Protein 4XJY (pdb70)

Sequence (587 aa):
SIEQRSNAVSQVLLGIFSYVRWPKEPAVLQLCCVVGPTEYADGLLRGVQANGRRVHAERRAVDNPDLGTLCCNVIIYLGVVDERERQQVFRSLAGHPVLSISSERGTECCSVGSSFCLNVGGPRITFEANLDSSIARSGVRVHPSVLLEHHRTSIEQRSNAVSQVLLGIFSYVRWPKEPAVLQLCCVVGPTEYADGLLRGVQANGRRVHAERRAVDNPDLGTLCCNVIYLGVVDERERQQVFRSLAGHPVLSISERGTECSVGSFCLNVGGPRITFEANLDSIARSGVRVHPSVLKLARTSIEQRSNAVSQVLLGIFSYVRWPKEPAVLQLCCVVGPTEYADGLLRGVQANGRRVHAERRAVDNPDLGTLCCNVIIYLGVVDERERQQVFRSLAGHPVLSISSERGTECSVGSFCLNVGGPRITFEANLDSSIARSGVRVHPSVLKLALEHHHHHHRTSIEQRSNAVSQVLLGIFSYVRWPKEPAVLQLLCCVVGPTEYADGLLRGVQANGRRVHAERRAVDNPDLGTLCCNVIYLGVVDERERQQVFRSLAGHPVLSISSERGTECCSVGSFCCLNVGGPRITFEANLDSSIARSGVRVHPSVLKLA

GO terms:
  GO:0042597 periplasmic space (C, EXP)

Solvent-accessible surface area: 28814 Å² total

B-factor: mean 27.75, std 14.38, range [8.55, 126.8]

InterPro domains:
  IPR025293 YfiR/HmsC-like [PF13689] (48-185)

Radius of gyration: 36.87 Å; Cα contacts (8 Å, |Δi|>4): 1202; chains: 4; bounding box: 112×55×75 Å

Nearest PDB structures (foldseek):
  4yn9-assembly1_B  TM=9.842E-01  e=1.045E-26  Pseudomonas aeruginosa PAO1
  4xjy-assembly2_C  TM=9.949E-01  e=2.229E-26  Pseudomonas aeruginosa PAO1
  5eb2-assembly1_A  TM=9.748E-01  e=2.815E-26  Pseudomonas aeruginosa PAO1
  4zhy-assembly1_A  TM=9.841E-01  e=2.044E-25  Pseudomonas aeruginosa PAO1
  4yna-assembly2_D  TM=9.826E-01  e=2.106E-24  Pseudomonas aeruginosa PAO1

Organism: Pseudomonas aeruginosa (strain ATCC 15692 / DSM 22644 / CIP 104116 / JCM 14847 / LMG 12228 / 1C / PRS 101 / PAO1) (NCBI:txid208964)

Foldseek 3Di:
DLQVLLVQVVVVVLQQVLQKAAPDDDQAAEEEEEDDDRRCPVVQVWAHPVGHTYHYDYDYLQPLQCLPRHQEYEYEDDDPVSQVNNVVSNQPHQYAYEYDAPPDAQDHHQYWDSPDDHIDTQDHVVCQVRRNMDGHVVVCNPHD/DDDLVVLLVQVVVVVLVQVVQKAAPDHDQAAEEEEEDDDSRPPVCCVWAHPVGHIHHYDYDYLQDLQCQVRHQEYEYEDDDPVSLVNNVVSNPPHQYAYEYADDDDQAPHHQYWDSDDDHIATADHVVCQVRHNMHGHCVVRVSHD/DDLQVLLVLVVVLVLQQVLQKAAPDDDQAAEEEEEDDDRNCPVVQVWAHLVGHTYHYYYDYLQPLQCLPRHQEYEYEDDDDVSQVSNVVSNQPHQHAYEYAADPDDADHHQYWDSDDDHIATDDHVVRQVRHNMDGHPVSVVRVHDHDPVSD/DDDLVVLLVLVVVVVLVQVVQKAAPDDDQAAEEEEEDDDSRCPVCQVWAHPVGHTYHYDYDYLQPLQCLPRHQEYEYEDDDPVSLVNNVVSNPPHQYAYEYADDDDQAPHHQYWDSDDDHIATAHHVVVQVRHNMDGHCVVNVRD

Secondary structure (DSSP, 8-state):
-HHHHHHHHHHHHHHHHTTEE-SS--SSEEEEEES-BSS-HHHHT---TTS--EEEEEE-TT-TTHHHH-SEEEE-S--HHHHHHHHHHHTTS--EEEES--S--SS---EEE-SSSS-EEE--HHHHHHSSSEE-TTT-----/---HHHHHHHHHHHHHHHHTTEE-SS--SSEEEEEES-BSS-TTGGG---TTS--EEEEEE-TT-TTHHHH-SEEEE-S--HHHHHHHHHHHTTS--EEEESS-S--SS---EEE-SSSS-EEE--HHHHHH-SSEE-GGGGGG--/--HHHHHHHHHHHHHHHHTTEE-SS--SSEEEEEES-BSS-HHHHT---TTS--EEEEEE-TT-TTHHHH-SEEEE-S--HHHHHHHHHHHTTS--EEEES--S--SS---EEE-SSSS-EEE--HHHHHHSSSEE-GGGGGG--PPPGGG-/---HHHHHHHHHHHHHHHHTTEE-SS--SSEEEEEES-BSS-TTGGG---TTS--EEEEEE-TT-TTHHHH-SEEEE-S--HHHHHHHHHHHTTS--EEEESS-S--SS---EEE-SSSS-EEE--HHHHHH-SSEE-THHHHH-

Structure (mmCIF, N/CA/C/O backbone):
data_4XJY
#
_entry.id   4XJY
#
_cell.length_a   69.691
_cell.length_b   68.073
_cell.length_c   71.989
_cell.angle_alpha   90.000
_cell.angle_beta   111.420
_cell.angle_gamma   90.000
#
_symmetry.space_group_name_H-M   'P 1 21 1'
#
loop_
_entity.id
_entity.type
_entity.pdbx_description
1 polymer YfiR
2 non-polymer 3,6,9,12,15,18-HEXAOXAICOSANE-1,20-DIOL
3 non-polymer 'L(+)-TARTARIC ACID'
4 water water
#
loop_
_atom_site.group_PDB
_atom_site.id
_atom_site.type_symbol
_atom_site.label_atom_id
_atom_site.label_alt_id
_atom_site.label_comp_id
_atom_site.label_asym_id
_atom_site.label_entity_id
_atom_site.label_seq_id
_atom_site.pdbx_PDB_ins_code
_atom_site.Cartn_x
_atom_site.Cartn_y
_atom_site.Cartn_z
_atom_site.occupancy
_atom_site.B_iso_or_equiv
_atom_site.auth_seq_id
_atom_site.auth_comp_id
_atom_site.auth_asym_id
_atom_site.auth_atom_id
_atom_site.pdbx_PDB_model_num
ATOM 1 N N . SER A 1 6 ? 69.250 29.858 49.644 1.00 41.67 40 SER A N 1
ATOM 2 C CA . SER A 1 6 ? 68.961 31.288 49.729 1.00 44.11 40 SER A CA 1
ATOM 3 C C . SER A 1 6 ? 68.864 31.922 48.343 1.00 39.07 40 SER A C 1
ATOM 4 O O . SER A 1 6 ? 69.867 32.021 47.622 1.00 35.71 40 SER A O 1
ATOM 7 N N . ILE A 1 7 ? 67.664 32.375 47.984 1.00 30.86 41 ILE A N 1
ATOM 8 C CA . ILE A 1 7 ? 67.416 32.970 46.666 1.00 27.24 41 ILE A CA 1
ATOM 9 C C . ILE A 1 7 ? 68.129 34.309 46.460 1.00 29.00 41 ILE A C 1
ATOM 10 O O . ILE A 1 7 ? 68.701 34.570 45.378 1.00 25.25 41 ILE A O 1
ATOM 15 N N . GLU A 1 8 ? 68.128 35.157 47.483 1.00 31.10 42 GLU A N 1
ATOM 16 C CA . GLU A 1 8 ? 68.791 36.454 47.344 1.00 38.26 42 GLU A CA 1
ATOM 17 C C . GLU A 1 8 ? 70.296 36.237 47.187 1.00 36.15 42 GLU A C 1
ATOM 18 O O . GLU A 1 8 ? 70.941 36.923 46.402 1.00 34.33 42 GLU A O 1
ATOM 24 N N . GLN A 1 9 ? 70.857 35.289 47.932 1.00 33.88 43 GLN A N 1
ATOM 25 C CA . GLN A 1 9 ? 72.277 34.992 47.819 1.00 41.72 43 GLN A CA 1
ATOM 26 C C . GLN A 1 9 ? 72.646 34.449 46.430 1.00 36.32 43 GLN A C 1
ATOM 27 O O . GLN A 1 9 ? 73.677 34.818 45.859 1.00 31.66 43 GLN A O 1
ATOM 33 N N . ARG A 1 10 ? 71.803 33.579 45.893 1.00 30.45 44 ARG A N 1
ATOM 34 C CA . ARG A 1 10 ? 72.013 33.025 44.559 1.00 29.29 44 ARG A CA 1
ATOM 35 C C . ARG A 1 10 ? 71.874 34.106 43.503 1.00 24.72 44 ARG A C 1
ATOM 36 O O . ARG A 1 10 ? 72.588 34.106 42.500 1.00 20.24 44 ARG A O 1
ATOM 44 N N . SER A 1 11 ? 70.927 35.013 43.723 1.00 20.44 45 SER A N 1
ATOM 45 C CA . SER A 1 11 ? 70.707 36.123 42.800 1.00 22.72 45 SER A CA 1
ATOM 46 C C . SER A 1 11 ? 71.956 36.991 42.770 1.00 24.45 45 SER A C 1
ATOM 47 O O . SER A 1 11 ? 72.381 37.441 41.711 1.00 23.01 45 SER A O 1
ATOM 50 N N . ASN A 1 12 ? 72.564 37.214 43.929 1.00 23.37 46 ASN A N 1
ATOM 51 C CA . ASN A 1 12 ? 73.789 38.016 43.946 1.00 23.71 46 ASN A CA 1
ATOM 52 C C . ASN A 1 12 ? 74.931 37.297 43.225 1.00 25.42 46 ASN A C 1
ATOM 53 O O . ASN A 1 12 ? 75.726 37.931 42.518 1.00 24.19 46 ASN A O 1
ATOM 58 N N . ALA A 1 13 ? 75.009 35.979 43.389 1.00 22.06 47 ALA A N 1
ATOM 59 C CA . ALA A 1 13 ? 76.030 35.208 42.690 1.00 26.96 47 ALA A CA 1
ATOM 60 C C . ALA A 1 13 ? 75.826 35.239 41.172 1.00 23.24 47 ALA A C 1
ATOM 61 O O . ALA A 1 13 ? 76.800 35.252 40.403 1.00 24.03 47 ALA A O 1
ATOM 63 N N . VAL A 1 14 ? 74.564 35.217 40.749 1.00 17.23 48 VAL A N 1
ATOM 64 C CA . VAL A 1 14 ? 74.216 35.273 39.333 1.00 16.33 48 VAL A CA 1
ATOM 65 C C . VAL A 1 14 ? 74.667 36.626 38.766 1.00 19.75 48 VAL A C 1
ATOM 66 O O . VAL A 1 14 ? 75.297 36.666 37.695 1.00 17.60 48 VAL A O 1
ATOM 70 N N . SER A 1 15 ? 74.397 37.719 39.485 1.00 16.43 49 SER A N 1
ATOM 71 C CA . SER A 1 15 ? 74.914 39.033 39.070 1.00 14.83 49 SER A CA 1
ATOM 72 C C . SER A 1 15 ? 76.447 39.001 38.901 1.00 19.00 49 SER A C 1
ATOM 73 O O . SER A 1 15 ? 76.995 39.461 37.899 1.00 18.92 49 SER A O 1
ATOM 76 N N . GLN A 1 16 ? 77.139 38.408 39.859 1.00 19.58 50 GLN A N 1
ATOM 77 C CA . GLN A 1 16 ? 78.588 38.390 39.796 1.00 23.52 50 GLN A CA 1
ATOM 78 C C . GLN A 1 16 ? 79.092 37.544 38.630 1.00 24.38 50 GLN A C 1
ATOM 79 O O . GLN A 1 16 ? 80.041 37.943 37.951 1.00 19.46 50 GLN A O 1
ATOM 85 N N . VAL A 1 17 ? 78.446 36.407 38.372 1.00 22.24 51 VAL A N 1
ATOM 86 C CA . VAL A 1 17 ? 78.838 35.545 37.254 1.00 18.87 51 VAL A CA 1
ATOM 87 C C . VAL A 1 17 ? 78.608 36.216 35.905 1.00 19.40 51 VAL A C 1
ATOM 88 O O . VAL A 1 17 ? 79.436 36.116 35.009 1.00 18.24 51 VAL A O 1
ATOM 92 N N . LEU A 1 18 ? 77.479 36.920 35.763 1.00 17.17 52 LEU A N 1
ATOM 93 C CA . LEU A 1 18 ? 77.217 37.613 34.522 1.00 10.73 52 LEU A CA 1
ATOM 94 C C . LEU A 1 18 ? 78.244 38.726 34.307 1.00 14.45 52 LEU A C 1
ATOM 95 O O . LEU A 1 18 ? 78.768 38.879 33.210 1.00 17.06 52 LEU A O 1
ATOM 100 N N . LEU A 1 19 ? 78.526 39.523 35.343 1.00 15.76 53 LEU A N 1
ATOM 101 C CA . LEU A 1 19 ? 79.578 40.539 35.171 1.00 18.72 53 LEU A CA 1
ATOM 102 C C . LEU A 1 19 ? 80.905 39.900 34.781 1.00 18.73 53 LEU A C 1
ATOM 103 O O . LEU A 1 19 ? 81.639 40.435 33.940 1.00 15.37 53 LEU A O 1
ATOM 108 N N . GLY A 1 20 ? 81.232 38.765 35.397 1.00 17.92 54 GLY A N 1
ATOM 109 C CA . GLY A 1 20 ? 82.456 38.058 35.034 1.00 17.17 54 GLY A CA 1
ATOM 110 C C . GLY A 1 20 ? 82.448 37.686 33.560 1.00 19.61 54 GLY A C 1
ATOM 111 O O . GLY A 1 20 ? 83.428 37.907 32.821 1.00 19.26 54 GLY A O 1
ATOM 112 N N . ILE A 1 21 ? 81.342 37.113 33.116 1.00 17.78 55 ILE A N 1
ATOM 113 C CA . ILE A 1 21 ? 81.215 36.724 31.709 1.00 19.03 55 ILE A CA 1
ATOM 114 C C . ILE A 1 21 ? 81.275 37.941 30.757 1.00 18.85 55 ILE A C 1
ATOM 115 O O . ILE A 1 21 ? 81.954 37.880 29.737 1.00 17.47 55 ILE A O 1
ATOM 120 N N . PHE A 1 22 ? 80.571 39.035 31.073 1.00 14.64 56 PHE A N 1
ATOM 121 C CA . PHE A 1 22 ? 80.573 40.196 30.174 1.00 16.44 56 PHE A CA 1
ATOM 122 C C . PHE A 1 22 ? 81.979 40.642 29.874 1.00 19.39 56 PHE A C 1
ATOM 123 O O . PHE A 1 22 ? 82.269 41.145 28.774 1.00 16.75 56 PHE A O 1
ATOM 131 N N . SER A 1 23 ? 82.840 40.500 30.881 1.00 19.45 57 SER A N 1
ATOM 132 C CA . SER A 1 23 ? 84.191 41.046 30.806 1.00 23.98 57 SER A CA 1
ATOM 133 C C . SER A 1 23 ? 85.017 40.343 29.735 1.00 21.93 57 SER A C 1
ATOM 134 O O . SER A 1 23 ? 86.017 40.887 29.290 1.00 23.00 57 SER A O 1
ATOM 137 N N . TYR A 1 24 ? 84.586 39.138 29.334 1.00 16.47 58 TYR A N 1
ATOM 138 C CA . TYR A 1 24 ? 85.245 38.356 28.281 1.00 16.54 58 TYR A CA 1
ATOM 139 C C . TYR A 1 24 ? 84.583 38.471 26.917 1.00 19.93 58 TYR A C 1
ATOM 140 O O . TYR A 1 24 ? 84.991 37.787 25.985 1.00 24.43 58 TYR A O 1
ATOM 149 N N . VAL A 1 25 ? 83.541 39.288 26.809 1.00 15.84 59 VAL A N 1
ATOM 150 C CA . VAL A 1 25 ? 82.763 39.380 25.573 1.00 14.88 59 VAL A CA 1
ATOM 151 C C . VAL A 1 25 ? 83.000 40.735 24.892 1.00 17.35 59 VAL A C 1
ATOM 152 O O . VAL A 1 25 ? 83.058 41.756 25.568 1.00 19.11 59 VAL A O 1
ATOM 156 N N . ARG A 1 26 ? 83.091 40.745 23.561 1.00 16.10 60 ARG A N 1
ATOM 157 C CA . ARG A 1 26 ? 83.268 41.989 22.815 1.00 17.86 60 ARG A CA 1
ATOM 158 C C . ARG A 1 26 ? 82.186 42.163 21.767 1.00 18.79 60 ARG A C 1
ATOM 159 O O . ARG A 1 26 ? 81.865 41.227 21.047 1.00 18.67 60 ARG A O 1
ATOM 167 N N . TRP A 1 27 ? 81.645 43.377 21.671 1.00 17.66 61 TRP A N 1
ATOM 168 C CA . TRP A 1 27 ? 80.639 43.699 20.663 1.00 15.35 61 TRP A CA 1
ATOM 169 C C . TRP A 1 27 ? 81.352 44.369 19.507 1.00 17.76 61 TRP A C 1
ATOM 170 O O . TRP A 1 27 ? 82.365 45.014 19.727 1.00 21.93 61 TRP A O 1
ATOM 181 N N . PRO A 1 28 ? 80.851 44.207 18.272 1.00 19.92 62 PRO A N 1
ATOM 182 C CA . PRO A 1 28 ? 81.531 44.818 17.104 1.00 22.22 62 PRO A CA 1
ATOM 183 C C . PRO A 1 28 ? 81.597 46.348 17.209 1.00 25.19 62 PRO A C 1
ATOM 184 O O . PRO A 1 28 ? 82.614 46.967 16.857 1.00 22.57 62 PRO A O 1
ATOM 188 N N . LYS A 1 29 ? 80.508 46.955 17.680 1.00 19.60 63 LYS A N 1
ATOM 189 C CA . LYS A 1 29 ? 80.502 48.378 18.003 1.00 20.57 63 LYS A CA 1
ATOM 190 C C . LYS A 1 29 ? 80.093 48.504 19.463 1.00 22.98 63 LYS A C 1
ATOM 191 O O . LYS A 1 29 ? 78.922 48.364 19.793 1.00 22.24 63 LYS A O 1
ATOM 197 N N . GLU A 1 30 ? 81.067 48.744 20.329 1.00 21.69 64 GLU A N 1
ATOM 198 C CA . GLU A 1 30 ? 80.822 48.708 21.770 1.00 18.71 64 GLU A CA 1
ATOM 199 C C . GLU A 1 30 ? 79.896 49.838 22.203 1.00 19.64 64 GLU A C 1
ATOM 200 O O . GLU A 1 30 ? 80.191 50.991 21.978 1.00 17.27 64 GLU A O 1
ATOM 206 N N . PRO A 1 31 ? 78.799 49.494 22.870 1.00 17.13 65 PRO A N 1
ATOM 207 C CA . PRO A 1 31 ? 77.883 50.535 23.370 1.00 13.84 65 PRO A CA 1
ATOM 208 C C . PRO A 1 31 ? 78.445 51.346 24.521 1.00 17.75 65 PRO A C 1
ATOM 209 O O . PRO A 1 31 ? 79.294 50.821 25.277 1.00 16.60 65 PRO A O 1
ATOM 213 N N . ALA A 1 32 ? 77.948 52.588 24.667 1.00 12.49 66 ALA A N 1
ATOM 214 C CA . ALA A 1 32 ? 78.296 53.459 25.787 1.00 16.13 66 ALA A CA 1
ATOM 215 C C . ALA A 1 32 ? 77.694 52.918 27.053 1.00 13.64 66 ALA A C 1
ATOM 216 O O . ALA A 1 32 ? 78.271 53.024 28.128 1.00 15.34 66 ALA A O 1
ATOM 218 N N . VAL A 1 33 ? 76.495 52.361 26.903 1.00 15.58 67 VAL A N 1
ATOM 219 C CA . VAL A 1 33 ? 75.767 51.722 27.984 1.00 13.25 67 VAL A CA 1
ATOM 220 C C . VAL A 1 33 ? 75.340 50.344 27.527 1.00 15.64 67 VAL A C 1
ATOM 221 O O . VAL A 1 33 ? 74.652 50.200 26.505 1.00 17.20 67 VAL A O 1
ATOM 225 N N . LEU A 1 34 ? 75.692 49.332 28.313 1.00 13.51 68 LEU A N 1
ATOM 226 C CA . LEU A 1 34 ? 75.332 47.966 27.978 1.00 15.16 68 LEU A CA 1
ATOM 227 C C . LEU A 1 34 ? 73.885 47.687 28.352 1.00 16.88 68 LEU A C 1
ATOM 228 O O . LEU A 1 34 ? 73.493 47.881 29.498 1.00 19.22 68 LEU A O 1
ATOM 233 N N . GLN A 1 35 ? 73.097 47.225 27.389 1.00 12.99 69 GLN A N 1
ATOM 234 C CA . GLN A 1 35 ? 71.670 47.015 27.624 1.00 13.71 69 GLN A CA 1
ATOM 235 C C . GLN A 1 35 ? 71.396 45.543 27.906 1.00 15.38 69 GLN A C 1
ATOM 236 O O . GLN A 1 35 ? 71.602 44.695 27.049 1.00 15.20 69 GLN A O 1
ATOM 242 N N . LEU A 1 36 ? 70.869 45.262 29.086 1.00 15.97 70 LEU A N 1
ATOM 243 C CA . LEU A 1 36 ? 70.540 43.888 29.460 1.00 15.40 70 LEU A CA 1
ATOM 244 C C . LEU A 1 36 ? 69.040 43.742 29.523 1.00 15.80 70 LEU A C 1
ATOM 245 O O . LEU A 1 36 ? 68.376 44.567 30.158 1.00 17.05 70 LEU A O 1
ATOM 250 N N . CYS A 1 37 ? 68.517 42.705 28.878 1.00 14.87 71 CYS A N 1
ATOM 251 C CA A CYS A 1 37 ? 67.099 42.395 28.904 0.67 14.83 71 CYS A CA 1
ATOM 252 C CA B CYS A 1 37 ? 67.093 42.424 28.935 0.33 14.80 71 CYS A CA 1
ATOM 253 C C . CYS A 1 37 ? 66.854 41.054 29.547 1.00 12.87 71 CYS A C 1
ATOM 254 O O . CYS A 1 37 ? 67.472 40.066 29.165 1.00 15.63 71 CYS A O 1
ATOM 259 N N . VAL A 1 38 ? 65.952 41.031 30.521 1.00 12.71 72 VAL A N 1
ATOM 260 C CA . VAL A 1 38 ? 65.531 39.812 31.177 1.00 14.02 72 VAL A CA 1
ATOM 261 C C . VAL A 1 38 ? 64.234 39.369 30.510 1.00 14.62 72 VAL A C 1
ATOM 262 O O . VAL A 1 38 ? 63.277 40.135 30.422 1.00 13.41 72 VAL A O 1
ATOM 266 N N . VAL A 1 39 ? 64.196 38.128 30.020 1.00 13.10 73 VAL A N 1
ATOM 267 C CA . VAL A 1 39 ? 63.058 37.717 29.218 1.00 13.12 73 VAL A CA 1
ATOM 268 C C . VAL A 1 39 ? 62.527 36.376 29.714 1.00 17.62 73 VAL A C 1
ATOM 269 O O . VAL A 1 39 ? 63.260 35.383 29.743 1.00 15.21 73 VAL A O 1
ATOM 273 N N . GLY A 1 40 ? 61.267 36.369 30.143 1.00 18.52 74 GLY A N 1
ATOM 274 C CA . GLY A 1 40 ? 60.633 35.135 30.602 1.00 15.64 74 GLY A CA 1
ATOM 275 C C . GLY A 1 40 ? 60.746 34.913 32.099 1.00 17.85 74 GLY A C 1
ATOM 276 O O . GLY A 1 40 ? 61.379 35.682 32.816 1.00 15.32 74 GLY A O 1
ATOM 277 N N . PRO A 1 41 ? 60.110 33.845 32.602 1.00 16.13 75 PRO A N 1
ATOM 278 C CA . PRO A 1 41 ? 60.162 33.593 34.047 1.00 17.49 75 PRO A CA 1
ATOM 279 C C . PRO A 1 41 ? 61.550 33.307 34.587 1.00 16.10 75 PRO A C 1
ATOM 280 O O . PRO A 1 41 ? 62.252 32.439 34.076 1.00 16.20 75 PRO A O 1
ATOM 284 N N . THR A 1 42 ? 61.911 33.988 35.663 1.00 13.98 76 THR A N 1
ATOM 285 C CA . THR A 1 42 ? 63.198 33.814 36.291 1.00 11.55 76 THR A CA 1
ATOM 286 C C . THR A 1 42 ? 63.098 33.801 37.806 1.00 13.51 76 THR A C 1
ATOM 287 O O . THR A 1 42 ? 62.176 34.410 38.409 1.00 17.47 76 THR A O 1
ATOM 291 N N . GLU A 1 43 ? 64.068 33.172 38.445 1.00 14.38 77 GLU A N 1
ATOM 292 C CA . GLU A 1 43 ? 64.155 33.174 39.913 1.00 16.65 77 GLU A CA 1
ATOM 293 C C . GLU A 1 43 ? 65.247 34.098 40.417 1.00 17.17 77 GLU A C 1
ATOM 294 O O . GLU A 1 43 ? 65.187 34.567 41.545 1.00 17.22 77 GLU A O 1
ATOM 300 N N . TYR A 1 44 ? 66.291 34.302 39.605 1.00 12.83 78 TYR A N 1
ATOM 301 C CA . TYR A 1 44 ? 67.523 34.858 40.134 1.00 12.76 78 TYR A CA 1
ATOM 302 C C . TYR A 1 44 ? 67.868 36.175 39.462 1.00 17.37 78 TYR A C 1
ATOM 303 O O . TYR A 1 44 ? 69.026 36.594 39.502 1.00 22.44 78 TYR A O 1
ATOM 312 N N . ALA A 1 45 ? 66.886 36.844 38.856 1.00 17.60 79 ALA A N 1
ATOM 313 C CA . ALA A 1 45 ? 67.199 38.066 38.103 1.00 19.63 79 ALA A CA 1
ATOM 314 C C . ALA A 1 45 ? 66.977 39.390 38.866 1.00 22.25 79 ALA A C 1
ATOM 315 O O . ALA A 1 45 ? 67.206 40.450 38.283 1.00 20.21 79 ALA A O 1
ATOM 317 N N . ASP A 1 46 ? 66.523 39.342 40.125 1.00 22.96 80 ASP A N 1
ATOM 318 C CA . ASP A 1 46 ? 66.197 40.578 40.866 1.00 21.96 80 ASP A CA 1
ATOM 319 C C . ASP A 1 46 ? 67.419 41.494 41.046 1.00 22.10 80 ASP A C 1
ATOM 320 O O . ASP A 1 46 ? 67.294 42.717 41.009 1.00 24.28 80 ASP A O 1
ATOM 325 N N . GLY A 1 47 ? 68.599 40.905 41.218 1.00 23.12 81 GLY A N 1
ATOM 326 C CA . GLY A 1 47 ? 69.822 41.688 41.300 1.00 24.76 81 GLY A CA 1
ATOM 327 C C . GLY A 1 47 ? 70.151 42.326 39.962 1.00 24.69 81 GLY A C 1
ATOM 328 O O . GLY A 1 47 ? 70.438 43.531 39.890 1.00 23.57 81 GLY A O 1
ATOM 329 N N . LEU A 1 48 ? 70.111 41.521 38.896 1.00 20.50 82 LEU A N 1
ATOM 330 C CA . LEU A 1 48 ? 70.354 42.052 37.556 1.00 15.79 82 LEU A CA 1
ATOM 331 C C . LEU A 1 48 ? 69.479 43.257 37.240 1.00 17.27 82 LEU A C 1
ATOM 332 O O . LEU A 1 48 ? 69.957 44.242 36.659 1.00 17.50 82 LEU A O 1
ATOM 337 N N . LEU A 1 49 ? 68.212 43.193 37.668 1.00 16.00 83 LEU A N 1
ATOM 338 C CA . LEU A 1 49 ? 67.230 44.186 37.276 1.00 18.08 83 LEU A CA 1
ATOM 339 C C . LEU A 1 49 ? 67.429 45.515 38.001 1.00 19.92 83 LEU A C 1
ATOM 340 O O . LEU A 1 49 ? 66.873 46.530 37.606 1.00 22.29 83 LEU A O 1
ATOM 345 N N . ARG A 1 50 ? 68.237 45.524 39.049 1.00 18.19 84 ARG A N 1
ATOM 346 C CA . ARG A 1 50 ? 68.583 46.788 39.678 1.00 17.87 84 ARG A CA 1
ATOM 347 C C . ARG A 1 50 ? 69.664 47.520 38.893 1.00 20.98 84 ARG A C 1
ATOM 348 O O . ARG A 1 50 ? 69.956 48.676 39.173 1.00 20.33 84 ARG A O 1
ATOM 356 N N . GLY A 1 51 ? 70.249 46.847 37.913 1.00 17.86 85 GLY A N 1
ATOM 357 C CA . GLY A 1 51 ? 71.318 47.461 37.117 1.00 19.38 85 GLY A CA 1
ATOM 358 C C . GLY A 1 51 ? 72.674 47.208 37.751 1.00 22.10 85 GLY A C 1
ATOM 359 O O . GLY A 1 51 ? 72.771 46.973 38.957 1.00 20.63 85 GLY A O 1
ATOM 368 N N . VAL A 1 53 ? 77.322 47.909 37.173 1.00 19.96 87 VAL A N 1
ATOM 369 C CA . VAL A 1 53 ? 78.397 48.623 36.482 1.00 17.56 87 VAL A CA 1
ATOM 370 C C . VAL A 1 53 ? 79.571 47.657 36.298 1.00 20.23 87 VAL A C 1
ATOM 371 O O . VAL A 1 53 ? 79.909 46.883 37.211 1.00 21.27 87 VAL A O 1
ATOM 375 N N . GLN A 1 54 ? 80.148 47.652 35.108 1.00 17.93 88 GLN A N 1
ATOM 376 C CA . GLN A 1 54 ? 81.330 46.850 34.881 1.00 17.62 88 GLN A CA 1
ATOM 377 C C . GLN A 1 54 ? 82.549 47.516 35.496 1.00 18.27 88 GLN A C 1
ATOM 378 O O . GLN A 1 54 ? 82.561 48.735 35.705 1.00 16.94 88 GLN A O 1
ATOM 384 N N . ALA A 1 55 ? 83.597 46.732 35.723 1.00 18.45 89 ALA A N 1
ATOM 385 C CA . ALA A 1 55 ? 84.852 47.272 36.247 1.00 18.79 89 ALA A CA 1
ATOM 386 C C . ALA A 1 55 ? 85.439 48.346 35.341 1.00 22.79 89 ALA A C 1
ATOM 387 O O . ALA A 1 55 ? 86.123 49.249 35.822 1.00 24.36 89 ALA A O 1
ATOM 389 N N . ASN A 1 56 ? 85.137 48.281 34.044 1.00 19.88 90 ASN A N 1
ATOM 390 C CA . ASN A 1 56 ? 85.684 49.253 33.092 1.00 19.58 90 ASN A CA 1
ATOM 391 C C . ASN A 1 56 ? 84.927 50.581 33.150 1.00 24.31 90 ASN A C 1
ATOM 392 O O . ASN A 1 56 ? 85.260 51.519 32.437 1.00 28.21 90 ASN A O 1
ATOM 397 N N . GLY A 1 57 ? 83.913 50.644 34.012 1.00 20.02 91 GLY A N 1
ATOM 398 C CA . GLY A 1 57 ? 83.153 51.865 34.239 1.00 23.20 91 GLY A CA 1
ATOM 399 C C . GLY A 1 57 ? 81.844 51.962 33.480 1.00 23.35 91 GLY A C 1
ATOM 400 O O . GLY A 1 57 ? 81.060 52.879 33.713 1.00 23.84 91 GLY A O 1
ATOM 401 N N . ARG A 1 58 ? 81.618 51.036 32.550 1.00 18.43 92 ARG A N 1
ATOM 402 C CA . ARG A 1 58 ? 80.407 51.066 31.743 1.00 16.72 92 ARG A CA 1
ATOM 403 C C . ARG A 1 58 ? 79.188 50.603 32.510 1.00 17.99 92 ARG A C 1
ATOM 404 O O . ARG A 1 58 ? 79.179 49.513 33.071 1.00 17.05 92 ARG A O 1
ATOM 412 N N . ARG A 1 59 ? 78.133 51.410 32.490 1.00 16.08 93 ARG A N 1
ATOM 413 C CA . ARG A 1 59 ? 76.903 51.003 33.159 1.00 14.09 93 ARG A CA 1
ATOM 414 C C . ARG A 1 59 ? 76.170 49.905 32.366 1.00 15.43 93 ARG A C 1
ATOM 415 O O . ARG A 1 59 ? 76.216 49.867 31.125 1.00 15.72 93 ARG A O 1
ATOM 423 N N . VAL A 1 60 ? 75.537 48.997 33.100 1.00 14.41 94 VAL A N 1
ATOM 424 C CA . VAL A 1 60 ? 74.669 47.963 32.536 1.00 16.43 94 VAL A CA 1
ATOM 425 C C . VAL A 1 60 ? 73.253 48.340 32.909 1.00 17.18 94 VAL A C 1
ATOM 426 O O . VAL A 1 60 ? 72.881 48.326 34.098 1.00 18.23 94 VAL A O 1
ATOM 430 N N . HIS A 1 61 ? 72.458 48.712 31.908 1.00 14.03 95 HIS A N 1
ATOM 431 C CA . HIS A 1 61 ? 71.075 49.082 32.185 1.00 16.89 95 HIS A CA 1
ATOM 432 C C . HIS A 1 61 ? 70.210 47.863 31.955 1.00 17.83 95 HIS A C 1
ATOM 433 O O . HIS A 1 61 ? 70.366 47.198 30.927 1.00 15.50 95 HIS A O 1
ATOM 440 N N . ALA A 1 62 ? 69.323 47.546 32.911 1.00 16.69 96 ALA A N 1
ATOM 4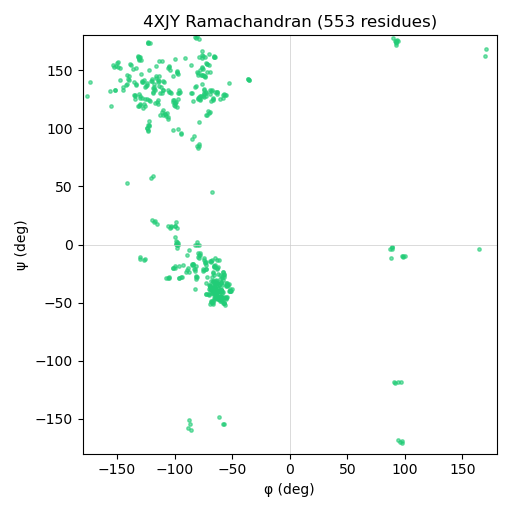41 C CA . ALA A 1 62 ? 68.544 46.323 32.816 1.00 18.12 96 ALA A CA 1
ATOM 442 C C . ALA A 1 62 ? 67.048 46.594 32.738 1.00 15.86 96 ALA A C 1
ATOM 443 O O . ALA A 1 62 ? 66.503 47.476 33.459 1.00 15.28 96 ALA A O 1
ATOM 445 N N . GLU A 1 63 ? 66.382 45.853 31.863 1.00 15.21 97 GLU A N 1
ATOM 446 C CA . GLU A 1 63 ? 64.916 45.952 31.687 1.00 19.02 97 GLU A CA 1
ATOM 447 C C . GLU A 1 63 ? 64.325 44.556 31.507 1.00 15.47 97 GLU A C 1
ATOM 448 O O . GLU A 1 63 ? 64.934 43.683 30.879 1.00 13.38 97 GLU A O 1
ATOM 454 N N . ARG A 1 64 ? 63.153 44.317 32.079 1.00 16.65 98 ARG A N 1
ATOM 455 C CA . ARG A 1 64 ? 62.444 43.086 31.745 1.00 14.28 98 ARG A CA 1
ATOM 456 C C . ARG A 1 64 ? 61.617 43.330 30.468 1.00 15.66 98 ARG A C 1
ATOM 457 O O . ARG A 1 64 ? 60.861 44.319 30.387 1.00 16.41 98 ARG A O 1
ATOM 465 N N . ARG A 1 65 ? 61.737 42.439 29.495 1.00 16.18 99 ARG A N 1
ATOM 466 C CA . ARG A 1 65 ? 61.024 42.587 28.230 1.00 16.77 99 ARG A CA 1
ATOM 467 C C . ARG A 1 65 ? 60.295 41.303 27.857 1.00 15.41 99 ARG A C 1
ATOM 468 O O . ARG A 1 65 ? 60.562 40.222 28.405 1.00 17.77 99 ARG A O 1
ATOM 476 N N . ALA A 1 66 ? 59.334 41.447 26.951 1.00 13.97 100 ALA A N 1
ATOM 477 C CA . ALA A 1 66 ? 58.473 40.336 26.554 1.00 17.25 100 ALA A CA 1
ATOM 478 C C . ALA A 1 66 ? 59.126 39.396 25.546 1.00 21.05 100 ALA A C 1
ATOM 479 O O . ALA A 1 66 ? 59.888 39.805 24.669 1.00 19.37 100 ALA A O 1
ATOM 481 N N . VAL A 1 67 ? 58.787 38.119 25.669 1.00 20.37 101 VAL A N 1
ATOM 482 C CA . VAL A 1 67 ? 59.248 37.111 24.728 1.00 20.42 101 VAL A CA 1
ATOM 483 C C . VAL A 1 67 ? 58.898 37.474 23.300 1.00 24.38 101 VAL A C 1
ATOM 484 O O . VAL A 1 67 ? 59.693 37.223 22.383 1.00 29.93 101 VAL A O 1
ATOM 488 N N . ASP A 1 68 ? 57.732 38.096 23.113 1.00 26.37 102 ASP A N 1
ATOM 489 C CA . ASP A 1 68 ? 57.254 38.387 21.763 1.00 29.22 102 ASP A CA 1
ATOM 490 C C . ASP A 1 68 ? 57.557 39.810 21.323 1.00 30.90 102 ASP A C 1
ATOM 491 O O . ASP A 1 68 ? 57.067 40.265 20.296 1.00 36.96 102 ASP A O 1
ATOM 496 N N . ASN A 1 69 ? 58.427 40.497 22.047 1.00 27.59 103 ASN A N 1
ATOM 497 C CA . ASN A 1 69 ? 58.868 41.804 21.582 1.00 22.83 103 ASN A CA 1
ATOM 498 C C . ASN A 1 69 ? 59.743 41.587 20.351 1.00 27.11 103 ASN A C 1
ATOM 499 O O . ASN A 1 69 ? 60.808 40.989 20.462 1.00 25.10 103 ASN A O 1
ATOM 504 N N . PRO A 1 70 ? 59.279 42.038 19.177 1.00 28.70 104 PRO A N 1
ATOM 505 C CA . PRO A 1 70 ? 60.024 41.800 17.935 1.00 32.03 104 PRO A CA 1
ATOM 506 C C . PRO A 1 70 ? 61.347 42.551 17.870 1.00 28.87 104 PRO A C 1
ATOM 507 O O . PRO A 1 70 ? 62.143 42.231 17.000 1.00 30.66 104 PRO A O 1
ATOM 511 N N . ASP A 1 71 ? 61.579 43.518 18.758 1.00 23.41 105 ASP A N 1
ATOM 512 C CA . ASP A 1 71 ? 62.778 44.335 18.686 1.00 24.86 105 ASP A CA 1
ATOM 513 C C . ASP A 1 71 ? 63.836 43.949 19.701 1.00 24.07 105 ASP A C 1
ATOM 514 O O . ASP A 1 71 ? 64.754 44.715 19.919 1.00 21.97 105 ASP A O 1
ATOM 519 N N . LEU A 1 72 ? 63.738 42.762 20.307 1.00 18.57 106 LEU A N 1
ATOM 520 C CA . LEU A 1 72 ? 64.767 42.364 21.274 1.00 18.57 106 LEU A CA 1
ATOM 521 C C . LEU A 1 72 ? 66.193 42.513 20.713 1.00 19.93 106 LEU A C 1
ATOM 522 O O . LEU A 1 72 ? 67.119 42.962 21.415 1.00 18.16 106 LEU A O 1
ATOM 527 N N . GLY A 1 73 ? 66.350 42.160 19.438 1.00 24.80 107 GLY A N 1
ATOM 528 C CA . GLY A 1 73 ? 67.637 42.190 18.762 1.00 21.08 107 GLY A CA 1
ATOM 529 C C . GLY A 1 73 ? 68.298 43.572 18.720 1.00 25.71 107 GLY A C 1
ATOM 530 O O . GLY A 1 73 ? 69.524 43.673 18.719 1.00 26.33 107 GLY A O 1
ATOM 531 N N . THR A 1 74 ? 67.487 44.624 18.647 1.00 22.43 108 THR A N 1
ATOM 532 C CA . THR A 1 74 ? 68.014 45.991 18.607 1.00 28.40 108 THR A CA 1
ATOM 533 C C . THR A 1 74 ? 67.927 46.724 19.956 1.00 25.38 108 THR A C 1
ATOM 534 O O . THR A 1 74 ? 68.652 47.691 20.190 1.00 26.85 108 THR A O 1
ATOM 538 N N . LEU A 1 75 ? 67.056 46.268 20.857 1.00 18.12 109 LEU A N 1
ATOM 539 C CA . LEU A 1 75 ? 66.963 46.867 22.191 1.00 18.20 109 LEU A CA 1
ATOM 540 C C . LEU A 1 75 ? 68.018 46.362 23.175 1.00 20.03 109 LEU A C 1
ATOM 541 O O . LEU A 1 75 ? 68.433 47.081 24.088 1.00 19.82 109 LEU A O 1
ATOM 546 N N . CYS A 1 76 ? 68.465 45.120 22.994 1.00 22.39 110 CYS A N 1
ATOM 547 C CA A CYS A 1 76 ? 69.321 44.429 23.952 0.73 18.15 110 CYS A CA 1
ATOM 548 C CA B CYS A 1 76 ? 69.370 44.536 23.979 0.27 19.11 110 CYS A CA 1
ATOM 549 C C . CYS A 1 76 ? 70.729 44.141 23.421 1.00 20.22 110 CYS A C 1
ATOM 550 O O . CYS A 1 76 ? 70.864 43.726 22.280 1.00 23.82 110 CYS A O 1
ATOM 555 N N . ASN A 1 77 ? 71.747 44.296 24.266 1.00 15.36 111 ASN A N 1
ATOM 556 C CA . ASN A 1 77 ? 73.085 43.785 23.972 1.00 13.84 111 ASN A CA 1
ATOM 557 C C . ASN A 1 77 ? 73.245 42.401 24.574 1.00 17.34 111 ASN A C 1
ATOM 558 O O . ASN A 1 77 ? 74.039 41.586 24.097 1.00 15.97 111 ASN A O 1
ATOM 563 N N . VAL A 1 78 ? 72.493 42.166 25.651 1.00 13.60 112 VAL A N 1
ATOM 564 C CA . VAL A 1 78 ? 72.537 40.902 26.371 1.00 18.77 112 VAL A CA 1
ATOM 565 C C . VAL A 1 78 ? 71.126 40.480 26.645 1.00 16.06 112 VAL A C 1
ATOM 566 O O . VAL A 1 78 ? 70.310 41.315 27.020 1.00 14.93 112 VAL A O 1
ATOM 570 N N A ILE A 1 79 ? 70.829 39.189 26.480 0.62 11.31 113 ILE A N 1
ATOM 571 N N B ILE A 1 79 ? 70.827 39.198 26.446 0.38 11.93 113 ILE A N 1
ATOM 572 C CA A ILE A 1 79 ? 69.549 38.673 26.938 0.62 12.83 113 ILE A CA 1
ATOM 573 C CA B ILE A 1 79 ? 69.584 38.655 26.958 0.38 12.86 113 ILE A CA 1
ATOM 574 C C A ILE A 1 79 ? 69.768 37.610 28.020 0.62 13.99 113 ILE A C 1
ATOM 575 C C B ILE A 1 79 ? 69.886 37.694 28.101 0.38 13.73 113 ILE A C 1
ATOM 576 O O A ILE A 1 79 ? 70.552 36.676 27.839 0.62 15.09 113 ILE A O 1
ATOM 577 O O B ILE A 1 79 ? 70.851 36.929 28.050 0.38 14.48 113 ILE A O 1
ATOM 586 N N . TYR A 1 80 ? 69.060 37.755 29.137 1.00 13.10 114 TYR A N 1
ATOM 587 C CA . TYR A 1 80 ? 69.092 36.764 30.214 1.00 13.17 114 TYR A CA 1
ATOM 588 C C . TYR A 1 80 ? 67.752 36.058 30.100 1.00 14.38 114 TYR A C 1
ATOM 589 O O . TYR A 1 80 ? 66.700 36.660 30.355 1.00 16.29 114 TYR A O 1
ATOM 598 N N . LEU A 1 81 ? 67.782 34.815 29.656 1.00 14.78 115 LEU A N 1
ATOM 599 C CA . LEU A 1 81 ? 66.584 34.118 29.223 1.00 14.65 115 LEU A CA 1
ATOM 600 C C . LEU A 1 81 ? 66.087 33.174 30.311 1.00 16.40 115 LEU A C 1
ATOM 601 O O . LEU A 1 81 ? 66.822 32.309 30.784 1.00 13.87 115 LEU A O 1
ATOM 606 N N . GLY A 1 82 ? 64.831 33.343 30.717 1.00 14.99 116 GLY A N 1
ATOM 607 C CA . GLY A 1 82 ? 64.306 32.501 31.749 1.00 14.97 116 GLY A CA 1
ATOM 608 C C . GLY A 1 82 ? 63.708 31.240 31.213 1.00 18.95 116 GLY A C 1
ATOM 609 O O . GLY A 1 82 ? 64.047 30.770 30.116 1.00 19.94 116 GLY A O 1
ATOM 610 N N . VAL A 1 83 ? 62.837 30.670 32.030 1.00 17.99 117 VAL A N 1
ATOM 611 C CA . VAL A 1 83 ? 62.275 29.366 31.751 1.00 27.88 117 VAL A CA 1
ATOM 612 C C . VAL A 1 83 ? 61.078 29.478 30.839 1.00 25.99 117 VAL A C 1
ATOM 613 O O . VAL A 1 83 ? 59.949 29.396 31.323 1.00 31.80 117 VAL A O 1
ATOM 617 N N . VAL A 1 84 ? 61.327 29.399 29.538 1.00 23.79 118 VAL A N 1
ATOM 618 C CA . VAL A 1 84 ? 60.304 29.539 28.505 1.00 30.52 118 VAL A CA 1
ATOM 619 C C . VAL A 1 84 ? 60.143 28.206 27.773 1.00 33.54 118 VAL A C 1
ATOM 620 O O . VAL A 1 84 ? 61.055 27.367 27.800 1.00 34.39 118 VAL A O 1
ATOM 624 N N . ASP A 1 85 ? 58.990 27.993 27.138 1.00 37.67 119 ASP A N 1
ATOM 625 C CA . ASP A 1 85 ? 58.799 26.760 26.369 1.00 37.05 119 ASP A CA 1
ATOM 626 C C . ASP A 1 85 ? 59.486 26.837 25.011 1.00 38.28 119 ASP A C 1
ATOM 627 O O . ASP A 1 85 ? 60.043 27.879 24.626 1.00 35.23 119 ASP A O 1
ATOM 632 N N . GLU A 1 86 ? 59.429 25.735 24.272 1.00 38.19 120 GLU A N 1
ATOM 633 C CA . GLU A 1 86 ? 60.224 25.601 23.061 1.00 44.87 120 GLU A CA 1
ATOM 634 C C . GLU A 1 86 ? 59.816 26.632 22.009 1.00 41.81 120 GLU A C 1
ATOM 635 O O . GLU A 1 86 ? 60.665 27.192 21.302 1.00 35.77 120 GLU A O 1
ATOM 641 N N . ARG A 1 87 ? 58.515 26.883 21.916 1.00 38.26 121 ARG A N 1
ATOM 642 C CA . ARG A 1 87 ? 57.984 27.865 20.983 1.00 38.92 121 ARG A CA 1
ATOM 643 C C . ARG A 1 87 ? 58.428 29.296 21.318 1.00 31.33 121 ARG A C 1
ATOM 644 O O . ARG A 1 87 ? 58.693 30.096 20.430 1.00 33.45 121 ARG A O 1
ATOM 652 N N . GLU A 1 88 ? 58.420 29.625 22.602 1.00 26.28 122 GLU A N 1
ATOM 653 C CA . GLU A 1 88 ? 58.861 30.933 23.073 1.00 22.96 122 GLU A CA 1
ATOM 654 C C . GLU A 1 88 ? 60.340 31.101 22.797 1.00 27.86 122 GLU A C 1
ATOM 655 O O . GLU A 1 88 ? 60.787 32.191 22.371 1.00 23.46 122 GLU A O 1
ATOM 661 N N . ARG A 1 89 ? 61.102 30.031 23.043 1.00 27.86 123 ARG A N 1
ATOM 662 C CA . ARG A 1 89 ? 62.548 30.033 22.762 1.00 27.12 123 ARG A CA 1
ATOM 663 C C . ARG A 1 89 ? 62.830 30.295 21.288 1.00 28.43 123 ARG A C 1
ATOM 664 O O . ARG A 1 89 ? 63.660 31.138 20.946 1.00 23.65 123 ARG A O 1
ATOM 672 N N . GLN A 1 90 ? 62.118 29.600 20.409 1.00 27.83 124 GLN A N 1
ATOM 673 C CA . GLN A 1 90 ? 62.311 29.799 18.987 1.00 30.71 124 GLN A CA 1
ATOM 674 C C . GLN A 1 90 ? 61.993 31.253 18.581 1.00 28.74 124 GLN A C 1
ATOM 675 O O . GLN A 1 90 ? 62.732 31.856 17.795 1.00 29.02 124 GLN A O 1
ATOM 681 N N . GLN A 1 91 ? 60.929 31.821 19.148 1.00 26.23 125 GLN A N 1
ATOM 682 C CA . GLN A 1 91 ? 60.526 33.204 18.855 1.00 27.73 125 GLN A CA 1
ATOM 683 C C . GLN A 1 91 ? 61.592 34.211 19.298 1.00 29.57 125 GLN A C 1
ATOM 684 O O . GLN A 1 91 ? 61.939 35.154 18.550 1.00 28.61 125 GLN A O 1
ATOM 690 N N . VAL A 1 92 ? 62.125 34.021 20.504 1.00 24.63 126 VAL A N 1
ATOM 691 C CA . VAL A 1 92 ? 63.217 34.884 20.951 1.00 22.34 126 VAL A CA 1
ATOM 692 C C . VAL A 1 92 ? 64.403 34.842 19.989 1.00 22.49 126 VAL A C 1
ATOM 693 O O . VAL A 1 92 ? 64.916 35.885 19.566 1.00 18.83 126 VAL A O 1
ATOM 697 N N . PHE A 1 93 ? 64.861 33.646 19.632 1.00 21.14 127 PHE A N 1
ATOM 698 C CA . PHE A 1 93 ? 66.076 33.601 18.829 1.00 23.91 127 PHE A CA 1
ATOM 699 C C . PHE A 1 93 ? 65.876 33.988 17.368 1.00 30.96 127 PHE A C 1
ATOM 700 O O . PHE A 1 93 ? 66.828 34.456 16.731 1.00 29.31 127 PHE A O 1
ATOM 708 N N . ARG A 1 94 ? 64.655 33.875 16.848 1.00 27.37 128 ARG A N 1
ATOM 709 C CA . ARG A 1 94 ? 64.378 34.474 15.544 1.00 30.48 128 ARG A CA 1
ATOM 710 C C . ARG A 1 94 ? 64.549 35.998 15.626 1.00 27.67 128 ARG A C 1
ATOM 711 O O . ARG A 1 94 ? 65.063 36.629 14.707 1.00 27.30 128 ARG A O 1
ATOM 719 N N . SER A 1 95 ? 64.125 36.588 16.732 1.00 25.38 129 SER A N 1
ATOM 720 C CA . SER A 1 95 ? 64.282 38.027 16.921 1.00 28.32 129 SER A CA 1
ATOM 721 C C . SER A 1 95 ? 65.737 38.457 17.047 1.00 26.27 129 SER A C 1
ATOM 722 O O . SER A 1 95 ? 66.093 39.569 16.657 1.00 26.29 129 SER A O 1
ATOM 725 N N . LEU A 1 96 ? 66.577 37.594 17.608 1.00 22.94 130 LEU A N 1
ATOM 726 C CA . LEU A 1 96 ? 67.980 37.955 17.807 1.00 22.05 130 LEU A CA 1
ATOM 727 C C . LEU A 1 96 ? 68.845 37.695 16.585 1.00 25.25 130 LEU A C 1
ATOM 728 O O . LEU A 1 96 ? 69.943 38.248 16.483 1.00 26.80 130 LEU A O 1
ATOM 733 N N . ALA A 1 97 ? 68.347 36.868 15.662 1.00 22.47 131 ALA A N 1
ATOM 734 C CA . ALA A 1 97 ? 69.123 36.445 14.492 1.00 25.54 131 ALA A CA 1
ATOM 735 C C . ALA A 1 97 ? 69.632 37.667 13.716 1.00 29.77 131 ALA A C 1
ATOM 736 O O . ALA A 1 97 ? 68.864 38.583 13.406 1.00 31.02 131 ALA A O 1
ATOM 738 N N . GLY A 1 98 ? 70.930 37.695 13.438 1.00 33.34 132 GLY A N 1
ATOM 739 C CA . GLY A 1 98 ? 71.524 38.784 12.675 1.00 29.95 132 GLY A CA 1
ATOM 740 C C . GLY A 1 98 ? 71.961 39.983 13.501 1.00 32.46 132 GLY A C 1
ATOM 741 O O . GLY A 1 98 ? 72.557 40.921 12.959 1.00 32.71 132 GLY A O 1
ATOM 742 N N . HIS A 1 99 ? 71.697 39.951 14.811 1.00 26.23 133 HIS A N 1
ATOM 743 C CA . HIS A 1 99 ? 72.084 41.038 15.716 1.00 21.44 133 HIS A CA 1
ATOM 744 C C . HIS A 1 99 ? 73.129 40.519 16.675 1.00 20.50 133 HIS A C 1
ATOM 745 O O . HIS A 1 99 ? 73.055 39.354 17.072 1.00 25.14 133 HIS A O 1
ATOM 752 N N . PRO A 1 100 ? 74.102 41.364 17.059 1.00 22.31 134 PRO A N 1
ATOM 753 C CA . PRO A 1 100 ? 75.167 40.947 17.998 1.00 21.87 134 PRO A CA 1
ATOM 754 C C . PRO A 1 100 ? 74.719 40.941 19.464 1.00 16.61 134 PRO A C 1
ATOM 755 O O . PRO A 1 100 ? 74.828 41.935 20.192 1.00 18.06 134 PRO A O 1
ATOM 759 N N . VAL A 1 101 ? 74.141 39.815 19.880 1.00 17.80 135 VAL A N 1
ATOM 760 C CA . VAL A 1 101 ? 73.532 39.702 21.207 1.00 17.89 135 VAL A CA 1
ATOM 761 C C . VAL A 1 101 ? 74.087 38.526 22.014 1.00 16.92 135 VAL A C 1
ATOM 762 O O . VAL A 1 101 ? 74.151 37.388 21.523 1.00 23.98 135 VAL A O 1
ATOM 766 N N . LEU A 1 102 ? 74.580 38.832 23.206 1.00 12.66 136 LEU A N 1
ATOM 767 C CA . LEU A 1 102 ? 75.040 37.825 24.149 1.00 13.85 136 LEU A CA 1
ATOM 768 C C . LEU A 1 102 ? 73.823 37.209 24.821 1.00 14.32 136 LEU A C 1
ATOM 769 O O . LEU A 1 102 ? 73.011 37.924 25.363 1.00 14.55 136 LEU A O 1
ATOM 774 N N . SER A 1 103 ? 73.686 35.883 24.774 1.00 12.95 137 SER A N 1
ATOM 775 C CA . SER A 1 103 ? 72.550 35.223 25.405 1.00 15.11 137 SER A CA 1
ATOM 776 C C . SER A 1 103 ? 73.002 34.261 26.505 1.00 15.65 137 SER A C 1
ATOM 777 O O . SER A 1 103 ? 73.888 33.409 26.307 1.00 14.70 137 SER A O 1
ATOM 780 N N . ILE A 1 104 ? 72.316 34.342 27.640 1.00 13.94 138 ILE A N 1
ATOM 781 C CA . ILE A 1 104 ? 72.604 33.528 28.792 1.00 14.49 138 ILE A CA 1
ATOM 782 C C . ILE A 1 104 ? 71.279 33.000 29.334 1.00 14.87 138 ILE A C 1
ATOM 783 O O . ILE A 1 104 ? 70.349 33.793 29.512 1.00 14.89 138 ILE A O 1
ATOM 788 N N . SER A 1 105 ? 71.157 31.693 29.551 1.00 15.19 139 SER A N 1
ATOM 789 C CA A SER A 1 105 ? 69.930 31.149 30.139 0.65 14.82 139 SER A CA 1
ATOM 790 C CA B SER A 1 105 ? 69.928 31.156 30.135 0.35 15.53 139 SER A CA 1
ATOM 791 C C . SER A 1 105 ? 70.107 30.852 31.619 1.00 17.20 139 SER A C 1
ATOM 792 O O . SER A 1 105 ? 71.166 30.433 32.053 1.00 17.24 139 SER A O 1
ATOM 797 N N . GLU A 1 106 ? 69.043 31.067 32.392 1.00 18.06 140 GLU A N 1
ATOM 798 C CA . GLU A 1 106 ? 69.115 30.867 33.819 1.00 17.74 140 GLU A CA 1
ATOM 799 C C . GLU A 1 106 ? 69.328 29.379 34.128 1.00 18.29 140 GLU A C 1
ATOM 800 O O . GLU A 1 106 ? 70.003 29.041 35.095 1.00 20.53 140 GLU A O 1
ATOM 806 N N . ARG A 1 107 ? 68.693 28.511 33.352 1.00 19.67 141 ARG A N 1
ATOM 807 C CA . ARG A 1 107 ? 68.836 27.058 33.555 1.00 21.46 141 ARG A CA 1
ATOM 808 C C . ARG A 1 107 ? 69.612 26.390 32.432 1.00 31.23 141 ARG A C 1
ATOM 809 O O . ARG A 1 107 ? 69.758 26.951 31.332 1.00 26.72 141 ARG A O 1
ATOM 817 N N . GLY A 1 108 ? 70.173 25.223 32.735 1.00 35.13 142 GLY A N 1
ATOM 818 C CA . GLY A 1 108 ? 71.016 24.534 31.775 1.00 44.95 142 GLY A CA 1
ATOM 819 C C . GLY A 1 108 ? 70.814 23.038 31.785 1.00 60.96 142 GLY A C 1
ATOM 820 O O . GLY A 1 108 ? 71.771 22.261 31.861 1.00 61.28 142 GLY A O 1
ATOM 821 N N . THR A 1 109 ? 69.560 22.633 31.645 1.00 74.69 143 THR A N 1
ATOM 822 C CA . THR A 1 109 ? 69.229 21.223 31.574 1.00 87.89 143 THR A CA 1
ATOM 823 C C . THR A 1 109 ? 69.458 20.812 30.134 1.00 94.46 143 THR A C 1
ATOM 824 O O . THR A 1 109 ? 69.654 19.639 29.817 1.00 96.54 143 THR A O 1
ATOM 828 N N . GLU A 1 110 ? 69.451 21.819 29.271 1.00 96.99 144 GLU A N 1
ATOM 829 C CA . GLU A 1 110 ? 69.694 21.645 27.853 1.00 98.36 144 GLU A CA 1
ATOM 830 C C . GLU A 1 110 ? 70.457 22.871 27.385 1.00 87.16 144 GLU A C 1
ATOM 831 O O . GLU A 1 110 ? 70.062 23.996 27.680 1.00 88.85 144 GLU A O 1
ATOM 837 N N . CYS A 1 111 ? 71.527 22.666 26.630 1.00 74.83 145 CYS A N 1
ATOM 838 C CA A CYS A 1 111 ? 72.318 23.785 26.133 0.71 69.66 145 CYS A CA 1
ATOM 839 C CA B CYS A 1 111 ? 72.320 23.783 26.134 0.29 69.81 145 CYS A CA 1
ATOM 840 C C . CYS A 1 111 ? 72.933 23.432 24.788 1.00 67.46 145 CYS A C 1
ATOM 841 O O . CYS A 1 111 ? 74.142 23.590 24.575 1.00 66.23 145 CYS A O 1
ATOM 846 N N . SER A 1 112 ? 72.081 22.962 23.888 1.00 59.00 146 SER A N 1
ATOM 847 C CA . SER A 1 112 ? 72.482 22.597 22.548 1.00 51.49 146 SER A CA 1
ATOM 848 C C . SER A 1 112 ? 71.585 23.355 21.591 1.00 43.99 146 SER A C 1
ATOM 849 O O . SER A 1 112 ? 71.831 23.418 20.396 1.00 43.92 146 SER A O 1
ATOM 852 N N . VAL A 1 113 ? 70.524 23.937 22.132 1.00 46.32 147 VAL A N 1
ATOM 853 C CA . VAL A 1 113 ? 69.691 24.822 21.350 1.00 43.60 147 VAL A CA 1
ATOM 854 C C . VAL A 1 113 ? 69.531 26.122 22.127 1.00 40.71 147 VAL A C 1
ATOM 855 O O . VAL A 1 113 ? 69.348 26.097 23.339 1.00 44.72 147 VAL A O 1
ATOM 859 N N . GLY A 1 114 ? 69.575 27.255 21.449 1.00 32.88 148 GLY A N 1
ATOM 860 C CA . GLY A 1 114 ? 69.295 28.503 22.147 1.00 32.77 148 GLY A CA 1
ATOM 861 C C . GLY A 1 114 ? 70.511 29.274 22.638 1.00 27.43 148 GLY A C 1
ATOM 862 O O . GLY A 1 114 ? 71.323 29.672 21.822 1.00 27.71 148 GLY A O 1
ATOM 863 N N . SER A 1 115 ? 70.630 29.478 23.954 1.00 26.66 149 SER A N 1
ATOM 864 C CA A SER A 1 115 ? 71.595 30.431 24.505 0.91 25.14 149 SER A CA 1
ATOM 865 C CA B SER A 1 115 ? 71.592 30.428 24.516 0.09 24.37 149 SER A CA 1
ATOM 866 C C . SER A 1 115 ? 73.059 30.042 24.338 1.00 22.57 149 SER A C 1
ATOM 867 O O . SER A 1 115 ? 73.401 28.866 24.214 1.00 24.87 149 SER A O 1
ATOM 880 N N . PHE A 1 117 ? 75.425 30.644 26.645 1.00 20.49 151 PHE A N 1
ATOM 881 C CA . PHE A 1 117 ? 75.796 30.084 27.936 1.00 19.66 151 PHE A CA 1
ATOM 882 C C . PHE A 1 117 ? 74.539 29.690 28.686 1.00 20.82 151 PHE A C 1
ATOM 883 O O . PHE A 1 117 ? 73.531 30.397 28.619 1.00 20.15 151 PHE A O 1
ATOM 891 N N . CYS A 1 118 ? 74.593 28.580 29.402 1.00 18.84 152 CYS A N 1
ATOM 892 C CA . CYS A 1 118 ? 73.454 28.187 30.224 1.00 19.17 152 CYS A CA 1
ATOM 893 C C . CYS A 1 118 ? 73.942 27.951 31.643 1.00 19.64 152 CYS A C 1
ATOM 894 O O . CYS A 1 118 ? 74.805 27.113 31.869 1.00 21.32 152 CYS A O 1
ATOM 897 N N . LEU A 1 119 ? 73.388 28.689 32.598 1.00 18.18 153 LEU A N 1
ATOM 898 C CA . LEU A 1 119 ? 73.787 28.560 33.994 1.00 18.59 153 LEU A CA 1
ATOM 899 C C . LEU A 1 119 ? 73.241 27.316 34.669 1.00 24.97 153 LEU A C 1
ATOM 900 O O . LEU A 1 119 ? 72.176 26.807 34.311 1.00 21.77 153 LEU A O 1
ATOM 905 N N . ASN A 1 120 ? 73.985 26.832 35.658 1.00 25.59 154 ASN A N 1
ATOM 906 C CA . ASN A 1 120 ? 73.458 25.845 36.582 1.00 23.29 154 ASN A CA 1
ATOM 907 C C . ASN A 1 120 ? 73.597 26.434 37.984 1.00 26.87 154 ASN A C 1
ATOM 908 O O . ASN A 1 120 ? 74.675 26.385 38.583 1.00 28.58 154 ASN A O 1
ATOM 913 N N . VAL A 1 121 ? 72.509 26.992 38.499 1.00 23.08 155 VAL A N 1
ATOM 914 C CA . VAL A 1 121 ? 72.581 27.802 39.707 1.00 34.72 155 VAL A CA 1
ATOM 915 C C . VAL A 1 121 ? 72.387 26.995 40.986 1.00 52.06 155 VAL A C 1
ATOM 916 O O . VAL A 1 121 ? 72.841 27.398 42.056 1.00 59.88 155 VAL A O 1
ATOM 920 N N . GLY A 1 122 ? 71.732 25.851 40.885 1.00 62.06 156 GLY A N 1
ATOM 921 C CA . GLY A 1 122 ? 71.671 24.963 42.029 1.00 73.88 156 GLY A CA 1
ATOM 922 C C . GLY A 1 122 ? 73.072 24.454 42.347 1.00 82.99 156 GLY A C 1
ATOM 923 O O . GLY A 1 122 ? 73.972 24.509 41.505 1.00 84.26 156 GLY A O 1
ATOM 924 N N . GLY A 1 123 ? 73.262 23.954 43.563 1.00 87.31 157 GLY A N 1
ATOM 925 C CA . GLY A 1 123 ? 74.536 23.378 43.952 1.00 87.81 157 GLY A CA 1
ATOM 926 C C . GLY A 1 123 ? 75.440 24.318 44.726 1.00 84.52 157 GLY A C 1
ATOM 927 O O . GLY A 1 123 ? 75.028 25.418 45.098 1.00 84.55 157 GLY A O 1
ATOM 928 N N . PRO A 1 124 ? 76.697 23.897 44.936 1.00 80.19 158 PRO A N 1
ATOM 929 C CA . PRO A 1 124 ? 77.651 24.607 45.795 1.00 76.30 158 PRO A CA 1
ATOM 930 C C . PRO A 1 124 ? 78.045 25.953 45.232 1.00 71.44 158 PRO A C 1
ATOM 931 O O . PRO A 1 124 ? 77.974 26.958 45.935 1.00 70.16 158 PRO A O 1
ATOM 935 N N . ARG A 1 125 ? 78.450 25.958 43.967 1.00 71.51 159 ARG A N 1
ATOM 936 C CA . ARG A 1 125 ? 78.787 27.183 43.258 1.00 67.93 159 ARG A CA 1
ATOM 937 C C . ARG A 1 125 ? 78.078 27.189 41.910 1.00 54.86 159 ARG A C 1
ATOM 938 O O . ARG A 1 125 ? 77.658 26.137 41.420 1.00 52.11 159 ARG A O 1
ATOM 946 N N . ILE A 1 126 ? 77.936 28.368 41.313 1.00 44.99 160 ILE A N 1
ATOM 947 C CA . ILE A 1 126 ? 77.329 28.469 39.993 1.00 34.95 160 ILE A CA 1
ATOM 948 C C . ILE A 1 126 ? 78.290 27.988 38.923 1.00 36.14 160 ILE A C 1
ATOM 949 O O . ILE A 1 126 ? 79.452 28.360 38.926 1.00 39.39 160 ILE A O 1
ATOM 954 N N . THR A 1 127 ? 77.805 27.150 38.015 1.00 34.46 161 THR A N 1
ATOM 955 C CA . THR A 1 127 ? 78.602 26.734 36.876 1.00 31.04 161 THR A CA 1
ATOM 956 C C . THR A 1 127 ? 77.859 27.079 35.581 1.00 29.43 161 THR A C 1
ATOM 957 O O . THR A 1 127 ? 76.738 27.574 35.629 1.00 30.83 161 THR A O 1
ATOM 961 N N . PHE A 1 128 ? 78.487 26.873 34.426 1.00 26.65 162 PHE A N 1
ATOM 962 C CA . PHE A 1 128 ? 77.765 27.092 33.172 1.00 26.20 162 PHE A CA 1
ATOM 963 C C . PHE A 1 128 ? 78.296 26.241 32.039 1.00 30.78 162 PHE A C 1
ATOM 964 O O . PHE A 1 128 ? 79.447 25.828 32.046 1.00 32.31 162 PHE A O 1
ATOM 972 N N . GLU A 1 129 ? 77.411 25.957 31.090 1.00 30.45 163 GLU A N 1
ATOM 973 C CA . GLU A 1 129 ? 77.754 25.260 29.867 1.00 29.80 163 GLU A CA 1
ATOM 974 C C . GLU A 1 129 ? 77.807 26.268 28.735 1.00 29.21 163 GLU A C 1
ATOM 975 O O . GLU A 1 129 ? 77.140 27.314 28.771 1.00 23.76 163 GLU A O 1
ATOM 981 N N . ALA A 1 130 ? 78.649 25.982 27.745 1.00 27.76 164 ALA A N 1
ATOM 982 C CA . ALA A 1 130 ? 78.741 26.836 26.569 1.00 23.18 164 ALA A CA 1
ATOM 983 C C . ALA A 1 130 ? 78.235 26.084 25.338 1.00 25.88 164 ALA A C 1
ATOM 984 O O . ALA A 1 130 ? 78.457 24.859 25.199 1.00 28.42 164 ALA A O 1
ATOM 986 N N . ASN A 1 131 ? 77.449 26.783 24.531 1.00 21.38 165 ASN A N 1
ATOM 987 C CA . ASN A 1 131 ? 76.937 26.293 23.257 1.00 24.25 165 ASN A CA 1
ATOM 988 C C . ASN A 1 131 ? 77.761 26.896 22.123 1.00 24.03 165 ASN A C 1
ATOM 989 O O . ASN A 1 131 ? 77.560 28.055 21.737 1.00 21.03 165 ASN A O 1
ATOM 994 N N . LEU A 1 132 ? 78.722 26.129 21.612 1.00 24.71 166 LEU A N 1
ATOM 995 C CA . LEU A 1 132 ? 79.659 26.675 20.639 1.00 23.20 166 LEU A CA 1
ATOM 996 C C . LEU A 1 132 ? 78.973 27.067 19.336 1.00 25.55 166 LEU A C 1
ATOM 997 O O . LEU A 1 132 ? 79.401 28.001 18.682 1.00 23.28 166 LEU A O 1
ATOM 1002 N N . ASP A 1 133 ? 77.924 26.344 18.939 1.00 24.22 167 ASP A N 1
ATOM 1003 C CA . ASP A 1 133 ? 77.227 26.699 17.707 1.00 26.56 167 ASP A CA 1
ATOM 1004 C C . ASP A 1 133 ? 76.534 28.049 17.869 1.00 25.78 167 ASP A C 1
ATOM 1005 O O . ASP A 1 133 ? 76.498 28.868 16.961 1.00 26.21 167 ASP A O 1
ATOM 1010 N N . SER A 1 134 ? 75.960 28.270 19.038 1.00 24.97 168 SER A N 1
ATOM 1011 C CA A SER A 1 134 ? 75.283 29.523 19.334 0.49 22.55 168 SER A CA 1
ATOM 1012 C CA B SER A 1 134 ? 75.281 29.530 19.312 0.51 22.52 168 SER A CA 1
ATOM 1013 C C . SER A 1 134 ? 76.268 30.685 19.346 1.00 19.69 168 SER A C 1
ATOM 1014 O O . SER A 1 134 ? 75.998 31.763 18.797 1.00 23.99 168 SER A O 1
ATOM 1019 N N . ILE A 1 135 ? 77.400 30.457 19.998 1.00 19.13 169 ILE A N 1
ATOM 1020 C CA . ILE A 1 135 ? 78.453 31.454 20.057 1.00 17.53 169 ILE A CA 1
ATOM 1021 C C . ILE A 1 135 ? 78.917 31.791 18.647 1.00 23.67 169 ILE A C 1
ATOM 1022 O O . ILE A 1 135 ? 79.042 32.974 18.289 1.00 25.39 169 ILE A O 1
ATOM 1027 N N . ALA A 1 136 ? 79.117 30.767 17.819 1.00 21.24 170 ALA A N 1
ATOM 1028 C CA . ALA A 1 136 ? 79.615 31.015 16.477 1.00 24.16 170 ALA A CA 1
ATOM 1029 C C . ALA A 1 136 ? 78.661 31.897 15.656 1.00 28.58 170 ALA A C 1
ATOM 1030 O O . ALA A 1 136 ? 79.108 32.681 14.814 1.00 27.65 170 ALA A O 1
ATOM 1032 N N . ARG A 1 137 ? 77.360 31.751 15.877 1.00 25.69 171 ARG A N 1
ATOM 1033 C CA . ARG A 1 137 ? 76.356 32.529 15.144 1.00 32.37 171 ARG A CA 1
ATOM 1034 C C . ARG A 1 137 ? 75.962 33.891 15.760 1.00 32.92 171 ARG A C 1
ATOM 1035 O O . ARG A 1 137 ? 75.174 34.636 15.164 1.00 33.10 171 ARG A O 1
ATOM 1043 N N . SER A 1 138 ? 76.411 34.166 16.980 1.00 26.07 172 SER A N 1
ATOM 1044 C CA . SER A 1 138 ? 75.888 35.306 17.773 1.00 30.39 172 SER A CA 1
ATOM 1045 C C . SER A 1 138 ? 76.265 36.721 17.376 1.00 33.84 172 SER A C 1
ATOM 1046 O O . SER A 1 138 ? 75.596 37.682 17.782 1.00 33.14 172 SER A O 1
ATOM 1049 N N . GLY A 1 139 ? 77.355 36.863 16.636 1.00 29.09 173 GLY A N 1
ATOM 1050 C CA . GLY A 1 139 ? 77.806 38.174 16.206 1.00 26.05 173 GLY A CA 1
ATOM 1051 C C . GLY A 1 139 ? 78.729 38.868 17.212 1.00 26.44 173 GLY A C 1
ATOM 1052 O O . GLY A 1 139 ? 79.306 39.901 16.897 1.00 27.11 173 GLY A O 1
ATOM 1053 N N . VAL A 1 140 ? 78.834 38.342 18.436 1.00 21.97 174 VAL A N 1
ATOM 1054 C CA . VAL A 1 140 ? 79.781 38.868 19.442 1.00 20.19 174 VAL A CA 1
ATOM 1055 C C . VAL A 1 140 ? 81.025 37.978 19.480 1.00 24.03 174 VAL A C 1
ATOM 1056 O O . VAL A 1 140 ? 80.985 36.850 19.003 1.00 22.60 174 VAL A O 1
ATOM 1060 N N . ARG A 1 141 ? 82.129 38.503 20.005 1.00 24.14 175 ARG A N 1
ATOM 1061 C CA . ARG A 1 141 ? 83.375 37.732 20.124 1.00 22.51 175 ARG A CA 1
ATOM 1062 C C . ARG A 1 141 ? 83.548 37.303 21.573 1.00 22.45 175 ARG A C 1
ATOM 1063 O O . ARG A 1 141 ? 83.413 38.112 22.482 1.00 22.83 175 ARG A O 1
ATOM 1071 N N . VAL A 1 142 ? 83.833 36.028 21.804 1.00 18.68 176 VAL A N 1
ATOM 1072 C CA . VAL A 1 142 ? 84.014 35.533 23.163 1.00 18.78 176 VAL A CA 1
ATOM 1073 C C . VAL A 1 142 ? 85.459 35.090 23.373 1.00 24.94 176 VAL A C 1
ATOM 1074 O O . VAL A 1 142 ? 85.991 34.284 22.598 1.00 23.42 176 VAL A O 1
ATOM 1078 N N . HIS A 1 143 ? 86.116 35.652 24.380 1.00 22.52 177 HIS A N 1
ATOM 1079 C CA . HIS A 1 143 ? 87.493 35.276 24.709 1.00 24.35 177 HIS A CA 1
ATOM 1080 C C . HIS A 1 143 ? 87.540 33.848 25.273 1.00 18.82 177 HIS A C 1
ATOM 1081 O O . HIS A 1 143 ? 86.738 33.499 26.143 1.00 20.34 177 HIS A O 1
ATOM 1088 N N . PRO A 1 144 ? 88.464 33.008 24.777 1.00 21.93 178 PRO A N 1
ATOM 1089 C CA . PRO A 1 144 ? 88.544 31.596 25.201 1.00 24.29 178 PRO A CA 1
ATOM 1090 C C . PRO A 1 144 ? 88.735 31.418 26.699 1.00 25.83 178 PRO A C 1
ATOM 1091 O O . PRO A 1 144 ? 88.401 30.343 27.251 1.00 29.12 178 PRO A O 1
ATOM 1095 N N . SER A 1 145 ? 89.275 32.444 27.356 1.00 26.53 179 SER A N 1
ATOM 1096 C CA . SER A 1 145 ? 89.490 32.393 28.798 1.00 23.20 179 SER A CA 1
ATOM 1097 C C . SER A 1 145 ? 88.216 32.242 29.598 1.00 27.87 179 SER A C 1
ATOM 1098 O O . SER A 1 145 ? 88.273 31.788 30.744 1.00 27.94 179 SER A O 1
ATOM 1101 N N . VAL A 1 146 ? 87.078 32.671 29.055 1.00 21.54 180 VAL A N 1
ATOM 1102 C CA . VAL A 1 146 ? 85.835 32.388 29.747 1.00 25.44 180 VAL A CA 1
ATOM 1103 C C . VAL A 1 146 ? 85.390 30.950 29.398 1.00 32.69 180 VAL A C 1
ATOM 1104 O O . VAL A 1 146 ? 84.908 30.208 30.238 1.00 38.90 180 VAL A O 1
ATOM 1108 N N . LEU A 1 147 ? 85.608 30.567 28.142 1.00 39.06 181 LEU A N 1
ATOM 1109 C CA . LEU A 1 147 ? 85.131 29.290 27.603 1.00 45.61 181 LEU A CA 1
ATOM 1110 C C . LEU A 1 147 ? 85.812 28.078 28.214 1.00 40.92 181 LEU A C 1
ATOM 1111 O O . LEU A 1 147 ? 85.141 27.089 28.480 1.00 42.88 181 LEU A O 1
ATOM 1116 N N . LEU A 1 157 ? 83.782 34.250 39.729 1.00 57.73 191 LEU A N 1
ATOM 1117 C CA . LEU A 1 157 ? 84.480 34.374 38.452 1.00 55.67 191 LEU A CA 1
ATOM 1118 C C . LEU A 1 157 ? 85.367 35.616 38.377 1.00 57.13 191 LEU A C 1
ATOM 1119 O O . LEU A 1 157 ? 84.922 36.744 38.617 1.00 55.42 191 LEU A O 1
ATOM 1124 N N . GLU A 1 158 ? 86.627 35.381 38.021 1.00 56.29 192 GLU A N 1
ATOM 1125 C CA . GLU A 1 158 ? 87.615 36.430 37.806 1.00 55.84 192 GLU A CA 1
ATOM 1126 C C . GLU A 1 158 ? 87.360 37.152 36.476 1.00 52.32 192 GLU A C 1
ATOM 1127 O O . GLU A 1 158 ? 87.249 36.515 35.425 1.00 50.85 192 GLU A O 1
ATOM 1133 N N . HIS A 1 159 ? 87.263 38.480 36.525 1.00 47.27 193 HIS A N 1
ATOM 1134 C CA . HIS A 1 159 ? 87.049 39.273 35.316 1.00 48.83 193 HIS A CA 1
ATOM 1135 C C . HIS A 1 159 ? 88.295 39.280 34.428 1.00 58.16 193 HIS A C 1
ATOM 1136 O O . HIS A 1 159 ? 89.395 38.962 34.888 1.00 59.79 193 HIS A O 1
ATOM 1143 N N . HIS A 1 160 ? 88.115 39.679 33.170 1.00 63.67 194 HIS A N 1
ATOM 1144 C CA . HIS A 1 160 ? 89.185 39.641 32.175 1.00 68.32 194 HIS A CA 1
ATOM 1145 C C . HIS A 1 160 ? 90.503 40.230 32.693 1.00 71.88 194 HIS A C 1
ATOM 1146 O O . HIS A 1 160 ? 91.001 41.238 32.190 1.00 75.52 194 HIS A O 1
ATOM 1153 N N . ARG B 1 4 ? 51.206 45.654 21.413 1.00 45.99 38 ARG B N 1
ATOM 1154 C CA . ARG B 1 4 ? 52.360 44.958 21.976 1.00 44.28 38 ARG B CA 1
ATOM 1155 C C . ARG B 1 4 ? 52.142 44.586 23.441 1.00 41.61 38 ARG B C 1
ATOM 1156 O O . ARG B 1 4 ? 51.551 45.360 24.206 1.00 40.66 38 ARG B O 1
ATOM 1164 N N . THR B 1 5 ? 52.651 43.414 23.814 1.00 39.27 39 THR B N 1
ATOM 1165 C CA . THR B 1 5 ? 52.717 42.960 25.206 1.00 36.55 39 THR B CA 1
ATOM 1166 C C . THR B 1 5 ? 53.503 43.893 26.126 1.00 30.98 39 THR B C 1
ATOM 1167 O O . THR B 1 5 ? 54.667 44.235 25.845 1.00 28.39 39 THR B O 1
ATOM 1171 N N . SER B 1 6 ? 52.861 44.315 27.216 1.00 24.82 40 SER B N 1
ATOM 1172 C CA . SER B 1 6 ? 53.539 45.113 28.213 1.00 23.27 40 SER B CA 1
ATOM 1173 C C . SER B 1 6 ? 53.771 44.293 29.466 1.00 24.35 40 SER B C 1
ATOM 1174 O O . SER B 1 6 ? 52.809 43.952 30.186 1.00 20.88 40 SER B O 1
ATOM 1177 N N . ILE B 1 7 ? 55.039 44.001 29.753 1.00 20.78 41 ILE B N 1
ATOM 1178 C CA . ILE B 1 7 ? 55.364 43.239 30.957 1.00 21.58 41 ILE B CA 1
ATOM 1179 C C . ILE B 1 7 ? 55.027 44.094 32.194 1.00 27.11 41 ILE B C 1
ATOM 1180 O O . ILE B 1 7 ? 54.514 43.589 33.200 1.00 23.00 41 ILE B O 1
ATOM 1185 N N . GLU B 1 8 ? 55.290 45.394 32.106 1.00 25.08 42 GLU B N 1
ATOM 1186 C CA . GLU B 1 8 ? 54.969 46.318 33.190 1.00 20.82 42 GLU B CA 1
ATOM 1187 C C . GLU B 1 8 ? 53.479 46.390 33.511 1.00 22.00 42 GLU B C 1
ATOM 1188 O O . GLU B 1 8 ? 53.054 46.267 34.679 1.00 25.12 42 GLU B O 1
ATOM 1194 N N . GLN B 1 9 ? 52.662 46.522 32.478 1.00 19.75 43 GLN B N 1
ATOM 1195 C CA . GLN B 1 9 ? 51.228 46.583 32.721 1.00 24.51 43 GLN B CA 1
ATOM 1196 C C . GLN B 1 9 ? 50.706 45.283 33.286 1.00 21.27 43 GLN B C 1
ATOM 1197 O O . GLN B 1 9 ? 49.867 45.290 34.213 1.00 19.94 43 GLN B O 1
ATOM 1203 N N . ARG B 1 10 ? 51.203 44.172 32.764 1.00 20.47 44 ARG B N 1
ATOM 1204 C CA . ARG B 1 10 ? 50.747 42.870 33.259 1.00 16.63 44 ARG B CA 1
ATOM 1205 C C . ARG B 1 10 ? 51.183 42.663 34.694 1.00 20.34 44 ARG B C 1
ATOM 1206 O O . ARG B 1 10 ? 50.432 42.097 35.481 1.00 24.37 44 ARG B O 1
ATOM 1214 N N . SER B 1 11 ? 52.388 43.103 35.029 1.00 15.56 45 SER B N 1
ATOM 1215 C CA . SER B 1 11 ? 52.888 42.950 36.390 1.00 17.76 45 SER B CA 1
ATOM 1216 C C . SER B 1 11 ? 52.049 43.768 37.376 1.00 16.58 45 SER B C 1
ATOM 1217 O O . SER B 1 11 ? 51.739 43.289 38.464 1.00 20.76 45 SER B O 1
ATOM 1220 N N . ASN B 1 12 ? 51.688 44.990 37.000 1.00 17.10 46 ASN B N 1
ATOM 1221 C CA . ASN B 1 12 ? 50.858 45.817 37.880 1.00 19.97 46 ASN B CA 1
ATOM 1222 C C . ASN B 1 12 ? 49.445 45.243 37.985 1.00 24.37 46 ASN B C 1
ATOM 1223 O O . ASN B 1 12 ? 48.802 45.349 39.036 1.00 26.51 46 ASN B O 1
ATOM 1228 N N . ALA B 1 13 ? 48.947 44.666 36.893 1.00 24.14 47 ALA B N 1
ATOM 1229 C CA . ALA B 1 13 ? 47.640 44.024 36.884 1.00 25.02 47 ALA B CA 1
ATOM 1230 C C . ALA B 1 13 ? 47.616 42.806 37.805 1.00 25.80 47 ALA B C 1
ATOM 1231 O O . ALA B 1 13 ? 46.610 42.560 38.495 1.00 23.32 47 ALA B O 1
ATOM 1233 N N . VAL B 1 14 ? 48.716 42.050 37.821 1.00 21.83 48 VAL B N 1
ATOM 1234 C CA . VAL B 1 14 ? 48.819 40.885 38.704 1.00 22.93 48 VAL B CA 1
ATOM 1235 C C . VAL B 1 14 ? 48.761 41.314 40.164 1.00 24.35 48 VAL B C 1
ATOM 1236 O O . VAL B 1 14 ? 48.028 40.720 40.971 1.00 17.88 48 VAL B O 1
ATOM 1240 N N . SER B 1 15 ? 49.513 42.367 40.486 1.00 24.36 49 SER B N 1
ATOM 1241 C CA . SER B 1 15 ? 49.501 42.917 41.827 1.00 19.68 49 SER B CA 1
ATOM 1242 C C . SER B 1 15 ? 48.081 43.271 42.232 1.00 18.66 49 SER B C 1
ATOM 1243 O O . SER B 1 15 ? 47.627 42.889 43.315 1.00 18.54 49 SER B O 1
ATOM 1246 N N . GLN B 1 16 ? 47.355 43.941 41.336 1.00 15.98 50 GLN B N 1
ATOM 1247 C CA . GLN B 1 16 ? 45.986 44.379 41.685 1.00 16.52 50 GLN B CA 1
ATOM 1248 C C . GLN B 1 16 ? 45.054 43.195 41.799 1.00 17.15 50 GLN B C 1
ATOM 1249 O O . GLN B 1 16 ? 44.145 43.215 42.617 1.00 16.74 50 GLN B O 1
ATOM 1255 N N . VAL B 1 17 ? 45.240 42.196 40.946 1.00 16.95 51 VAL B N 1
ATOM 1256 C CA . VAL B 1 17 ? 44.399 40.991 41.045 1.00 19.81 51 VAL B CA 1
ATOM 1257 C C . VAL B 1 17 ? 44.651 40.229 42.352 1.00 19.43 51 VAL B C 1
ATOM 1258 O O . VAL B 1 17 ? 43.703 39.727 42.987 1.00 24.26 51 VAL B O 1
ATOM 1262 N N . LEU B 1 18 ? 45.910 40.152 42.769 1.00 19.42 52 LEU B N 1
ATOM 1263 C CA . LEU B 1 18 ? 46.243 39.487 44.022 1.00 20.20 52 LEU B CA 1
ATOM 1264 C C . LEU B 1 18 ? 45.586 40.194 45.192 1.00 18.11 52 LEU B C 1
ATOM 1265 O O . LEU B 1 18 ? 45.004 39.545 46.071 1.00 18.94 52 LEU B O 1
ATOM 1270 N N . LEU B 1 19 ? 45.674 41.521 45.215 1.00 16.01 53 LEU B N 1
ATOM 1271 C CA . LEU B 1 19 ? 45.015 42.272 46.277 1.00 19.85 53 LEU B CA 1
ATOM 1272 C C . LEU B 1 19 ? 43.523 42.023 46.261 1.00 21.05 53 LEU B C 1
ATOM 1273 O O . LEU B 1 19 ? 42.900 41.960 47.314 1.00 19.04 53 LEU B O 1
ATOM 1278 N N . GLY B 1 20 ? 42.948 41.946 45.063 1.00 19.17 54 GLY B N 1
ATOM 1279 C CA . GLY B 1 20 ? 41.528 41.695 44.928 1.00 21.29 54 GLY B CA 1
ATOM 1280 C C . GLY B 1 20 ? 41.187 40.352 45.554 1.00 18.37 54 GLY B C 1
ATOM 1281 O O . GLY B 1 20 ? 40.252 40.255 46.335 1.00 18.71 54 GLY B O 1
ATOM 1282 N N . ILE B 1 21 ? 41.954 39.323 45.213 1.00 18.66 55 ILE B N 1
ATOM 1283 C CA . ILE B 1 21 ? 41.691 37.987 45.748 1.00 19.78 55 ILE B CA 1
ATOM 1284 C C . ILE B 1 21 ? 41.832 37.960 47.276 1.00 17.39 55 ILE B C 1
ATOM 1285 O O . ILE B 1 21 ? 40.968 37.408 47.970 1.00 17.14 55 ILE B O 1
ATOM 1290 N N . PHE B 1 22 ? 42.908 38.566 47.796 1.00 15.16 56 PHE B N 1
ATOM 1291 C CA . PHE B 1 22 ? 43.149 38.607 49.245 1.00 19.80 56 PHE B CA 1
ATOM 1292 C C . PHE B 1 22 ? 41.939 39.159 50.012 1.00 20.43 56 PHE B C 1
ATOM 1293 O O . PHE B 1 22 ? 41.706 38.784 51.166 1.00 19.07 56 PHE B O 1
ATOM 1301 N N . SER B 1 23 ? 41.236 40.099 49.394 1.00 17.36 57 SER B N 1
ATOM 1302 C CA . SER B 1 23 ? 40.125 40.800 50.071 1.00 14.46 57 SER B CA 1
ATOM 1303 C C . SER B 1 23 ? 38.989 39.834 50.376 1.00 20.76 57 SER B C 1
ATOM 1304 O O . SER B 1 23 ? 38.154 40.135 51.230 1.00 21.87 57 SER B O 1
ATOM 1307 N N . TYR B 1 24 ? 38.969 38.685 49.691 1.00 18.83 58 TYR B N 1
ATOM 1308 C CA . TYR B 1 24 ? 37.908 37.675 49.914 1.00 20.97 58 TYR B CA 1
ATOM 1309 C C . TYR B 1 24 ? 38.340 36.541 50.854 1.00 24.26 58 TYR B C 1
ATOM 1310 O O . TYR B 1 24 ? 37.576 35.593 51.124 1.00 25.42 58 TYR B O 1
ATOM 1319 N N . VAL B 1 25 ? 39.552 36.638 51.360 1.00 20.30 59 VAL B N 1
ATOM 1320 C CA . VAL B 1 25 ? 40.127 35.528 52.111 1.00 22.89 59 VAL B CA 1
ATOM 1321 C C . VAL B 1 25 ? 40.350 35.865 53.568 1.00 20.43 59 VAL B C 1
ATOM 1322 O O . VAL B 1 25 ? 40.730 36.984 53.891 1.00 22.26 59 VAL B O 1
ATOM 1326 N N . ARG B 1 26 ? 40.069 34.917 54.460 1.00 19.34 60 ARG B N 1
ATOM 1327 C CA . ARG B 1 26 ? 40.387 35.127 55.864 1.00 18.46 60 ARG B CA 1
ATOM 1328 C C . ARG B 1 26 ? 41.191 33.958 56.412 1.00 17.91 60 ARG B C 1
ATOM 1329 O O . ARG B 1 26 ? 41.001 32.814 56.013 1.00 23.62 60 ARG B O 1
ATOM 1337 N N . TRP B 1 27 ? 42.161 34.277 57.255 1.00 20.16 61 TRP B N 1
ATOM 1338 C CA . TRP B 1 27 ? 43.010 33.296 57.906 1.00 18.35 61 TRP B CA 1
ATOM 1339 C C . TRP B 1 27 ? 42.473 33.039 59.301 1.00 25.00 61 TRP B C 1
ATOM 1340 O O . TRP B 1 27 ? 41.954 33.954 59.943 1.00 26.34 61 TRP B O 1
ATOM 1351 N N . PRO B 1 28 ? 42.642 31.811 59.798 1.00 27.99 62 PRO B N 1
ATOM 1352 C CA . PRO B 1 28 ? 42.121 31.432 61.118 1.00 32.92 62 PRO B CA 1
ATOM 1353 C C . PRO B 1 28 ? 42.691 32.311 62.222 1.00 30.83 62 PRO B C 1
ATOM 1354 O O . PRO B 1 28 ? 41.966 32.680 63.126 1.00 29.06 62 PRO B O 1
ATOM 1358 N N . LYS B 1 29 ? 43.975 32.639 62.131 1.00 30.50 63 LYS B N 1
ATOM 1359 C CA . LYS B 1 29 ? 44.615 33.595 63.021 1.00 33.89 63 LYS B CA 1
ATOM 1360 C C . LYS B 1 29 ? 45.198 34.682 62.118 1.00 31.26 63 LYS B C 1
ATOM 1361 O O . LYS B 1 29 ? 46.235 34.465 61.502 1.00 35.51 63 LYS B O 1
ATOM 1367 N N . GLU B 1 30 ? 44.549 35.829 62.015 1.00 27.38 64 GLU B N 1
ATOM 1368 C CA . GLU B 1 30 ? 44.998 36.824 61.038 1.00 27.89 64 GLU B CA 1
ATOM 1369 C C . GLU B 1 30 ? 46.372 37.407 61.389 1.00 26.36 64 GLU B C 1
ATOM 1370 O O . GLU B 1 30 ? 46.552 37.956 62.467 1.00 29.29 64 GLU B O 1
ATOM 1376 N N . PRO B 1 31 ? 47.343 37.318 60.460 1.00 23.69 65 PRO B N 1
ATOM 1377 C CA . PRO B 1 31 ? 48.663 37.883 60.750 1.00 23.25 65 PRO B CA 1
ATOM 1378 C C . PRO B 1 31 ? 48.627 39.418 60.733 1.00 25.97 65 PRO B C 1
ATOM 1379 O O . PRO B 1 31 ? 47.724 39.991 60.113 1.00 24.59 65 PRO B O 1
ATOM 1383 N N . ALA B 1 32 ? 49.566 40.048 61.439 1.00 26.93 66 ALA B N 1
ATOM 1384 C CA . ALA B 1 32 ? 49.713 41.499 61.461 1.00 28.55 66 ALA B CA 1
ATOM 1385 C C . ALA B 1 32 ? 50.213 42.025 60.131 1.00 27.54 66 ALA B C 1
ATOM 1386 O O . ALA B 1 32 ? 49.904 43.151 59.732 1.00 28.43 66 ALA B O 1
ATOM 1388 N N . VAL B 1 33 ? 51.068 41.222 59.502 1.00 23.82 67 VAL B N 1
ATOM 1389 C CA . VAL B 1 33 ? 51.643 41.495 58.186 1.00 26.83 67 VAL B CA 1
ATOM 1390 C C . VAL B 1 33 ? 51.434 40.237 57.359 1.00 26.57 67 VAL B C 1
ATOM 1391 O O . VAL B 1 33 ? 51.801 39.151 57.793 1.00 26.83 67 VAL B O 1
ATOM 1395 N N . LEU B 1 34 ? 50.850 40.372 56.176 1.00 21.52 68 LEU B N 1
ATOM 1396 C CA . LEU B 1 34 ? 50.649 39.206 55.328 1.00 20.63 68 LEU B CA 1
ATOM 1397 C C . LEU B 1 34 ? 51.991 38.881 54.674 1.00 21.76 68 LEU B C 1
ATOM 1398 O O . LEU B 1 34 ? 52.586 39.745 54.025 1.00 23.89 68 LEU B O 1
ATOM 1403 N N . GLN B 1 35 ? 52.465 37.652 54.856 1.00 20.84 69 GLN B N 1
ATOM 1404 C CA . GLN B 1 35 ? 53.746 37.226 54.320 1.00 22.02 69 GLN B CA 1
ATOM 1405 C C . GLN B 1 35 ? 53.529 36.475 53.012 1.00 20.61 69 GLN B C 1
ATOM 1406 O O . GLN B 1 35 ? 52.892 35.418 52.985 1.00 19.66 69 GLN B O 1
ATOM 1412 N N . LEU B 1 36 ? 54.077 37.011 51.927 1.00 20.72 70 LEU B N 1
ATOM 1413 C CA . LEU B 1 36 ? 53.886 36.378 50.634 1.00 20.22 70 LEU B CA 1
ATOM 1414 C C . LEU B 1 36 ? 55.211 35.829 50.149 1.00 21.47 70 LEU B C 1
ATOM 1415 O O . LEU B 1 36 ? 56.218 36.518 50.176 1.00 22.31 70 LEU B O 1
ATOM 1420 N N . CYS B 1 37 ? 55.207 34.579 49.726 1.00 14.82 71 CYS B N 1
ATOM 1421 C CA A CYS B 1 37 ? 56.395 33.922 49.219 0.80 17.04 71 CYS B CA 1
ATOM 1422 C CA B CYS B 1 37 ? 56.427 33.995 49.206 0.20 16.88 71 CYS B CA 1
ATOM 1423 C C . CYS B 1 37 ? 56.253 33.696 47.730 1.00 17.45 71 CYS B C 1
ATOM 1424 O O . CYS B 1 37 ? 55.238 33.138 47.293 1.00 16.85 71 CYS B O 1
ATOM 1429 N N . VAL B 1 38 ? 57.254 34.118 46.959 1.00 13.87 72 VAL B N 1
ATOM 1430 C CA . VAL B 1 38 ? 57.262 33.937 45.524 1.00 14.18 72 VAL B CA 1
ATOM 1431 C C . VAL B 1 38 ? 58.184 32.751 45.331 1.00 14.40 72 VAL B C 1
ATOM 1432 O O . VAL B 1 38 ? 59.341 32.810 45.754 1.00 15.64 72 VAL B O 1
ATOM 1436 N N . VAL B 1 39 ? 57.693 31.694 44.697 1.00 13.11 73 VAL B N 1
ATOM 1437 C CA . VAL B 1 39 ? 58.428 30.429 44.665 1.00 11.54 73 VAL B CA 1
ATOM 1438 C C . VAL B 1 39 ? 58.508 29.924 43.232 1.00 13.70 73 VAL B C 1
ATOM 1439 O O . VAL B 1 39 ? 57.465 29.751 42.577 1.00 16.44 73 VAL B O 1
ATOM 1443 N N . GLY B 1 40 ? 59.733 29.751 42.724 1.00 15.84 74 GLY B N 1
ATOM 1444 C CA . GLY B 1 40 ? 59.964 29.303 41.359 1.00 14.41 74 GLY B CA 1
ATOM 1445 C C . GLY B 1 40 ? 60.105 30.503 40.421 1.00 18.43 74 GLY B C 1
ATOM 1446 O O . GLY B 1 40 ? 59.811 31.657 40.809 1.00 17.22 74 GLY B O 1
ATOM 1447 N N . PRO B 1 41 ? 60.484 30.243 39.161 1.00 16.46 75 PRO B N 1
ATOM 1448 C CA . PRO B 1 41 ? 60.681 31.275 38.139 1.00 15.72 75 PRO B CA 1
ATOM 1449 C C . PRO B 1 41 ? 59.385 32.008 37.838 1.00 14.35 75 PRO B C 1
ATOM 1450 O O . PRO B 1 41 ? 58.337 31.369 37.686 1.00 17.06 75 PRO B O 1
ATOM 1454 N N . THR B 1 42 ? 59.432 33.338 37.839 1.00 13.90 76 THR B N 1
ATOM 1455 C CA . THR B 1 42 ? 58.225 34.131 37.594 1.00 13.56 76 THR B CA 1
ATOM 1456 C C . THR B 1 42 ? 58.564 35.251 36.647 1.00 15.61 76 THR B C 1
ATOM 1457 O O . THR B 1 42 ? 59.693 35.751 36.638 1.00 19.17 76 THR B O 1
ATOM 1461 N N . GLU B 1 43 ? 57.574 35.678 35.880 1.00 13.83 77 GLU B N 1
ATOM 1462 C CA . GLU B 1 43 ? 57.735 36.783 34.948 1.00 14.54 77 GLU B CA 1
ATOM 1463 C C . GLU B 1 43 ? 57.050 38.056 35.438 1.00 17.05 77 GLU B C 1
ATOM 1464 O O . GLU B 1 43 ? 57.473 39.159 35.080 1.00 17.96 77 GLU B O 1
ATOM 1470 N N . TYR B 1 44 ? 55.975 37.897 36.225 1.00 17.41 78 TYR B N 1
ATOM 1471 C CA . TYR B 1 44 ? 55.077 39.014 36.533 1.00 20.29 78 TYR B CA 1
ATOM 1472 C C . TYR B 1 44 ? 55.072 39.402 38.013 1.00 19.39 78 TYR B C 1
ATOM 1473 O O . TYR B 1 44 ? 54.179 40.135 38.468 1.00 20.32 78 TYR B O 1
ATOM 1482 N N . ALA B 1 45 ? 56.087 38.978 38.766 1.00 14.32 79 ALA B N 1
ATOM 1483 C CA . ALA B 1 45 ? 56.077 39.243 40.205 1.00 17.54 79 ALA B CA 1
ATOM 1484 C C . ALA B 1 45 ? 56.924 40.465 40.627 1.00 21.42 79 ALA B C 1
ATOM 1485 O O . ALA B 1 45 ? 57.040 40.741 41.816 1.00 17.10 79 ALA B O 1
ATOM 1487 N N . ASP B 1 46 ? 57.555 41.160 39.679 1.00 18.42 80 ASP B N 1
ATOM 1488 C CA . ASP B 1 46 ? 58.521 42.168 40.095 1.00 18.99 80 ASP B CA 1
ATOM 1489 C C . ASP B 1 46 ? 57.806 43.269 40.899 1.00 25.13 80 ASP B C 1
ATOM 1490 O O . ASP B 1 46 ? 58.366 43.827 41.849 1.00 28.32 80 ASP B O 1
ATOM 1495 N N . GLY B 1 47 ? 56.552 43.545 40.551 1.00 24.92 81 GLY B N 1
ATOM 1496 C CA . GLY B 1 47 ? 55.767 44.538 41.273 1.00 24.32 81 GLY B CA 1
ATOM 1497 C C . GLY B 1 47 ? 55.387 44.131 42.685 1.00 27.60 81 GLY B C 1
ATOM 1498 O O . GLY B 1 47 ? 55.576 44.882 43.634 1.00 26.35 81 GLY B O 1
ATOM 1499 N N . LEU B 1 48 ? 54.816 42.942 42.838 1.00 25.06 82 LEU B N 1
ATOM 1500 C CA . LEU B 1 48 ? 54.464 42.479 44.167 1.00 22.69 82 LEU B CA 1
ATOM 1501 C C . LEU B 1 48 ? 55.696 42.363 45.070 1.00 23.64 82 LEU B C 1
ATOM 1502 O O . LEU B 1 48 ? 55.599 42.511 46.303 1.00 18.37 82 LEU B O 1
ATOM 1507 N N . LEU B 1 49 ? 56.853 42.077 44.478 1.00 17.70 83 LEU B N 1
ATOM 1508 C CA . LEU B 1 49 ? 58.028 41.901 45.310 1.00 19.64 83 LEU B CA 1
ATOM 1509 C C . LEU B 1 49 ? 58.476 43.230 45.943 1.00 23.89 83 LEU B C 1
ATOM 1510 O O . LEU B 1 49 ? 59.235 43.218 46.920 1.00 30.93 83 LEU B O 1
ATOM 1515 N N . ARG B 1 50 ? 57.957 44.362 45.451 1.00 20.90 84 ARG B N 1
ATOM 1516 C CA . ARG B 1 50 ? 58.226 45.671 46.085 1.00 27.51 84 ARG B CA 1
ATOM 1517 C C . ARG B 1 50 ? 57.383 45.906 47.350 1.00 25.78 84 ARG B C 1
ATOM 1518 O O . ARG B 1 50 ? 57.607 46.873 48.079 1.00 28.87 84 ARG B O 1
ATOM 1526 N N . GLY B 1 51 ? 56.441 45.002 47.609 1.00 26.59 85 GLY B N 1
ATOM 1527 C CA . GLY B 1 51 ? 55.542 45.109 48.749 1.00 29.91 85 GLY B CA 1
ATOM 1528 C C . GLY B 1 51 ? 54.234 45.791 48.392 1.00 31.69 85 GLY B C 1
ATOM 1529 O O . GLY B 1 51 ? 54.169 46.575 47.445 1.00 32.11 85 GLY B O 1
ATOM 1538 N N . VAL B 1 53 ? 50.009 46.990 50.095 1.00 24.14 87 VAL B N 1
ATOM 1539 C CA . VAL B 1 53 ? 49.182 47.322 51.245 1.00 21.65 87 VAL B CA 1
ATOM 1540 C C . VAL B 1 53 ? 47.751 47.021 50.870 1.00 26.42 87 VAL B C 1
ATOM 1541 O O . VAL B 1 53 ? 47.306 47.414 49.778 1.00 27.58 87 VAL B O 1
ATOM 1545 N N . GLN B 1 54 ? 47.041 46.320 51.758 1.00 24.38 88 GLN B N 1
ATOM 1546 C CA . GLN B 1 54 ? 45.621 46.040 51.601 1.00 21.24 88 GLN B CA 1
ATOM 1547 C C . GLN B 1 54 ? 44.831 47.306 51.938 1.00 25.81 88 GLN B C 1
ATOM 1548 O O . GLN B 1 54 ? 45.371 48.229 52.556 1.00 26.65 88 GLN B O 1
ATOM 1554 N N . ALA B 1 55 ? 43.569 47.346 51.525 1.00 29.51 89 ALA B N 1
ATOM 1555 C CA . ALA B 1 55 ? 42.718 48.514 51.785 1.00 34.74 89 ALA B CA 1
ATOM 1556 C C . ALA B 1 55 ? 42.572 48.837 53.283 1.00 35.64 89 ALA B C 1
ATOM 1557 O O . ALA B 1 55 ? 42.391 49.998 53.659 1.00 35.80 89 ALA B O 1
ATOM 1559 N N . ASN B 1 56 ? 42.663 47.808 54.121 1.00 35.92 90 ASN B N 1
ATOM 1560 C CA . ASN B 1 56 ? 42.535 47.945 55.572 1.00 37.60 90 ASN B CA 1
ATOM 1561 C C . ASN B 1 56 ? 43.821 48.389 56.258 1.00 37.68 90 ASN B C 1
ATOM 1562 O O . ASN B 1 56 ? 43.869 48.499 57.481 1.00 37.58 90 ASN B O 1
ATOM 1567 N N . GLY B 1 57 ? 44.878 48.589 55.470 1.00 35.16 91 GLY B N 1
ATOM 1568 C CA . GLY B 1 57 ? 46.151 49.057 55.993 1.00 33.60 91 GLY B CA 1
ATOM 1569 C C . GLY B 1 57 ? 47.199 47.983 56.238 1.00 28.08 91 GLY B C 1
ATOM 1570 O O . GLY B 1 57 ? 48.355 48.308 56.477 1.00 25.54 91 GLY B O 1
ATOM 1571 N N . ARG B 1 58 ? 46.817 46.708 56.164 1.00 25.67 92 ARG B N 1
ATOM 1572 C CA . ARG B 1 58 ? 47.782 45.638 56.423 1.00 24.50 92 ARG B CA 1
ATOM 1573 C C . ARG B 1 58 ? 48.777 45.508 55.281 1.00 21.74 92 ARG B C 1
ATOM 1574 O O . ARG B 1 58 ? 48.399 45.363 54.114 1.00 20.70 92 ARG B O 1
ATOM 1582 N N . ARG B 1 59 ? 50.049 45.528 55.646 1.00 19.94 93 ARG B N 1
ATOM 1583 C CA . ARG B 1 59 ? 51.120 45.388 54.678 1.00 21.97 93 ARG B CA 1
ATOM 1584 C C . ARG B 1 59 ? 51.248 43.949 54.215 1.00 23.04 93 ARG B C 1
ATOM 1585 O O . ARG B 1 59 ? 51.002 43.007 54.975 1.00 20.70 93 ARG B O 1
ATOM 1593 N N . VAL B 1 60 ? 51.609 43.805 52.945 1.00 22.60 94 VAL B N 1
ATOM 1594 C CA . VAL B 1 60 ? 51.929 42.524 52.363 1.00 20.93 94 VAL B CA 1
ATOM 1595 C C . VAL B 1 60 ? 53.418 42.510 52.093 1.00 23.47 94 VAL B C 1
ATOM 1596 O O . VAL B 1 60 ? 53.893 43.248 51.236 1.00 24.29 94 VAL B O 1
ATOM 1600 N N . HIS B 1 61 ? 54.155 41.692 52.835 1.00 23.22 95 HIS B N 1
ATOM 1601 C CA . HIS B 1 61 ? 55.591 41.598 52.612 1.00 23.70 95 HIS B CA 1
ATOM 1602 C C . HIS B 1 61 ? 55.900 40.412 51.714 1.00 21.65 95 HIS B C 1
ATOM 1603 O O . HIS B 1 61 ? 55.446 39.307 51.985 1.00 24.13 95 HIS B O 1
ATOM 1610 N N . ALA B 1 62 ? 56.692 40.623 50.659 1.00 22.64 96 ALA B N 1
ATOM 1611 C CA . ALA B 1 62 ? 56.965 39.549 49.725 1.00 21.56 96 ALA B CA 1
ATOM 1612 C C . ALA B 1 62 ? 58.464 39.247 49.679 1.00 22.05 96 ALA B C 1
ATOM 1613 O O . ALA B 1 62 ? 59.296 40.151 49.737 1.00 21.74 96 ALA B O 1
ATOM 1615 N N . GLU B 1 63 ? 58.780 37.957 49.601 1.00 22.04 97 GLU B N 1
ATOM 1616 C CA . GLU B 1 63 ? 60.153 37.451 49.510 1.00 23.62 97 GLU B CA 1
ATOM 1617 C C . GLU B 1 63 ? 60.169 36.266 48.556 1.00 20.71 97 GLU B C 1
ATOM 1618 O O . GLU B 1 63 ? 59.217 35.473 48.551 1.00 18.23 97 GLU B O 1
ATOM 1624 N N . ARG B 1 64 ? 61.253 36.092 47.806 1.00 19.79 98 ARG B N 1
ATOM 1625 C CA . ARG B 1 64 ? 61.378 34.873 47.035 1.00 17.73 98 ARG B CA 1
ATOM 1626 C C . ARG B 1 64 ? 61.896 33.769 47.938 1.00 16.41 98 ARG B C 1
ATOM 1627 O O . ARG B 1 64 ? 62.800 34.014 48.736 1.00 19.42 98 ARG B O 1
ATOM 1635 N N . ARG B 1 65 ? 61.327 32.576 47.838 1.00 16.81 99 ARG B N 1
ATOM 1636 C CA . ARG B 1 65 ? 61.840 31.434 48.594 1.00 18.26 99 ARG B CA 1
ATOM 1637 C C . ARG B 1 65 ? 62.054 30.252 47.659 1.00 17.91 99 ARG B C 1
ATOM 1638 O O . ARG B 1 65 ? 61.460 30.175 46.576 1.00 19.04 99 ARG B O 1
ATOM 1646 N N . ALA B 1 66 ? 62.898 29.330 48.081 1.00 19.19 100 ALA B N 1
ATOM 1647 C CA . ALA B 1 66 ? 63.279 28.208 47.215 1.00 14.75 100 ALA B CA 1
ATOM 1648 C C . ALA B 1 66 ? 62.160 27.178 47.166 1.00 19.91 100 ALA B C 1
ATOM 1649 O O . ALA B 1 66 ? 61.425 26.984 48.141 1.00 17.76 100 ALA B O 1
ATOM 1651 N N . VAL B 1 67 ? 62.017 26.549 46.012 1.00 21.22 101 VAL B N 1
ATOM 1652 C CA . VAL B 1 67 ? 61.046 25.486 45.803 1.00 22.67 101 VAL B CA 1
ATOM 1653 C C . VAL B 1 67 ? 61.217 24.345 46.820 1.00 23.91 101 VAL B C 1
ATOM 1654 O O . VAL B 1 67 ? 60.238 23.731 47.237 1.00 24.66 101 VAL B O 1
ATOM 1658 N N . ASP B 1 68 ? 62.459 24.060 47.219 1.00 22.36 102 ASP B N 1
ATOM 1659 C CA . ASP B 1 68 ? 62.736 22.975 48.169 1.00 22.98 102 ASP B CA 1
ATOM 1660 C C . ASP B 1 68 ? 62.917 23.476 49.605 1.00 23.38 102 ASP B C 1
ATOM 1661 O O . ASP B 1 68 ? 63.490 22.795 50.443 1.00 24.99 102 ASP B O 1
ATOM 1666 N N . ASN B 1 69 ? 62.431 24.679 49.902 1.00 22.60 103 ASN B N 1
ATOM 1667 C CA . ASN B 1 69 ? 62.419 25.161 51.290 1.00 21.65 103 ASN B CA 1
ATOM 1668 C C . ASN B 1 69 ? 61.367 24.387 52.096 1.00 21.19 103 ASN B C 1
ATOM 1669 O O . ASN B 1 69 ? 60.185 24.453 51.782 1.00 21.18 103 ASN B O 1
ATOM 1674 N N . PRO B 1 70 ? 61.803 23.599 53.097 1.00 23.37 104 PRO B N 1
ATOM 1675 C CA . PRO B 1 70 ? 60.902 22.726 53.865 1.00 24.29 104 PRO B CA 1
ATOM 1676 C C . PRO B 1 70 ? 59.931 23.499 54.753 1.00 25.66 104 PRO B C 1
ATOM 1677 O O . PRO B 1 70 ? 58.964 22.932 55.256 1.00 23.88 104 PRO B O 1
ATOM 1681 N N . ASP B 1 71 ? 60.195 24.778 54.958 1.00 22.58 105 ASP B N 1
ATOM 1682 C CA . ASP B 1 71 ? 59.386 25.548 55.892 1.00 22.30 105 ASP B CA 1
ATOM 1683 C C . ASP B 1 71 ? 58.412 26.512 55.227 1.00 24.04 105 ASP B C 1
ATOM 1684 O O . ASP B 1 71 ? 57.896 27.409 55.905 1.00 24.34 105 ASP B O 1
ATOM 1689 N N . LEU B 1 72 ? 58.152 26.348 53.926 1.00 19.69 106 LEU B N 1
ATOM 1690 C CA . LEU B 1 72 ? 57.198 27.242 53.251 1.00 18.60 106 LEU B CA 1
ATOM 1691 C C . LEU B 1 72 ? 55.882 27.338 54.029 1.00 20.14 106 LEU B C 1
ATOM 1692 O O . LEU B 1 72 ? 55.264 28.402 54.110 1.00 22.77 106 LEU B O 1
ATOM 1697 N N . GLY B 1 73 ? 55.443 26.216 54.590 1.00 22.27 107 GLY B N 1
ATOM 1698 C CA . GLY B 1 73 ? 54.182 26.209 55.304 1.00 19.63 107 GLY B CA 1
ATOM 1699 C C . GLY B 1 73 ? 54.069 27.171 56.485 1.00 21.61 107 GLY B C 1
ATOM 1700 O O . GLY B 1 73 ? 52.996 27.727 56.752 1.00 24.59 107 GLY B O 1
ATOM 1701 N N . THR B 1 74 ? 55.161 27.376 57.207 1.00 26.11 108 THR B N 1
ATOM 1702 C CA . THR B 1 74 ? 55.124 28.276 58.353 1.00 32.61 108 THR B CA 1
ATOM 1703 C C . THR B 1 74 ? 55.680 29.661 58.041 1.00 31.81 108 THR B C 1
ATOM 1704 O O . THR B 1 74 ? 55.390 30.616 58.758 1.00 32.00 108 THR B O 1
ATOM 1708 N N . LEU B 1 75 ? 56.447 29.772 56.958 1.00 24.80 109 LEU B N 1
ATOM 1709 C CA . LEU B 1 75 ? 57.011 31.058 56.523 1.00 24.64 109 LEU B CA 1
ATOM 1710 C C . LEU B 1 75 ? 56.053 31.945 55.736 1.00 27.08 109 LEU B C 1
ATOM 1711 O O . LEU B 1 75 ? 56.216 33.171 55.683 1.00 30.39 109 LEU B O 1
ATOM 1716 N N . CYS B 1 76 ? 55.098 31.339 55.052 1.00 22.78 110 CYS B N 1
ATOM 1717 C CA A CYS B 1 76 ? 54.233 32.057 54.127 0.68 23.43 110 CYS B CA 1
ATOM 1718 C CA B CYS B 1 76 ? 54.234 32.141 54.204 0.32 23.23 110 CYS B CA 1
ATOM 1719 C C . CYS B 1 76 ? 52.762 32.013 54.560 1.00 23.08 110 CYS B C 1
ATOM 1720 O O . CYS B 1 76 ? 52.307 30.979 55.055 1.00 24.56 110 CYS B O 1
ATOM 1725 N N . ASN B 1 77 ? 52.036 33.110 54.328 1.00 18.65 111 ASN B N 1
ATOM 1726 C CA . ASN B 1 77 ? 50.572 33.130 54.411 1.00 18.02 111 ASN B CA 1
ATOM 1727 C C . ASN B 1 77 ? 49.989 32.949 53.025 1.00 13.66 111 ASN B C 1
ATOM 1728 O O . ASN B 1 77 ? 48.909 32.405 52.857 1.00 13.77 111 ASN B O 1
ATOM 1733 N N . VAL B 1 78 ? 50.762 33.404 52.040 1.00 13.29 112 VAL B N 1
ATOM 1734 C CA . VAL B 1 78 ? 50.395 33.340 50.634 1.00 12.08 112 VAL B CA 1
ATOM 1735 C C . VAL B 1 78 ? 51.602 32.819 49.859 1.00 17.19 112 VAL B C 1
ATOM 1736 O O . VAL B 1 78 ? 52.728 33.246 50.119 1.00 15.13 112 VAL B O 1
ATOM 1740 N N . ILE B 1 79 ? 51.378 31.917 48.910 1.00 16.98 113 ILE B N 1
ATOM 1741 C CA . ILE B 1 79 ? 52.445 31.549 47.974 1.00 16.55 113 ILE B CA 1
ATOM 1742 C C . ILE B 1 79 ? 52.005 31.901 46.561 1.00 14.88 113 ILE B C 1
ATOM 1743 O O . ILE B 1 79 ? 50.882 31.590 46.140 1.00 12.75 113 ILE B O 1
ATOM 1748 N N . TYR B 1 80 ? 52.892 32.577 45.846 1.00 12.38 114 TYR B N 1
ATOM 1749 C CA . TYR B 1 80 ? 52.723 32.900 44.436 1.00 12.16 114 TYR B CA 1
ATOM 1750 C C . TYR B 1 80 ? 53.657 31.966 43.716 1.00 16.87 114 TYR B C 1
ATOM 1751 O O . TYR B 1 80 ? 54.874 32.105 43.824 1.00 16.26 114 TYR B O 1
ATOM 1760 N N . LEU B 1 81 ? 53.099 30.992 43.010 1.00 10.86 115 LEU B N 1
ATOM 1761 C CA . LEU B 1 81 ? 53.890 29.872 42.499 1.00 10.58 115 LEU B CA 1
ATOM 1762 C C . LEU B 1 81 ? 54.246 30.037 41.039 1.00 12.23 115 LEU B C 1
ATOM 1763 O O . LEU B 1 81 ? 53.356 30.186 40.182 1.00 14.54 115 LEU B O 1
ATOM 1768 N N . GLY B 1 82 ? 55.552 30.033 40.746 1.00 13.52 116 GLY B N 1
ATOM 1769 C CA . GLY B 1 82 ? 56.059 30.150 39.387 1.00 14.04 116 GLY B CA 1
ATOM 1770 C C . GLY B 1 82 ? 56.175 28.796 38.699 1.00 17.05 116 GLY B C 1
ATOM 1771 O O . GLY B 1 82 ? 55.443 27.839 38.995 1.00 14.67 116 GLY B O 1
ATOM 1772 N N . VAL B 1 83 ? 57.121 28.690 37.768 1.00 14.42 117 VAL B N 1
ATOM 1773 C CA . VAL B 1 83 ? 57.274 27.463 36.996 1.00 15.61 117 VAL B CA 1
ATOM 1774 C C . VAL B 1 83 ? 57.878 26.327 37.807 1.00 20.59 117 VAL B C 1
ATOM 1775 O O . VAL B 1 83 ? 58.987 26.439 38.320 1.00 24.64 117 VAL B O 1
ATOM 1779 N N . VAL B 1 84 ? 57.069 25.315 38.080 1.00 18.02 118 VAL B N 1
ATOM 1780 C CA . VAL B 1 84 ? 57.544 24.091 38.708 1.00 19.88 118 VAL B CA 1
ATOM 1781 C C . VAL B 1 84 ? 57.078 22.886 37.903 1.00 21.64 118 VAL B C 1
ATOM 1782 O O . VAL B 1 84 ? 55.978 22.908 37.364 1.00 20.84 118 VAL B O 1
ATOM 1786 N N . ASP B 1 85 ? 57.871 21.824 37.856 1.00 20.01 119 ASP B N 1
ATOM 1787 C CA . ASP B 1 85 ? 57.380 20.595 37.246 1.00 21.27 119 ASP B CA 1
ATOM 1788 C C . ASP B 1 85 ? 56.546 19.852 38.283 1.00 20.30 119 ASP B C 1
ATOM 1789 O O . ASP B 1 85 ? 56.374 20.324 39.413 1.00 19.01 119 ASP B O 1
ATOM 1794 N N . GL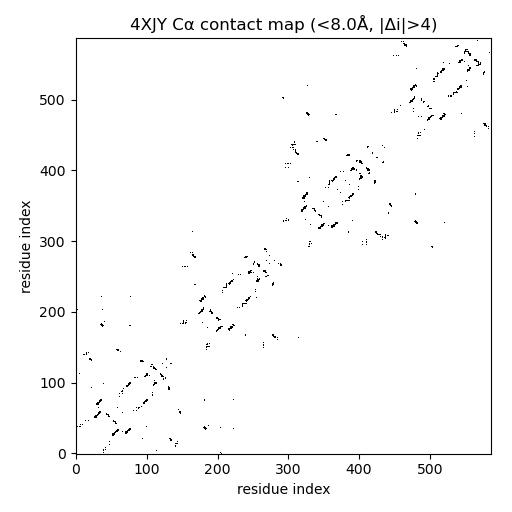U B 1 86 ? 55.990 18.714 37.900 1.00 22.02 120 GLU B N 1
ATOM 1795 C CA . GLU B 1 86 ? 55.043 18.023 38.784 1.00 20.55 120 GLU B CA 1
ATOM 1796 C C . GLU B 1 86 ? 55.719 17.524 40.076 1.00 18.27 120 GLU B C 1
ATOM 1797 O O . GLU B 1 86 ? 55.111 17.551 41.161 1.00 17.20 120 GLU B O 1
ATOM 1803 N N . ARG B 1 87 ? 56.963 17.050 39.969 1.00 17.50 121 ARG B N 1
ATOM 1804 C CA . ARG B 1 87 ? 57.651 16.611 41.179 1.00 20.13 121 ARG B CA 1
ATOM 1805 C C . ARG B 1 87 ? 57.898 17.773 42.150 1.00 14.90 121 ARG B C 1
ATOM 1806 O O . ARG B 1 87 ? 57.636 17.637 43.361 1.00 16.59 121 ARG B O 1
ATOM 1814 N N . GLU B 1 88 ? 58.368 18.907 41.633 1.00 15.70 122 GLU B N 1
ATOM 1815 C CA . GLU B 1 88 ? 58.564 20.091 42.464 1.00 19.46 122 GLU B CA 1
ATOM 1816 C C . GLU B 1 88 ? 57.242 20.588 43.024 1.00 19.56 122 GLU B C 1
ATOM 1817 O O . GLU B 1 88 ? 57.149 20.990 44.195 1.00 18.18 122 GLU B O 1
ATOM 1823 N N . ARG B 1 89 ? 56.219 20.573 42.176 1.00 17.33 123 ARG B N 1
ATOM 1824 C CA . ARG B 1 89 ? 54.917 21.064 42.592 1.00 14.39 123 ARG B CA 1
ATOM 1825 C C . ARG B 1 89 ? 54.460 20.265 43.812 1.00 19.04 123 ARG B C 1
ATOM 1826 O O . ARG B 1 89 ? 54.001 20.820 44.808 1.00 16.03 123 ARG B O 1
ATOM 1834 N N . GLN B 1 90 ? 54.598 18.951 43.737 1.00 13.85 124 GLN B N 1
ATOM 1835 C CA . GLN B 1 90 ? 54.206 18.111 44.861 1.00 15.13 124 GLN B CA 1
ATOM 1836 C C . GLN B 1 90 ? 55.023 18.410 46.115 1.00 15.54 124 GLN B C 1
ATOM 1837 O O . GLN B 1 90 ? 54.492 18.374 47.208 1.00 17.50 124 GLN B O 1
ATOM 1843 N N . GLN B 1 91 ? 56.305 18.698 45.950 1.00 17.98 125 GLN B N 1
ATOM 1844 C CA . GLN B 1 91 ? 57.152 19.004 47.095 1.00 20.60 125 GLN B CA 1
ATOM 1845 C C . GLN B 1 91 ? 56.661 20.267 47.807 1.00 19.36 125 GLN B C 1
ATOM 1846 O O . GLN B 1 91 ? 56.604 20.328 49.024 1.00 17.63 125 GLN B O 1
ATOM 1852 N N . VAL B 1 92 ? 56.344 21.285 47.027 1.00 15.94 126 VAL B N 1
ATOM 1853 C CA . VAL B 1 92 ? 55.834 22.533 47.591 1.00 12.64 126 VAL B CA 1
ATOM 1854 C C . VAL B 1 92 ? 54.573 22.263 48.391 1.00 15.76 126 VAL B C 1
ATOM 1855 O O . VAL B 1 92 ? 54.451 22.696 49.552 1.00 16.60 126 VAL B O 1
ATOM 1859 N N . PHE B 1 93 ? 53.626 21.547 47.792 1.00 14.94 127 PHE B N 1
ATOM 1860 C CA . PHE B 1 93 ? 52.353 21.377 48.494 1.00 16.81 127 PHE B CA 1
ATOM 1861 C C . PHE B 1 93 ? 52.454 20.394 49.658 1.00 20.52 127 PHE B C 1
ATOM 1862 O O . PHE B 1 93 ? 51.670 20.494 50.606 1.00 17.56 127 PHE B O 1
ATOM 1870 N N . ARG B 1 94 ? 53.446 19.504 49.646 1.00 16.13 128 ARG B N 1
ATOM 1871 C CA . ARG B 1 94 ? 53.727 18.729 50.865 1.00 17.93 128 ARG B CA 1
ATOM 1872 C C . ARG B 1 94 ? 54.189 19.631 52.009 1.00 19.87 128 ARG B C 1
ATOM 1873 O O . ARG B 1 94 ? 53.793 19.442 53.174 1.00 20.53 128 ARG B O 1
ATOM 1881 N N . SER B 1 95 ? 55.021 20.620 51.689 1.00 18.05 129 SER B N 1
ATOM 1882 C CA . SER B 1 95 ? 55.466 21.594 52.695 1.00 18.34 129 SER B CA 1
ATOM 1883 C C . SER B 1 95 ? 54.293 22.430 53.218 1.00 16.94 129 SER B C 1
ATOM 1884 O O . SER B 1 95 ? 54.283 22.819 54.385 1.00 20.63 129 SER B O 1
ATOM 1887 N N . LEU B 1 96 ? 53.302 22.708 52.371 1.00 15.63 130 LEU B N 1
ATOM 1888 C CA . LEU B 1 96 ? 52.150 23.528 52.796 1.00 15.50 130 LEU B CA 1
ATOM 1889 C C . LEU B 1 96 ? 51.062 22.717 53.507 1.00 16.02 130 LEU B C 1
ATOM 1890 O O . LEU B 1 96 ? 50.184 23.300 54.128 1.00 22.27 130 LEU B O 1
ATOM 1895 N N . ALA B 1 97 ? 51.082 21.400 53.374 1.00 20.66 131 ALA B N 1
ATOM 1896 C CA . ALA B 1 97 ? 50.017 20.565 53.932 1.00 24.16 131 ALA B CA 1
ATOM 1897 C C . ALA B 1 97 ? 49.870 20.794 55.427 1.00 26.28 131 ALA B C 1
ATOM 1898 O O . ALA B 1 97 ? 50.847 20.745 56.167 1.00 25.34 131 ALA B O 1
ATOM 1900 N N . GLY B 1 98 ? 48.645 21.039 55.871 1.00 27.81 132 GLY B N 1
ATOM 1901 C CA . GLY B 1 98 ? 48.395 21.256 57.281 1.00 26.83 132 GLY B CA 1
ATOM 1902 C C . GLY B 1 98 ? 48.529 22.704 57.717 1.00 27.67 132 GLY B C 1
ATOM 1903 O O . GLY B 1 98 ? 48.281 23.015 58.874 1.00 30.28 132 GLY B O 1
ATOM 1904 N N . HIS B 1 99 ? 48.920 23.588 56.805 1.00 24.44 133 HIS B N 1
ATOM 1905 C CA . HIS B 1 99 ? 49.045 25.014 57.125 1.00 20.29 133 HIS B CA 1
ATOM 1906 C C . HIS B 1 99 ? 48.071 25.853 56.331 1.00 20.18 133 HIS B C 1
ATOM 1907 O O . HIS B 1 99 ? 47.827 25.573 55.156 1.00 22.93 133 HIS B O 1
ATOM 1914 N N . PRO B 1 100 ? 47.530 26.912 56.953 1.00 19.86 134 PRO B N 1
ATOM 1915 C CA . PRO B 1 100 ? 46.570 27.757 56.234 1.00 21.46 134 PRO B CA 1
ATOM 1916 C C . PRO B 1 100 ? 47.267 28.729 55.263 1.00 20.20 134 PRO B C 1
ATOM 1917 O O . PRO B 1 100 ? 47.524 29.882 55.630 1.00 21.49 134 PRO B O 1
ATOM 1921 N N . VAL B 1 101 ? 47.564 28.258 54.055 1.00 18.88 135 VAL B N 1
ATOM 1922 C CA . VAL B 1 101 ? 48.329 29.038 53.062 1.00 14.98 135 VAL B CA 1
ATOM 1923 C C . VAL B 1 101 ? 47.505 29.200 51.786 1.00 14.48 135 VAL B C 1
ATOM 1924 O O . VAL B 1 101 ? 47.004 28.211 51.214 1.00 19.38 135 VAL B O 1
ATOM 1928 N N . LEU B 1 102 ? 47.301 30.443 51.386 1.00 14.10 136 LEU B N 1
ATOM 1929 C CA . LEU B 1 102 ? 46.646 30.784 50.108 1.00 15.46 136 LEU B CA 1
ATOM 1930 C C . LEU B 1 102 ? 47.644 30.621 48.963 1.00 13.69 136 LEU B C 1
ATOM 1931 O O . LEU B 1 102 ? 48.723 31.198 49.012 1.00 14.84 136 LEU B O 1
ATOM 1936 N N . SER B 1 103 ? 47.276 29.851 47.942 1.00 13.10 137 SER B N 1
ATOM 1937 C CA . SER B 1 103 ? 48.167 29.586 46.820 1.00 11.70 137 SER B CA 1
ATOM 1938 C C . SER B 1 103 ? 47.600 30.103 45.520 1.00 14.93 137 SER B C 1
ATOM 1939 O O . SER B 1 103 ? 46.446 29.883 45.200 1.00 12.72 137 SER B O 1
ATOM 1942 N N . ILE B 1 104 ? 48.459 30.778 44.756 1.00 13.06 138 ILE B N 1
ATOM 1943 C CA . ILE B 1 104 ? 48.072 31.338 43.475 1.00 16.67 138 ILE B CA 1
ATOM 1944 C C . ILE B 1 104 ? 49.159 30.991 42.456 1.00 16.81 138 ILE B C 1
ATOM 1945 O O . ILE B 1 104 ? 50.342 31.254 42.717 1.00 17.04 138 ILE B O 1
ATOM 1950 N N . SER B 1 105 ? 48.804 30.426 41.305 1.00 10.58 139 SER B N 1
ATOM 1951 C CA . SER B 1 105 ? 49.884 30.145 40.321 1.00 11.05 139 SER B CA 1
ATOM 1952 C C . SER B 1 105 ? 49.907 31.209 39.209 1.00 14.86 139 SER B C 1
ATOM 1953 O O . SER B 1 105 ? 48.862 31.727 38.795 1.00 15.29 139 SER B O 1
ATOM 1956 N N . GLU B 1 106 ? 51.104 31.552 38.727 1.00 15.84 140 GLU B N 1
ATOM 1957 C CA . GLU B 1 106 ? 51.221 32.568 37.690 1.00 13.09 140 GLU B CA 1
ATOM 1958 C C . GLU B 1 106 ? 50.738 32.060 36.323 1.00 18.29 140 GLU B C 1
ATOM 1959 O O . GLU B 1 106 ? 50.137 32.811 35.545 1.00 14.65 140 GLU B O 1
ATOM 1965 N N . ARG B 1 107 ? 51.126 30.820 36.010 1.00 18.44 141 ARG B N 1
ATOM 1966 C CA . ARG B 1 107 ? 50.838 30.190 34.716 1.00 22.87 141 ARG B CA 1
ATOM 1967 C C . ARG B 1 107 ? 50.668 28.675 34.811 1.00 31.14 141 ARG B C 1
ATOM 1968 O O . ARG B 1 107 ? 51.137 28.032 35.765 1.00 25.78 141 ARG B O 1
ATOM 1976 N N . GLY B 1 108 ? 49.957 28.114 33.841 1.00 32.95 142 GLY B N 1
ATOM 1977 C CA . GLY B 1 108 ? 49.700 26.688 33.833 1.00 34.59 142 GLY B CA 1
ATOM 1978 C C . GLY B 1 108 ? 48.687 26.311 32.776 1.00 38.95 142 GLY B C 1
ATOM 1979 O O . GLY B 1 108 ? 48.053 27.178 32.173 1.00 43.22 142 GLY B O 1
ATOM 1980 N N . THR B 1 109 ? 48.567 25.011 32.530 1.00 37.28 143 THR B N 1
ATOM 1981 C CA . THR B 1 109 ? 47.563 24.459 31.631 1.00 33.24 143 THR B CA 1
ATOM 1982 C C . THR B 1 109 ? 46.297 23.973 32.357 1.00 37.93 143 THR B C 1
ATOM 1983 O O . THR B 1 109 ? 45.248 23.808 31.740 1.00 44.61 143 THR B O 1
ATOM 1987 N N . GLU B 1 110 ? 46.403 23.755 33.665 1.00 29.63 144 GLU B N 1
ATOM 1988 C CA . GLU B 1 110 ? 45.348 23.092 34.423 1.00 30.83 144 GLU B CA 1
ATOM 1989 C C . GLU B 1 110 ? 45.166 23.697 35.811 1.00 29.86 144 GLU B C 1
ATOM 1990 O O . GLU B 1 110 ? 46.137 23.984 36.496 1.00 32.55 144 GLU B O 1
ATOM 1996 N N . CYS B 1 111 ? 43.927 23.889 36.242 1.00 23.26 145 CYS B N 1
ATOM 1997 C CA . CYS B 1 111 ? 43.729 24.415 37.588 1.00 19.17 145 CYS B CA 1
ATOM 1998 C C . CYS B 1 111 ? 42.913 23.431 38.432 1.00 23.68 145 CYS B C 1
ATOM 1999 O O . CYS B 1 111 ? 41.846 23.775 38.920 1.00 27.68 145 CYS B O 1
ATOM 2002 N N . SER B 1 112 ? 43.379 22.194 38.582 1.00 20.95 146 SER B N 1
ATOM 2003 C CA . SER B 1 112 ? 42.588 21.244 39.373 1.00 20.03 146 SER B CA 1
ATOM 2004 C C . SER B 1 112 ? 43.420 20.529 40.423 1.00 27.57 146 SER B C 1
ATOM 2005 O O . SER B 1 112 ? 42.885 19.907 41.334 1.00 27.19 146 SER B O 1
ATOM 2008 N N . VAL B 1 113 ? 44.738 20.646 40.313 1.00 26.94 147 VAL B N 1
ATOM 2009 C CA . VAL B 1 113 ? 45.612 20.101 41.343 1.00 30.42 147 VAL B CA 1
ATOM 2010 C C . VAL B 1 113 ? 46.501 21.210 41.857 1.00 27.04 147 VAL B C 1
ATOM 2011 O O . VAL B 1 113 ? 46.961 22.022 41.069 1.00 26.88 147 VAL B O 1
ATOM 2015 N N . GLY B 1 114 ? 46.722 21.277 43.164 1.00 22.48 148 GLY B N 1
ATOM 2016 C CA . GLY B 1 114 ? 47.670 22.260 43.661 1.00 22.45 148 GLY B CA 1
ATOM 2017 C C . GLY B 1 114 ? 47.042 23.591 44.010 1.00 17.60 148 GLY B C 1
ATOM 2018 O O . GLY B 1 114 ? 46.171 23.662 44.883 1.00 21.03 148 GLY B O 1
ATOM 2019 N N . SER B 1 115 ? 47.471 24.640 43.309 1.00 17.61 149 SER B N 1
ATOM 2020 C CA . SER B 1 115 ? 47.102 26.008 43.661 1.00 14.96 149 SER B CA 1
ATOM 2021 C C . SER B 1 115 ? 45.613 26.253 43.688 1.00 14.81 149 SER B C 1
ATOM 2022 O O . SER B 1 115 ? 44.857 25.703 42.880 1.00 17.31 149 SER B O 1
ATOM 2033 N N . PHE B 1 117 ? 44.092 29.247 43.204 1.00 13.50 151 PHE B N 1
ATOM 2034 C CA . PHE B 1 117 ? 43.755 30.133 42.110 1.00 14.47 151 PHE B CA 1
ATOM 2035 C C . PHE B 1 117 ? 44.872 30.070 41.082 1.00 12.11 151 PHE B C 1
ATOM 2036 O O . PHE B 1 117 ? 46.051 29.940 41.437 1.00 16.76 151 PHE B O 1
ATOM 2044 N N . CYS B 1 118 ? 44.486 30.117 39.814 1.00 11.70 152 CYS B N 1
ATOM 2045 C CA . CYS B 1 118 ? 45.448 30.048 38.705 1.00 13.12 152 CYS B CA 1
ATOM 2046 C C . CYS B 1 118 ? 45.216 31.246 37.814 1.00 17.25 152 CYS B C 1
ATOM 2047 O O . CYS B 1 118 ? 44.140 31.406 37.257 1.00 17.71 152 CYS B O 1
ATOM 2050 N N . LEU B 1 119 ? 46.239 32.082 37.672 1.00 17.95 153 LEU B N 1
ATOM 2051 C CA . LEU B 1 119 ? 46.141 33.248 36.835 1.00 18.43 153 LEU B CA 1
ATOM 2052 C C . LEU B 1 119 ? 46.274 32.880 35.358 1.00 21.60 153 LEU B C 1
ATOM 2053 O O . LEU B 1 119 ? 46.966 31.913 34.998 1.00 18.87 153 LEU B O 1
ATOM 2058 N N . ASN B 1 120 ? 45.615 33.666 34.514 1.00 20.38 154 ASN B N 1
ATOM 2059 C CA . ASN B 1 120 ? 45.853 33.653 33.078 1.00 23.68 154 ASN B CA 1
ATOM 2060 C C . ASN B 1 120 ? 46.207 35.075 32.689 1.00 24.61 154 ASN B C 1
ATOM 2061 O O . ASN B 1 120 ? 45.346 35.945 32.592 1.00 20.85 154 ASN B O 1
ATOM 2066 N N . VAL B 1 121 ? 47.497 35.316 32.538 1.00 23.27 155 VAL B N 1
ATOM 2067 C CA . VAL B 1 121 ? 47.957 36.687 32.398 1.00 19.25 155 VAL B CA 1
ATOM 2068 C C . VAL B 1 121 ? 47.941 37.103 30.926 1.00 34.09 155 VAL B C 1
ATOM 2069 O O . VAL B 1 121 ? 47.950 38.293 30.603 1.00 40.74 155 VAL B O 1
ATOM 2073 N N . GLY B 1 122 ? 47.948 36.122 30.034 1.00 40.55 156 GLY B N 1
ATOM 2074 C CA . GLY B 1 122 ? 47.825 36.390 28.613 1.00 49.98 156 GLY B CA 1
ATOM 2075 C C . GLY B 1 122 ? 46.482 36.975 28.221 1.00 59.27 156 GLY B C 1
ATOM 2076 O O . GLY B 1 122 ? 45.525 36.943 28.994 1.00 64.10 156 GLY B O 1
ATOM 2077 N N . GLY B 1 123 ? 46.413 37.569 27.037 1.00 66.67 157 GLY B N 1
ATOM 2078 C CA . GLY B 1 123 ? 45.141 38.068 26.554 1.00 68.98 157 GLY B CA 1
ATOM 2079 C C . GLY B 1 123 ? 44.956 39.528 26.893 1.00 67.85 157 GLY B C 1
ATOM 2080 O O . GLY B 1 123 ? 45.894 40.188 27.338 1.00 68.83 157 GLY B O 1
ATOM 2081 N N . PRO B 1 124 ? 43.727 40.029 26.708 1.00 66.54 158 PRO B N 1
ATOM 2082 C CA . PRO B 1 124 ? 43.338 41.434 26.891 1.00 64.58 158 PRO B CA 1
ATOM 2083 C C . PRO B 1 124 ? 43.422 41.882 28.346 1.00 61.63 158 PRO B C 1
ATOM 2084 O O . PRO B 1 124 ? 43.995 42.933 28.647 1.00 61.44 158 PRO B O 1
ATOM 2088 N N . ARG B 1 125 ? 42.836 41.09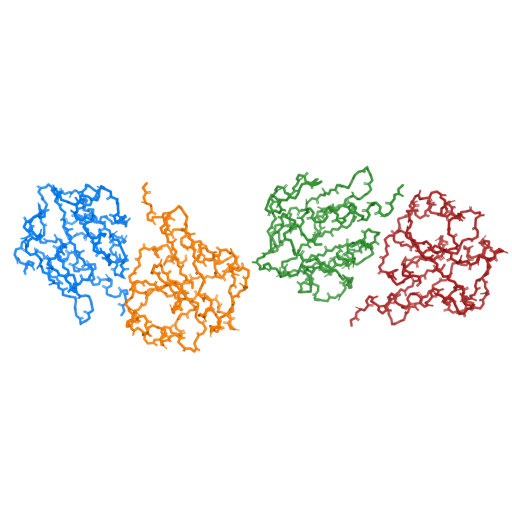5 29.239 1.00 57.12 159 ARG B N 1
ATOM 2089 C CA . ARG B 1 125 ? 42.936 41.365 30.661 1.00 52.31 159 ARG B CA 1
ATOM 2090 C C . ARG B 1 125 ? 43.312 40.089 31.415 1.00 44.53 159 ARG B C 1
ATOM 2091 O O . ARG B 1 125 ? 43.197 38.973 30.890 1.00 42.22 159 ARG B O 1
ATOM 2099 N N . ILE B 1 126 ? 43.803 40.269 32.634 1.00 39.23 160 ILE B N 1
ATOM 2100 C CA . ILE B 1 126 ? 44.162 39.143 33.469 1.00 34.91 160 ILE B CA 1
ATOM 2101 C C . ILE B 1 126 ? 42.897 38.507 33.993 1.00 34.16 160 ILE B C 1
ATOM 2102 O O . ILE B 1 126 ? 41.998 39.184 34.512 1.00 31.87 160 ILE B O 1
ATOM 2107 N N . THR B 1 127 ? 42.819 37.196 33.845 1.00 23.75 161 THR B N 1
ATOM 2108 C CA . THR B 1 127 ? 41.698 36.471 34.409 1.00 24.67 161 THR B CA 1
ATOM 2109 C C . THR B 1 127 ? 42.259 35.407 35.333 1.00 19.88 161 THR B C 1
ATOM 2110 O O . THR B 1 127 ? 43.475 35.177 35.375 1.00 16.85 161 THR B O 1
ATOM 2114 N N . PHE B 1 128 ? 41.383 34.720 36.056 1.00 20.31 162 PHE B N 1
ATOM 2115 C CA . PHE B 1 128 ? 41.912 33.679 36.901 1.00 19.83 162 PHE B CA 1
ATOM 2116 C C . PHE B 1 128 ? 40.867 32.570 37.029 1.00 20.18 162 PHE B C 1
ATOM 2117 O O . PHE B 1 128 ? 39.675 32.806 36.863 1.00 22.88 162 PHE B O 1
ATOM 2125 N N . GLU B 1 129 ? 41.348 31.364 37.266 1.00 16.26 163 GLU B N 1
ATOM 2126 C CA . GLU B 1 129 ? 40.477 30.245 37.592 1.00 16.46 163 GLU B CA 1
ATOM 2127 C C . GLU B 1 129 ? 40.559 29.931 39.066 1.00 14.10 163 GLU B C 1
ATOM 2128 O O . GLU B 1 129 ? 41.546 30.224 39.722 1.00 13.13 163 GLU B O 1
ATOM 2134 N N . ALA B 1 130 ? 39.485 29.347 39.601 1.00 14.70 164 ALA B N 1
ATOM 2135 C CA . ALA B 1 130 ? 39.471 28.911 40.974 1.00 16.12 164 ALA B CA 1
ATOM 2136 C C . ALA B 1 130 ? 39.468 27.377 40.986 1.00 17.53 164 ALA B C 1
ATOM 2137 O O . ALA B 1 130 ? 38.690 26.728 40.280 1.00 17.04 164 ALA B O 1
ATOM 2139 N N . ASN B 1 131 ? 40.339 26.818 41.818 1.00 17.16 165 ASN B N 1
ATOM 2140 C CA . ASN B 1 131 ? 40.481 25.389 41.981 1.00 12.51 165 ASN B CA 1
ATOM 2141 C C . ASN B 1 131 ? 39.613 24.979 43.161 1.00 13.17 165 ASN B C 1
ATOM 2142 O O . ASN B 1 131 ? 40.031 25.032 44.309 1.00 13.89 165 ASN B O 1
ATOM 2147 N N . LEU B 1 132 ? 38.395 24.550 42.862 1.00 14.43 166 LEU B N 1
ATOM 2148 C CA . LEU B 1 132 ? 37.377 24.368 43.902 1.00 14.69 166 LEU B CA 1
ATOM 2149 C C . LEU B 1 132 ? 37.759 23.270 44.883 1.00 16.66 166 LEU B C 1
ATOM 2150 O O . LEU B 1 132 ? 37.453 23.365 46.076 1.00 15.90 166 LEU B O 1
ATOM 2155 N N . ASP B 1 133 ? 38.440 22.217 44.400 1.00 12.84 167 ASP B N 1
ATOM 2156 C CA . ASP B 1 133 ? 38.830 21.155 45.311 1.00 13.34 167 ASP B CA 1
ATOM 2157 C C . ASP B 1 133 ? 39.921 21.618 46.279 1.00 15.87 167 ASP B C 1
ATOM 2158 O O . ASP B 1 133 ? 39.866 21.288 47.468 1.00 17.37 167 ASP B O 1
ATOM 2163 N N . SER B 1 134 ? 40.918 22.357 45.777 1.00 14.37 168 SER B N 1
ATOM 2164 C CA . SER B 1 134 ? 41.966 22.865 46.664 1.00 16.29 168 SER B CA 1
ATOM 2165 C C . SER B 1 134 ? 41.391 23.857 47.663 1.00 15.55 168 SER B C 1
ATOM 2166 O O . SER B 1 134 ? 41.790 23.908 48.820 1.00 16.67 168 SER B O 1
ATOM 2169 N N . ILE B 1 135 ? 40.504 24.699 47.168 1.00 12.96 169 ILE B N 1
ATOM 2170 C CA . ILE B 1 135 ? 39.856 25.679 48.029 1.00 11.78 169 ILE B CA 1
ATOM 2171 C C . ILE B 1 135 ? 39.083 24.977 49.142 1.00 17.49 169 ILE B C 1
ATOM 2172 O O . ILE B 1 135 ? 39.203 25.346 50.303 1.00 19.32 169 ILE B O 1
ATOM 2177 N N . ALA B 1 136 ? 38.338 23.929 48.810 1.00 22.14 170 ALA B N 1
ATOM 2178 C CA . ALA B 1 136 ? 37.553 23.233 49.823 1.00 22.37 170 ALA B CA 1
ATOM 2179 C C . ALA B 1 136 ? 38.427 22.577 50.907 1.00 24.26 170 ALA B C 1
ATOM 2180 O O . ALA B 1 136 ? 38.041 22.514 52.069 1.00 29.21 170 ALA B O 1
ATOM 2182 N N . ARG B 1 137 ? 39.610 22.109 50.532 1.00 17.55 171 ARG B N 1
ATOM 2183 C CA . ARG B 1 137 ? 40.511 21.433 51.467 1.00 19.57 171 ARG B CA 1
ATOM 2184 C C . ARG B 1 137 ? 41.320 22.399 52.332 1.00 25.45 171 ARG B C 1
ATOM 2185 O O . ARG B 1 137 ? 41.820 22.010 53.403 1.00 24.13 171 ARG B O 1
ATOM 2193 N N . SER B 1 138 ? 41.416 23.657 51.892 1.00 18.45 172 SER B N 1
ATOM 2194 C CA . SER B 1 138 ? 42.323 24.616 52.520 1.00 21.19 172 SER B CA 1
ATOM 2195 C C . SER B 1 138 ? 41.873 25.076 53.889 1.00 26.05 172 SER B C 1
ATOM 2196 O O . SER B 1 138 ? 40.680 25.205 54.144 1.00 24.64 172 SER B O 1
ATOM 2199 N N . GLY B 1 139 ? 42.841 25.368 54.755 1.00 29.55 173 GLY B N 1
ATOM 2200 C CA . GLY B 1 139 ? 42.534 25.920 56.061 1.00 28.07 173 GLY B CA 1
ATOM 2201 C C . GLY B 1 139 ? 42.234 27.412 56.017 1.00 27.17 173 GLY B C 1
ATOM 2202 O O . GLY B 1 139 ? 41.674 27.955 56.986 1.00 32.38 173 GLY B O 1
ATOM 2203 N N . VAL B 1 140 ? 42.514 28.084 54.898 1.00 20.26 174 VAL B N 1
ATOM 2204 C CA . VAL B 1 140 ? 42.106 29.505 54.807 1.00 20.04 174 VAL B CA 1
ATOM 2205 C C . VAL B 1 140 ? 40.654 29.496 54.303 1.00 26.24 174 VAL B C 1
ATOM 2206 O O . VAL B 1 140 ? 40.198 28.512 53.707 1.00 30.42 174 VAL B O 1
ATOM 2210 N N . ARG B 1 141 ? 39.897 30.540 54.614 1.00 21.08 175 ARG B N 1
ATOM 2211 C CA . ARG B 1 141 ? 38.501 30.584 54.177 1.00 22.95 175 ARG B CA 1
ATOM 2212 C C . ARG B 1 141 ? 38.335 31.567 53.028 1.00 21.98 175 ARG B C 1
ATOM 2213 O O . ARG B 1 141 ? 38.859 32.655 53.072 1.00 24.43 175 ARG B O 1
ATOM 2221 N N . VAL B 1 142 ? 37.642 31.148 51.983 1.00 17.15 176 VAL B N 1
ATOM 2222 C CA . VAL B 1 142 ? 37.451 31.962 50.804 1.00 14.90 176 VAL B CA 1
ATOM 2223 C C . VAL B 1 142 ? 35.977 32.302 50.689 1.00 17.74 176 VAL B C 1
ATOM 2224 O O . VAL B 1 142 ? 35.146 31.387 50.634 1.00 18.47 176 VAL B O 1
ATOM 2228 N N . HIS B 1 143 ? 35.629 33.597 50.680 1.00 17.82 177 HIS B N 1
ATOM 2229 C CA . HIS B 1 143 ? 34.213 33.948 50.545 1.00 19.11 177 HIS B CA 1
ATOM 2230 C C . HIS B 1 143 ? 33.760 33.556 49.151 1.00 22.35 177 HIS B C 1
ATOM 2231 O O . HIS B 1 143 ? 34.465 33.840 48.181 1.00 20.53 177 HIS B O 1
ATOM 2238 N N . PRO B 1 144 ? 32.607 32.874 49.052 1.00 17.81 178 PRO B N 1
ATOM 2239 C CA . PRO B 1 144 ? 32.108 32.344 47.777 1.00 22.14 178 PRO B CA 1
ATOM 2240 C C . PRO B 1 144 ? 31.927 33.398 46.682 1.00 25.90 178 PRO B C 1
ATOM 2241 O O . PRO B 1 144 ? 31.998 33.050 45.504 1.00 27.35 178 PRO B O 1
ATOM 2245 N N . SER B 1 145 ? 31.724 34.663 47.048 1.00 23.16 179 SER B N 1
ATOM 2246 C CA . SER B 1 145 ? 31.494 35.695 46.047 1.00 24.16 179 SER B CA 1
ATOM 2247 C C . SER B 1 145 ? 32.691 35.901 45.097 1.00 30.00 179 SER B C 1
ATOM 2248 O O . SER B 1 145 ? 32.514 36.407 43.995 1.00 32.40 179 SER B O 1
ATOM 2251 N N . VAL B 1 146 ? 33.890 35.473 45.493 1.00 25.85 180 VAL B N 1
ATOM 2252 C CA . VAL B 1 146 ? 35.050 35.600 44.613 1.00 27.46 180 VAL B CA 1
ATOM 2253 C C . VAL B 1 146 ? 34.893 34.676 43.405 1.00 31.70 180 VAL B C 1
ATOM 2254 O O . VAL B 1 146 ? 35.441 34.960 42.346 1.00 31.05 180 VAL B O 1
ATOM 2258 N N . LEU B 1 147 ? 34.165 33.564 43.560 1.00 32.78 181 LEU B N 1
ATOM 2259 C CA . LEU B 1 147 ? 34.080 32.573 42.480 1.00 36.61 181 LEU B CA 1
ATOM 2260 C C . LEU B 1 147 ? 33.347 33.097 41.249 1.00 44.73 181 LEU B C 1
ATOM 2261 O O . LEU B 1 147 ? 33.581 32.602 40.147 1.00 50.58 181 LEU B O 1
ATOM 2266 N N . LYS B 1 148 ? 32.482 34.098 41.406 1.00 50.17 182 LYS B N 1
ATOM 2267 C CA . LYS B 1 148 ? 31.822 34.684 40.233 1.00 56.65 182 LYS B CA 1
ATOM 2268 C C . LYS B 1 148 ? 32.770 35.525 39.376 1.00 56.08 182 LYS B C 1
ATOM 2269 O O . LYS B 1 148 ? 32.544 35.677 38.171 1.00 60.75 182 LYS B O 1
ATOM 2275 N N . LEU B 1 149 ? 33.798 36.098 39.998 1.00 52.69 183 LEU B N 1
ATOM 2276 C CA . LEU B 1 149 ? 34.803 36.877 39.275 1.00 53.26 183 LEU B CA 1
ATOM 2277 C C . LEU B 1 149 ? 35.756 35.974 38.473 1.00 53.62 183 LEU B C 1
ATOM 2278 O O . LEU B 1 149 ? 36.555 36.462 37.658 1.00 50.96 183 LEU B O 1
ATOM 2283 N N . ALA B 1 150 ? 35.696 34.668 38.738 1.00 50.27 184 ALA B N 1
ATOM 2284 C CA . ALA B 1 150 ? 36.563 33.696 38.071 1.00 46.79 184 ALA B CA 1
ATOM 2285 C C . ALA B 1 150 ? 36.106 33.415 36.634 1.00 52.72 184 ALA B C 1
ATOM 2286 O O . ALA B 1 150 ? 34.907 33.290 36.369 1.00 53.22 184 ALA B O 1
ATOM 2288 N N . ARG B 1 151 ? 37.066 33.320 35.714 1.00 52.83 185 ARG B N 1
ATOM 2289 C CA . ARG B 1 151 ? 36.773 33.125 34.294 1.00 56.53 185 ARG B CA 1
ATOM 2290 C C . ARG B 1 151 ? 37.886 32.348 33.602 1.00 55.39 185 ARG B C 1
ATOM 2291 O O . ARG B 1 151 ? 38.051 31.152 33.839 1.00 52.16 185 ARG B O 1
ATOM 2299 N N . THR C 1 5 ? -2.947 62.335 49.650 1.00 48.37 39 THR C N 1
ATOM 2300 C CA . THR C 1 5 ? -1.755 61.585 50.049 1.00 49.17 39 THR C CA 1
ATOM 2301 C C . THR C 1 5 ? -2.107 60.107 50.286 1.00 47.13 39 THR C C 1
ATOM 2302 O O . THR C 1 5 ? -3.008 59.800 51.067 1.00 47.22 39 THR C O 1
ATOM 2306 N N . SER C 1 6 ? -1.399 59.208 49.605 1.00 41.09 40 SER C N 1
ATOM 2307 C CA . SER C 1 6 ? -1.595 57.759 49.728 1.00 35.79 40 SER C CA 1
ATOM 2308 C C . SER C 1 6 ? -0.442 57.027 50.418 1.00 31.73 40 SER C C 1
ATOM 2309 O O . SER C 1 6 ? 0.664 56.988 49.872 1.00 29.23 40 SER C O 1
ATOM 2312 N N . ILE C 1 7 ? -0.696 56.429 51.584 1.00 30.18 41 ILE C N 1
ATOM 2313 C CA . ILE C 1 7 ? 0.355 55.719 52.328 1.00 33.44 41 ILE C CA 1
ATOM 2314 C C . ILE C 1 7 ? 0.829 54.460 51.586 1.00 34.78 41 ILE C C 1
ATOM 2315 O O . ILE C 1 7 ? 2.034 54.173 51.532 1.00 25.60 41 ILE C O 1
ATOM 2320 N N . GLU C 1 8 ? -0.109 53.733 50.984 1.00 37.57 42 GLU C N 1
ATOM 2321 C CA . GLU C 1 8 ? 0.239 52.543 50.210 1.00 41.20 42 GLU C CA 1
ATOM 2322 C C . GLU C 1 8 ? 1.110 52.885 48.997 1.00 36.36 42 GLU C C 1
ATOM 2323 O O . GLU C 1 8 ? 2.096 52.209 48.735 1.00 35.02 42 GLU C O 1
ATOM 2329 N N . GLN C 1 9 ? 0.746 53.937 48.269 1.00 34.61 43 GLN C N 1
ATOM 2330 C CA . GLN C 1 9 ? 1.501 54.367 47.089 1.00 38.09 43 GLN C CA 1
ATOM 2331 C C . GLN C 1 9 ? 2.890 54.844 47.477 1.00 32.36 43 GLN C C 1
ATOM 2332 O O . GLN C 1 9 ? 3.869 54.577 46.783 1.00 28.91 43 GLN C O 1
ATOM 2338 N N . ARG C 1 10 ? 2.972 55.578 48.575 1.00 28.64 44 ARG C N 1
ATOM 2339 C CA . ARG C 1 10 ? 4.260 56.049 49.050 1.00 27.83 44 ARG C CA 1
ATOM 2340 C C . ARG C 1 10 ? 5.119 54.912 49.566 1.00 24.61 44 ARG C C 1
ATOM 2341 O O . ARG C 1 10 ? 6.333 54.918 49.348 1.00 24.12 44 ARG C O 1
ATOM 2349 N N . SER C 1 11 ? 4.505 53.945 50.256 1.00 18.83 45 SER C N 1
ATOM 2350 C CA . SER C 1 11 ? 5.260 52.796 50.749 1.00 19.26 45 SER C CA 1
ATOM 2351 C C . SER C 1 11 ? 5.837 52.000 49.579 1.00 22.03 45 SER C C 1
ATOM 2352 O O . SER C 1 11 ? 6.997 51.544 49.616 1.00 20.01 45 SER C O 1
ATOM 2355 N N . ASN C 1 12 ? 5.033 51.848 48.533 1.00 23.95 46 ASN C N 1
ATOM 2356 C CA . ASN C 1 12 ? 5.493 51.102 47.370 1.00 29.94 46 ASN C CA 1
ATOM 2357 C C . ASN C 1 12 ? 6.587 51.852 46.649 1.00 25.26 46 ASN C C 1
ATOM 2358 O O . ASN C 1 12 ? 7.524 51.239 46.168 1.00 23.68 46 ASN C O 1
ATOM 2363 N N . ALA C 1 13 ? 6.475 53.175 46.581 1.00 25.07 47 ALA C N 1
ATOM 2364 C CA . ALA C 1 13 ? 7.505 53.993 45.946 1.00 29.72 47 ALA C CA 1
ATOM 2365 C C . ALA C 1 13 ? 8.800 53.921 46.743 1.00 27.28 47 ALA C C 1
ATOM 2366 O O . ALA C 1 13 ? 9.880 53.949 46.163 1.00 28.44 47 ALA C O 1
ATOM 2368 N N . VAL C 1 14 ? 8.688 53.864 48.072 1.00 21.85 48 VAL C N 1
ATOM 2369 C CA . VAL C 1 14 ? 9.869 53.738 48.921 1.00 16.03 48 VAL C CA 1
ATOM 2370 C C . VAL C 1 14 ? 10.562 52.404 48.645 1.00 18.14 48 VAL C C 1
ATOM 2371 O O . VAL C 1 14 ? 11.792 52.366 48.497 1.00 19.98 48 VAL C O 1
ATOM 2375 N N . SER C 1 15 ? 9.789 51.310 48.560 1.00 18.12 49 SER C N 1
ATOM 2376 C CA . SER C 1 15 ? 10.385 50.018 48.186 1.00 17.04 49 SER C CA 1
ATOM 2377 C C . SER C 1 15 ? 11.140 50.097 46.863 1.00 16.49 49 SER C C 1
ATOM 2378 O O . SER C 1 15 ? 12.267 49.599 46.731 1.00 17.24 49 SER C O 1
ATOM 2381 N N . GLN C 1 16 ? 10.507 50.702 45.868 1.00 15.87 50 GLN C N 1
ATOM 2382 C CA . GLN C 1 16 ? 11.143 50.762 44.557 1.00 20.30 50 GLN C CA 1
ATOM 2383 C C . GLN C 1 16 ? 12.390 51.662 44.563 1.00 20.55 50 GLN C C 1
ATOM 2384 O O . GLN C 1 16 ? 13.395 51.321 43.916 1.00 19.15 50 GLN C O 1
ATOM 2390 N N . VAL C 1 17 ? 12.354 52.784 45.275 1.00 19.89 51 VAL C N 1
ATOM 2391 C CA . VAL C 1 17 ? 13.545 53.641 45.335 1.00 22.02 51 VAL C CA 1
ATOM 2392 C C . VAL C 1 17 ? 14.679 52.933 46.076 1.00 21.43 51 VAL C C 1
ATOM 2393 O O . VAL C 1 17 ? 15.828 53.038 45.656 1.00 19.00 51 VAL C O 1
ATOM 2397 N N . LEU C 1 18 ? 14.363 52.197 47.147 1.00 20.99 52 LEU C N 1
ATOM 2398 C CA . LEU C 1 18 ? 15.406 51.438 47.854 1.00 15.88 52 LEU C CA 1
ATOM 2399 C C . LEU C 1 18 ? 16.035 50.396 46.928 1.00 14.27 52 LEU C C 1
ATOM 2400 O O . LEU C 1 18 ? 17.261 50.280 46.860 1.00 17.67 52 LEU C O 1
ATOM 2405 N N . LEU C 1 19 ? 15.219 49.634 46.208 1.00 15.60 53 LEU C N 1
ATOM 2406 C CA . LEU C 1 19 ? 15.789 48.656 45.273 1.00 15.85 53 LEU C CA 1
ATOM 2407 C C . LEU C 1 19 ? 16.668 49.378 44.228 1.00 15.69 53 LEU C C 1
ATOM 2408 O O . LEU C 1 19 ? 17.717 48.870 43.849 1.00 15.25 53 LEU C O 1
ATOM 2413 N N . GLY C 1 20 ? 16.228 50.541 43.766 1.00 15.81 54 GLY C N 1
ATOM 2414 C CA . GLY C 1 20 ? 17.048 51.315 42.823 1.00 18.76 54 GLY C CA 1
ATOM 2415 C C . GLY C 1 20 ? 18.423 51.641 43.384 1.00 18.49 54 GLY C C 1
ATOM 2416 O O . GLY C 1 20 ? 19.473 51.366 42.761 1.00 18.26 54 GLY C O 1
ATOM 2417 N N . ILE C 1 21 ? 18.429 52.183 44.592 1.00 18.34 55 ILE C N 1
ATOM 2418 C CA . ILE C 1 21 ? 19.665 52.568 45.255 1.00 18.24 55 ILE C CA 1
ATOM 2419 C C . ILE C 1 21 ? 20.580 51.357 45.489 1.00 15.13 55 ILE C C 1
ATOM 2420 O O . ILE C 1 21 ? 21.782 51.424 45.224 1.00 14.38 55 ILE C O 1
ATOM 2425 N N . PHE C 1 22 ? 20.017 50.255 45.966 1.00 13.00 56 PHE C N 1
ATOM 2426 C CA . PHE C 1 22 ? 20.803 49.045 46.233 1.00 16.48 56 PHE C CA 1
ATOM 2427 C C . PHE C 1 22 ? 21.589 48.597 45.025 1.00 14.99 56 PHE C C 1
ATOM 2428 O O . PHE C 1 22 ? 22.658 48.013 45.161 1.00 15.22 56 PHE C O 1
ATOM 2436 N N . SER C 1 23 ? 21.007 48.787 43.846 1.00 15.21 57 SER C N 1
ATOM 2437 C CA . SER C 1 23 ? 21.603 48.263 42.624 1.00 21.71 57 SER C CA 1
ATOM 2438 C C . SER C 1 23 ? 22.938 48.951 42.309 1.00 20.20 57 SER C C 1
ATOM 2439 O O . SER C 1 23 ? 23.763 48.418 41.558 1.00 19.09 57 SER C O 1
ATOM 2442 N N . TYR C 1 24 ? 23.163 50.121 42.913 1.00 16.73 58 TYR C N 1
ATOM 2443 C CA . TYR C 1 24 ? 24.393 50.904 42.720 1.00 15.29 58 TYR C CA 1
ATOM 2444 C C . TYR C 1 24 ? 25.421 50.679 43.823 1.00 16.86 58 TYR C C 1
ATOM 2445 O O . TYR C 1 24 ? 26.496 51.284 43.806 1.00 19.79 58 TYR C O 1
ATOM 2454 N N . VAL C 1 25 ? 25.089 49.816 44.766 1.00 11.26 59 VAL C N 1
ATOM 2455 C CA . VAL C 1 25 ? 25.904 49.600 45.962 1.00 9.73 59 VAL C CA 1
ATOM 2456 C C . VAL C 1 25 ? 26.568 48.243 45.897 1.00 16.60 59 VAL C C 1
ATOM 2457 O O . VAL C 1 25 ? 25.943 47.262 45.474 1.00 20.01 59 VAL C O 1
ATOM 2461 N N . ARG C 1 26 ? 27.833 48.186 46.327 1.00 16.95 60 ARG C N 1
ATOM 2462 C CA . ARG C 1 26 ? 28.552 46.927 46.369 1.00 18.64 60 ARG C CA 1
ATOM 2463 C C . ARG C 1 26 ? 29.108 46.670 47.766 1.00 15.73 60 ARG C C 1
ATOM 2464 O O . ARG C 1 26 ? 29.699 47.549 48.361 1.00 19.88 60 ARG C O 1
ATOM 2472 N N . TRP C 1 27 ? 28.959 45.439 48.257 1.00 16.17 61 TRP C N 1
ATOM 2473 C CA . TRP C 1 27 ? 29.492 45.036 49.546 1.00 11.38 61 TRP C CA 1
ATOM 2474 C C . TRP C 1 27 ? 30.813 44.331 49.277 1.00 16.26 61 TRP C C 1
ATOM 2475 O O . TRP C 1 27 ? 30.956 43.679 48.254 1.00 20.68 61 TRP C O 1
ATOM 2486 N N . PRO C 1 28 ? 31.772 44.444 50.195 1.00 18.85 62 PRO C N 1
ATOM 2487 C CA . PRO C 1 28 ? 33.077 43.787 49.989 1.00 20.96 62 PRO C CA 1
ATOM 2488 C C . PRO C 1 28 ? 32.962 42.272 49.814 1.00 22.45 62 PRO C C 1
ATOM 2489 O O . PRO C 1 28 ? 33.650 41.691 48.960 1.00 21.11 62 PRO C O 1
ATOM 2493 N N . LYS C 1 29 ? 32.104 41.634 50.612 1.00 17.64 63 LYS C N 1
ATOM 2494 C CA . LYS C 1 29 ? 31.774 40.223 50.390 1.00 19.55 63 LYS C CA 1
ATOM 2495 C C . LYS C 1 29 ? 30.265 40.169 50.214 1.00 21.22 63 LYS C C 1
ATOM 2496 O O . LYS C 1 29 ? 29.524 40.419 51.161 1.00 19.29 63 LYS C O 1
ATOM 2502 N N . GLU C 1 30 ? 29.812 39.969 48.976 1.00 19.08 64 GLU C N 1
ATOM 2503 C CA . GLU C 1 30 ? 28.378 40.046 48.688 1.00 15.15 64 GLU C CA 1
ATOM 2504 C C . GLU C 1 30 ? 27.611 38.909 49.364 1.00 17.97 64 GLU C C 1
ATOM 2505 O O . GLU C 1 30 ? 27.934 37.743 49.167 1.00 16.60 64 GLU C O 1
ATOM 2511 N N . PRO C 1 31 ? 26.574 39.239 50.142 1.00 16.08 65 PRO C N 1
ATOM 2512 C CA . PRO C 1 31 ? 25.814 38.167 50.789 1.00 17.67 65 PRO C CA 1
ATOM 2513 C C . PRO C 1 31 ? 24.941 37.404 49.807 1.00 15.10 65 PRO C C 1
ATOM 2514 O O . PRO C 1 31 ? 24.588 37.946 48.739 1.00 15.06 65 PRO C O 1
ATOM 2518 N N . ALA C 1 32 ? 24.603 36.161 50.161 1.00 17.08 66 ALA C N 1
ATOM 2519 C CA . ALA C 1 32 ? 23.653 35.383 49.377 1.00 15.91 66 ALA C CA 1
ATOM 2520 C C . ALA C 1 32 ? 22.250 35.969 49.501 1.00 12.79 66 ALA C C 1
ATOM 2521 O O . ALA C 1 32 ? 21.433 35.904 48.571 1.00 15.55 66 ALA C O 1
ATOM 2523 N N . VAL C 1 33 ? 21.952 36.473 50.688 1.00 14.84 67 VAL C N 1
ATOM 2524 C CA . VAL C 1 33 ? 20.666 37.115 50.989 1.00 13.06 67 VAL C CA 1
ATOM 2525 C C . VAL C 1 33 ? 20.985 38.454 51.659 1.00 16.56 67 VAL C C 1
ATOM 2526 O O . VAL C 1 33 ? 21.699 38.502 52.657 1.00 16.10 67 VAL C O 1
ATOM 2530 N N . LEU C 1 34 ? 20.442 39.534 51.110 1.00 13.43 68 LEU C N 1
ATOM 2531 C CA . LEU C 1 34 ? 20.658 40.870 51.661 1.00 13.08 68 LEU C CA 1
ATOM 2532 C C . LEU C 1 34 ? 19.747 41.084 52.870 1.00 14.26 68 LEU C C 1
ATOM 2533 O O . LEU C 1 34 ? 18.553 40.826 52.786 1.00 20.17 68 LEU C O 1
ATOM 2538 N N . GLN C 1 35 ? 20.339 41.469 54.002 1.00 12.68 69 GLN C N 1
ATOM 2539 C CA . GLN C 1 35 ? 19.594 41.658 55.250 1.00 11.79 69 GLN C CA 1
ATOM 2540 C C . GLN C 1 35 ? 19.332 43.148 55.441 1.00 12.53 69 GLN C C 1
ATOM 2541 O O . GLN C 1 35 ? 20.260 43.982 55.514 1.00 13.39 69 GLN C O 1
ATOM 2547 N N . LEU C 1 36 ? 18.053 43.466 55.510 1.00 13.74 70 LEU C N 1
ATOM 2548 C CA . LEU C 1 36 ? 17.578 44.831 55.685 1.00 13.95 70 LEU C CA 1
ATOM 2549 C C . LEU C 1 36 ? 16.965 44.903 57.046 1.00 17.24 70 LEU C C 1
ATOM 2550 O O . LEU C 1 36 ? 16.099 44.068 57.380 1.00 17.69 70 LEU C O 1
ATOM 2555 N N A CYS C 1 37 ? 17.380 45.911 57.816 0.67 14.26 71 CYS C N 1
ATOM 2556 N N B CYS C 1 37 ? 17.426 45.832 57.868 0.33 14.54 71 CYS C N 1
ATOM 2557 C CA A CYS C 1 37 ? 16.864 46.157 59.162 0.67 14.06 71 CYS C CA 1
ATOM 2558 C CA B CYS C 1 37 ? 16.733 46.073 59.113 0.33 13.92 71 CYS C CA 1
ATOM 2559 C C A CYS C 1 37 ? 16.193 47.511 59.276 0.67 14.05 71 CYS C C 1
ATOM 2560 C C B CYS C 1 37 ? 16.064 47.425 59.030 0.33 13.36 71 CYS C C 1
ATOM 2561 O O A CYS C 1 37 ? 16.809 48.533 58.989 0.67 13.89 71 CYS C O 1
ATOM 2562 O O B CYS C 1 37 ? 16.521 48.335 58.329 0.33 8.55 71 CYS C O 1
ATOM 2567 N N . VAL C 1 38 ? 14.939 47.511 59.720 1.00 11.99 72 VAL C N 1
ATOM 2568 C CA . VAL C 1 38 ? 14.175 48.736 59.876 1.00 11.28 72 VAL C CA 1
ATOM 2569 C C . VAL C 1 38 ? 14.272 49.098 61.338 1.00 15.23 72 VAL C C 1
ATOM 2570 O O . VAL C 1 38 ? 13.961 48.272 62.179 1.00 13.97 72 VAL C O 1
ATOM 2574 N N . VAL C 1 39 ? 14.721 50.321 61.639 1.00 12.95 73 VAL C N 1
ATOM 2575 C CA . VAL C 1 39 ? 15.062 50.673 63.001 1.00 14.28 73 VAL C CA 1
ATOM 2576 C C . VAL C 1 39 ? 14.412 52.018 63.339 1.00 14.53 73 VAL C C 1
ATOM 2577 O O . VAL C 1 39 ? 14.649 53.031 62.663 1.00 16.56 73 VAL C O 1
ATOM 2581 N N . GLY C 1 40 ? 13.548 51.994 64.340 1.00 13.57 74 GLY C N 1
ATOM 2582 C CA . GLY C 1 40 ? 12.877 53.213 64.795 1.00 15.67 74 GLY C CA 1
ATOM 2583 C C . GLY C 1 40 ? 11.539 53.440 64.118 1.00 13.52 74 GLY C C 1
ATOM 2584 O O . GLY C 1 40 ? 11.124 52.698 63.231 1.00 16.25 74 GLY C O 1
ATOM 2585 N N . PRO C 1 41 ? 10.818 54.486 64.550 1.00 12.98 75 PRO C N 1
ATOM 2586 C CA . PRO C 1 41 ? 9.494 54.766 63.989 1.00 17.83 75 PRO C CA 1
ATOM 2587 C C . PRO C 1 41 ? 9.530 55.095 62.508 1.00 14.14 75 PRO C C 1
ATOM 2588 O O . PRO C 1 41 ? 10.257 56.007 62.071 1.00 13.08 75 PRO C O 1
ATOM 2592 N N . THR C 1 42 ? 8.685 54.417 61.756 1.00 12.01 76 THR C N 1
ATOM 2593 C CA . THR C 1 42 ? 8.601 54.617 60.330 1.00 10.70 76 THR C CA 1
ATOM 2594 C C . THR C 1 42 ? 7.166 54.636 59.884 1.00 12.92 76 THR C C 1
ATOM 2595 O O . THR C 1 42 ? 6.274 54.014 60.511 1.00 16.08 76 THR C O 1
ATOM 2599 N N . GLU C 1 43 ? 6.933 55.309 58.774 1.00 15.77 77 GLU C N 1
ATOM 2600 C CA . GLU C 1 43 ? 5.620 55.381 58.169 1.00 16.44 77 GLU C CA 1
ATOM 2601 C C . GLU C 1 43 ? 5.499 54.557 56.878 1.00 19.20 77 GLU C C 1
ATOM 2602 O O . GLU C 1 43 ? 4.404 54.089 56.549 1.00 19.32 77 GLU C O 1
ATOM 2608 N N . TYR C 1 44 ? 6.618 54.381 56.159 1.00 16.25 78 TYR C N 1
ATOM 2609 C CA . TYR C 1 44 ? 6.607 53.872 54.775 1.00 15.54 78 TYR C CA 1
ATOM 2610 C C . TYR C 1 44 ? 7.342 52.560 54.600 1.00 18.69 78 TYR C C 1
ATOM 2611 O O . TYR C 1 44 ? 7.681 52.164 53.467 1.00 20.55 78 TYR C O 1
ATOM 2620 N N . ALA C 1 45 ? 7.550 51.850 55.710 1.00 15.07 79 ALA C N 1
ATOM 2621 C CA . ALA C 1 45 ? 8.347 50.634 55.672 1.00 15.50 79 ALA C CA 1
ATOM 2622 C C . ALA C 1 45 ? 7.549 49.346 55.591 1.00 20.40 79 ALA C C 1
ATOM 2623 O O . ALA C 1 45 ? 8.155 48.300 55.569 1.00 20.89 79 ALA C O 1
ATOM 2625 N N . ASP C 1 46 ? 6.212 49.399 55.577 1.00 17.99 80 ASP C N 1
ATOM 2626 C CA . ASP C 1 46 ? 5.431 48.147 55.632 1.00 23.53 80 ASP C CA 1
ATOM 2627 C C . ASP C 1 46 ? 5.675 47.261 54.399 1.00 24.67 80 ASP C C 1
ATOM 2628 O O . ASP C 1 46 ? 5.659 46.032 54.500 1.00 25.27 80 ASP C O 1
ATOM 2633 N N . GLY C 1 47 ? 5.913 47.879 53.243 1.00 25.81 81 GLY C N 1
ATOM 2634 C CA . GLY C 1 47 ? 6.252 47.144 52.036 1.00 28.80 81 GLY C CA 1
ATOM 2635 C C . GLY C 1 47 ? 7.618 46.490 52.176 1.00 29.87 81 GLY C C 1
ATOM 2636 O O . GLY C 1 47 ? 7.775 45.293 51.913 1.00 26.36 81 GLY C O 1
ATOM 2637 N N . LEU C 1 48 ? 8.615 47.262 52.616 1.00 25.89 82 LEU C N 1
ATOM 2638 C CA . LEU C 1 48 ? 9.960 46.712 52.836 1.00 21.21 82 LEU C CA 1
ATOM 2639 C C . LEU C 1 48 ? 9.942 45.477 53.722 1.00 17.97 82 LEU C C 1
ATOM 2640 O O . LEU C 1 48 ? 10.679 44.523 53.490 1.00 18.06 82 LEU C O 1
ATOM 2645 N N . LEU C 1 49 ? 9.107 45.518 54.751 1.00 15.14 83 LEU C N 1
ATOM 2646 C CA . LEU C 1 49 ? 9.107 44.473 55.779 1.00 18.55 83 LEU C CA 1
ATOM 2647 C C . LEU C 1 49 ? 8.503 43.164 55.289 1.00 21.08 83 LEU C C 1
ATOM 2648 O O . LEU C 1 49 ? 8.707 42.126 55.905 1.00 24.02 83 LEU C O 1
ATOM 2653 N N . ARG C 1 50 ? 7.792 43.195 54.167 1.00 18.31 84 ARG C N 1
ATOM 2654 C CA . ARG C 1 50 ? 7.327 41.955 53.553 1.00 20.35 84 ARG C CA 1
ATOM 2655 C C . ARG C 1 50 ? 8.430 41.265 52.754 1.00 24.35 84 ARG C C 1
ATOM 2656 O O . ARG C 1 50 ? 8.258 40.149 52.260 1.00 23.92 84 ARG C O 1
ATOM 2664 N N . GLY C 1 51 ? 9.564 41.932 52.608 1.00 19.47 85 GLY C N 1
ATOM 2665 C CA . GLY C 1 51 ? 10.666 41.347 51.848 1.00 18.96 85 GLY C CA 1
ATOM 2666 C C . GLY C 1 51 ? 10.613 41.741 50.384 1.00 20.65 85 GLY C C 1
ATOM 2667 O O . GLY C 1 51 ? 9.562 42.129 49.867 1.00 22.15 85 GLY C O 1
ATOM 2676 N N . VAL C 1 53 ? 12.977 41.375 46.276 1.00 18.82 87 VAL C N 1
ATOM 2677 C CA . VAL C 1 53 ? 13.942 40.621 45.464 1.00 16.26 87 VAL C CA 1
ATOM 2678 C C . VAL C 1 53 ? 14.600 41.621 44.544 1.00 19.57 87 VAL C C 1
ATOM 2679 O O . VAL C 1 53 ? 13.932 42.487 43.957 1.00 19.10 87 VAL C O 1
ATOM 2683 N N . GLN C 1 54 ? 15.918 41.558 44.463 1.00 19.74 88 GLN C N 1
ATOM 2684 C CA . GLN C 1 54 ? 16.609 42.419 43.537 1.00 18.33 88 GLN C CA 1
ATOM 2685 C C . GLN C 1 54 ? 16.521 41.886 42.120 1.00 18.28 88 GLN C C 1
ATOM 2686 O O . GLN C 1 54 ? 16.263 40.700 41.892 1.00 23.23 88 GLN C O 1
ATOM 2692 N N . ALA C 1 55 ? 16.773 42.769 41.159 1.00 20.19 89 ALA C N 1
ATOM 2693 C CA . ALA C 1 55 ? 16.806 42.379 39.749 1.00 24.12 89 ALA C CA 1
ATOM 2694 C C . ALA C 1 55 ? 17.886 41.316 39.471 1.00 28.03 89 ALA C C 1
ATOM 2695 O O . ALA C 1 55 ? 17.789 40.563 38.506 1.00 33.54 89 ALA C O 1
ATOM 2697 N N . ASN C 1 56 ? 18.945 41.265 40.274 1.00 25.33 90 ASN C N 1
ATOM 2698 C CA . ASN C 1 56 ? 19.954 40.211 40.067 1.00 25.32 90 ASN C CA 1
ATOM 2699 C C . ASN C 1 56 ? 19.505 38.866 40.679 1.00 30.34 90 ASN C C 1
ATOM 2700 O O . ASN C 1 56 ? 20.267 37.895 40.685 1.00 30.12 90 ASN C O 1
ATOM 2705 N N . GLY C 1 57 ? 18.301 38.831 41.252 1.00 24.10 91 GLY C N 1
ATOM 2706 C CA . GLY C 1 57 ? 17.746 37.595 41.787 1.00 27.43 91 GLY C CA 1
ATOM 2707 C C . GLY C 1 57 ? 17.906 37.390 43.286 1.00 23.26 91 GLY C C 1
ATOM 2708 O O . GLY C 1 57 ? 17.346 36.457 43.846 1.00 22.31 91 GLY C O 1
ATOM 2709 N N . ARG C 1 58 ? 18.705 38.243 43.923 1.00 19.58 92 ARG C N 1
ATOM 2710 C CA . ARG C 1 58 ? 18.973 38.147 45.346 1.00 19.03 92 ARG C CA 1
ATOM 2711 C C . ARG C 1 58 ? 17.797 38.613 46.176 1.00 16.45 92 ARG C C 1
ATOM 2712 O O . ARG C 1 58 ? 17.257 39.707 45.979 1.00 17.19 92 ARG C O 1
ATOM 2720 N N . ARG C 1 59 ? 17.429 37.772 47.127 1.00 17.59 93 ARG C N 1
ATOM 2721 C CA . ARG C 1 59 ? 16.353 38.121 48.050 1.00 15.96 93 ARG C CA 1
ATOM 2722 C C . ARG C 1 59 ? 16.821 39.142 49.071 1.00 16.40 93 ARG C C 1
ATOM 2723 O O . ARG C 1 59 ? 17.986 39.143 49.484 1.00 15.59 93 ARG C O 1
ATOM 2731 N N . VAL C 1 60 ? 15.914 40.032 49.450 1.00 15.10 94 VAL C N 1
ATOM 2732 C CA . VAL C 1 60 ? 16.172 40.984 50.512 1.00 11.38 94 VAL C CA 1
ATOM 2733 C C . VAL C 1 60 ? 15.266 40.544 51.660 1.00 15.51 94 VAL C C 1
ATOM 2734 O O . VAL C 1 60 ? 14.040 40.574 51.528 1.00 16.71 94 VAL C O 1
ATOM 2738 N N . HIS C 1 61 ? 15.872 40.104 52.755 1.00 12.72 95 HIS C N 1
ATOM 2739 C CA . HIS C 1 61 ? 15.099 39.708 53.933 1.00 15.94 95 HIS C CA 1
ATOM 2740 C C . HIS C 1 61 ? 15.045 40.872 54.887 1.00 18.49 95 HIS C C 1
ATOM 2741 O O . HIS C 1 61 ? 16.076 41.500 55.155 1.00 15.57 95 HIS C O 1
ATOM 2748 N N . ALA C 1 62 ? 13.850 41.181 55.396 1.00 14.07 96 ALA C N 1
ATOM 2749 C CA . ALA C 1 62 ? 13.716 42.374 56.217 1.00 17.45 96 ALA C CA 1
ATOM 2750 C C . ALA C 1 62 ? 13.220 42.049 57.617 1.00 18.83 96 ALA C C 1
ATOM 2751 O O . ALA C 1 62 ? 12.344 41.180 57.800 1.00 17.13 96 ALA C O 1
ATOM 2753 N N . GLU C 1 63 ? 13.779 42.747 58.604 1.00 16.73 97 GLU C N 1
ATOM 2754 C CA . GLU C 1 63 ? 13.394 42.579 60.010 1.00 17.70 97 GLU C CA 1
ATOM 2755 C C . GLU C 1 63 ? 13.355 43.935 60.700 1.00 13.44 97 GLU C C 1
ATOM 2756 O O . GLU C 1 63 ? 14.215 44.780 60.458 1.00 16.55 97 GLU C O 1
ATOM 2762 N N . ARG C 1 64 ? 12.396 44.131 61.590 1.00 13.54 98 ARG C N 1
ATOM 2763 C CA . ARG C 1 64 ? 12.440 45.316 62.447 1.00 11.36 98 ARG C CA 1
ATOM 2764 C C . ARG C 1 64 ? 13.326 45.009 63.670 1.00 13.29 98 ARG C C 1
ATOM 2765 O O . ARG C 1 64 ? 13.157 43.989 64.338 1.00 15.64 98 ARG C O 1
ATOM 2773 N N . ARG C 1 65 ? 14.267 45.898 63.949 1.00 11.82 99 ARG C N 1
ATOM 2774 C CA . ARG C 1 65 ? 15.182 45.734 65.071 1.00 12.97 99 ARG C CA 1
ATOM 2775 C C . ARG C 1 65 ? 15.292 47.001 65.941 1.00 16.21 99 ARG C C 1
ATOM 2776 O O . ARG C 1 65 ? 14.917 48.110 65.517 1.00 18.36 99 ARG C O 1
ATOM 2784 N N . ALA C 1 66 ? 15.787 46.819 67.166 1.00 16.72 100 ALA C N 1
ATOM 2785 C CA . ALA C 1 66 ? 15.855 47.901 68.144 1.00 18.32 100 ALA C CA 1
ATOM 2786 C C . ALA C 1 66 ? 17.043 48.838 67.934 1.00 17.39 100 ALA C C 1
ATOM 2787 O O . ALA C 1 66 ? 18.116 48.436 67.504 1.00 16.53 100 ALA C O 1
ATOM 2789 N N . VAL C 1 67 ? 16.826 50.099 68.272 1.00 19.57 101 VAL C N 1
ATOM 2790 C CA . VAL C 1 67 ? 17.865 51.105 68.227 1.00 22.47 101 VAL C CA 1
ATOM 2791 C C . VAL C 1 67 ? 19.086 50.705 69.061 1.00 23.91 101 VAL C C 1
ATOM 2792 O O . VAL C 1 67 ? 20.234 50.959 68.677 1.00 25.35 101 VAL C O 1
ATOM 2796 N N . ASP C 1 68 ? 18.833 50.037 70.180 1.00 21.71 102 ASP C N 1
ATOM 2797 C CA . ASP C 1 68 ? 19.892 49.718 71.126 1.00 23.82 102 ASP C CA 1
ATOM 2798 C C . ASP C 1 68 ? 20.397 48.288 70.976 1.00 27.69 102 ASP C C 1
ATOM 2799 O O . ASP C 1 68 ? 21.051 47.749 71.873 1.00 25.67 102 ASP C O 1
ATOM 2804 N N . ASN C 1 69 ? 20.082 47.657 69.850 1.00 25.43 103 ASN C N 1
ATOM 2805 C CA . ASN C 1 69 ? 20.655 46.355 69.574 1.00 24.89 103 ASN C CA 1
ATOM 2806 C C . ASN C 1 69 ? 22.141 46.551 69.227 1.00 24.84 103 ASN C C 1
ATOM 2807 O O . ASN C 1 69 ? 22.455 47.089 68.176 1.00 23.69 103 ASN C O 1
ATOM 2812 N N . PRO C 1 70 ? 23.060 46.091 70.087 1.00 27.54 104 PRO C N 1
ATOM 2813 C CA . PRO C 1 70 ? 24.492 46.330 69.821 1.00 30.26 104 PRO C CA 1
ATOM 2814 C C . PRO C 1 70 ? 25.007 45.634 68.572 1.00 26.10 104 PRO C C 1
ATOM 2815 O O . PRO C 1 70 ? 26.135 45.912 68.123 1.00 24.02 104 PRO C O 1
ATOM 2819 N N . ASP C 1 71 ? 24.207 44.723 68.021 1.00 26.36 105 ASP C N 1
ATOM 2820 C CA . ASP C 1 71 ? 24.650 43.902 66.907 1.00 24.30 105 ASP C CA 1
ATOM 2821 C C . ASP C 1 71 ? 24.100 44.305 65.556 1.00 24.03 105 ASP C C 1
ATOM 2822 O O . ASP C 1 71 ? 24.227 43.551 64.597 1.00 24.56 105 ASP C O 1
ATOM 2827 N N . LEU C 1 72 ? 23.525 45.491 65.445 1.00 20.12 106 LEU C N 1
ATOM 2828 C CA . LEU C 1 72 ? 23.011 45.913 64.138 1.00 19.20 106 LEU C CA 1
ATOM 2829 C C . LEU C 1 72 ? 24.051 45.784 63.017 1.00 19.74 106 LEU C C 1
ATOM 2830 O O . LEU C 1 72 ? 23.722 45.422 61.878 1.00 18.60 106 LEU C O 1
ATOM 2835 N N . GLY C 1 73 ? 25.304 46.101 63.348 1.00 23.73 107 GLY C N 1
ATOM 2836 C CA . GLY C 1 73 ? 26.405 46.088 62.390 1.00 24.23 107 GLY C CA 1
ATOM 2837 C C . GLY C 1 73 ? 26.667 44.738 61.743 1.00 24.24 107 GLY C C 1
ATOM 2838 O O . GLY C 1 73 ? 27.101 44.666 60.578 1.00 23.26 107 GLY C O 1
ATOM 2839 N N . THR C 1 74 ? 26.431 43.663 62.485 1.00 20.57 108 THR C N 1
ATOM 2840 C CA . THR C 1 74 ? 26.662 42.329 61.924 1.00 27.27 108 THR C CA 1
ATOM 2841 C C . THR C 1 74 ? 25.359 41.653 61.491 1.00 24.25 108 THR C C 1
ATOM 2842 O O . THR C 1 74 ? 25.387 40.768 60.649 1.00 24.15 108 THR C O 1
ATOM 2846 N N . LEU C 1 75 ? 24.226 42.118 62.016 1.00 17.42 109 LEU C N 1
ATOM 2847 C CA . LEU C 1 75 ? 22.920 41.546 61.652 1.00 20.21 109 LEU C CA 1
ATOM 2848 C C . LEU C 1 75 ? 22.397 42.075 60.323 1.00 18.41 109 LEU C C 1
ATOM 2849 O O . LEU C 1 75 ? 21.660 41.390 59.621 1.00 20.45 109 LEU C O 1
ATOM 2854 N N . CYS C 1 76 ? 22.788 43.296 59.966 1.00 16.02 110 CYS C N 1
ATOM 2855 C CA A CYS C 1 76 ? 22.210 44.032 58.857 0.74 17.75 110 CYS C CA 1
ATOM 2856 C CA B CYS C 1 76 ? 22.211 43.892 58.774 0.26 17.72 110 CYS C CA 1
ATOM 2857 C C . CYS C 1 76 ? 23.249 44.391 57.784 1.00 19.47 110 CYS C C 1
ATOM 2858 O O . CYS C 1 76 ? 24.341 44.797 58.150 1.00 19.77 110 CYS C O 1
ATOM 2863 N N . ASN C 1 77 ? 22.871 44.328 56.503 1.00 14.27 111 ASN C N 1
ATOM 2864 C CA . ASN C 1 77 ? 23.653 44.864 55.392 1.00 13.44 111 ASN C CA 1
ATOM 2865 C C . ASN C 1 77 ? 23.150 46.258 55.052 1.00 12.39 111 ASN C C 1
ATOM 2866 O O . ASN C 1 77 ? 23.892 47.100 54.533 1.00 13.30 111 ASN C O 1
ATOM 2871 N N . VAL C 1 78 ? 21.865 46.479 55.323 1.00 11.90 112 VAL C N 1
ATOM 2872 C CA . VAL C 1 78 ? 21.212 47.756 55.047 1.00 14.56 112 VAL C CA 1
ATOM 2873 C C . VAL C 1 78 ? 20.420 48.126 56.277 1.00 18.18 112 VAL C C 1
ATOM 2874 O O . VAL C 1 78 ? 19.782 47.257 56.886 1.00 11.71 112 VAL C O 1
ATOM 2878 N N . ILE C 1 79 ? 20.459 49.399 56.652 1.00 14.16 113 ILE C N 1
ATOM 2879 C CA A ILE C 1 79 ? 19.559 49.872 57.689 0.59 14.50 113 ILE C CA 1
ATOM 2880 C CA B ILE C 1 79 ? 19.595 49.923 57.706 0.41 15.04 113 ILE C CA 1
ATOM 2881 C C . ILE C 1 79 ? 18.661 50.964 57.121 1.00 17.46 113 ILE C C 1
ATOM 2882 O O . ILE C 1 79 ? 19.121 51.874 56.431 1.00 17.03 113 ILE C O 1
ATOM 2891 N N . TYR C 1 80 ? 17.366 50.840 57.396 1.00 11.56 114 TYR C N 1
ATOM 2892 C CA . TYR C 1 80 ? 16.382 51.858 57.045 1.00 15.05 114 TYR C CA 1
ATOM 2893 C C . TYR C 1 80 ? 15.993 52.518 58.358 1.00 15.88 114 TYR C C 1
ATOM 2894 O O . TYR C 1 80 ? 15.405 51.883 59.233 1.00 15.28 114 TYR C O 1
ATOM 2903 N N . LEU C 1 81 ? 16.405 53.766 58.529 1.00 14.79 115 LEU C N 1
ATOM 2904 C CA . LEU C 1 81 ? 16.343 54.441 59.818 1.00 15.21 115 LEU C CA 1
ATOM 2905 C C . LEU C 1 81 ? 15.171 55.374 59.895 1.00 15.33 115 LEU C C 1
ATOM 2906 O O . LEU C 1 81 ? 15.012 56.279 59.049 1.00 15.68 115 LEU C O 1
ATOM 2911 N N . GLY C 1 82 ? 14.335 55.161 60.911 1.00 16.29 116 GLY C N 1
ATOM 2912 C CA . GLY C 1 82 ? 13.184 55.992 61.122 1.00 15.70 116 GLY C CA 1
ATOM 2913 C C . GLY C 1 82 ? 13.514 57.216 61.933 1.00 15.71 116 GLY C C 1
ATOM 2914 O O . GLY C 1 82 ? 14.690 57.657 61.999 1.00 17.70 116 GLY C O 1
ATOM 2915 N N . VAL C 1 83 ? 12.463 57.792 62.514 1.00 16.93 117 VAL C N 1
ATOM 2916 C CA . VAL C 1 83 ? 12.550 59.052 63.227 1.00 24.58 117 VAL C CA 1
ATOM 2917 C C . VAL C 1 83 ? 13.011 58.823 64.625 1.00 25.04 117 VAL C C 1
ATOM 2918 O O . VAL C 1 83 ? 12.177 58.730 65.526 1.00 36.91 117 VAL C O 1
ATOM 2922 N N . VAL C 1 84 ? 14.307 58.928 64.834 1.00 21.43 118 VAL C N 1
ATOM 2923 C CA . VAL C 1 84 ? 14.927 58.688 66.122 1.00 30.74 118 VAL C CA 1
ATOM 2924 C C . VAL C 1 84 ? 15.542 59.999 66.596 1.00 34.44 118 VAL C C 1
ATOM 2925 O O . VAL C 1 84 ? 15.870 60.850 65.769 1.00 35.75 118 VAL C O 1
ATOM 2929 N N . ASP C 1 85 ? 15.692 60.188 67.906 1.00 30.72 119 ASP C N 1
ATOM 2930 C CA . ASP C 1 85 ? 16.314 61.439 68.363 1.00 34.40 119 ASP C CA 1
ATOM 2931 C C . ASP C 1 85 ? 17.824 61.336 68.251 1.00 36.13 119 ASP C C 1
ATOM 2932 O O . ASP C 1 85 ? 18.351 60.307 67.822 1.00 30.68 119 ASP C O 1
ATOM 2937 N N . GLU C 1 86 ? 18.526 62.403 68.621 1.00 38.31 120 GLU C N 1
ATOM 2938 C CA . GLU C 1 86 ? 19.957 62.465 68.366 1.00 41.84 120 GLU C CA 1
ATOM 2939 C C . GLU C 1 86 ? 20.782 61.420 69.113 1.00 40.53 120 GLU C C 1
ATOM 2940 O O . GLU C 1 86 ? 21.724 60.866 68.540 1.00 38.54 120 GLU C O 1
ATOM 2946 N N . ARG C 1 87 ? 20.457 61.156 70.378 1.00 35.67 121 ARG C N 1
ATOM 2947 C CA . ARG C 1 87 ? 21.217 60.156 71.110 1.00 39.78 121 ARG C CA 1
ATOM 2948 C C . ARG C 1 87 ? 20.960 58.779 70.488 1.00 34.80 121 ARG C C 1
ATOM 2949 O O . ARG C 1 87 ? 21.857 57.939 70.455 1.00 32.57 121 ARG C O 1
ATOM 2957 N N . GLU C 1 88 ? 19.724 58.531 70.055 1.00 30.64 122 GLU C N 1
ATOM 2958 C CA . GLU C 1 88 ? 19.388 57.258 69.399 1.00 29.47 122 GLU C CA 1
ATOM 2959 C C . GLU C 1 88 ? 20.163 57.151 68.084 1.00 26.57 122 GLU C C 1
ATOM 2960 O O . GLU C 1 88 ? 20.643 56.078 67.730 1.00 24.86 122 GLU C O 1
ATOM 2966 N N . ARG C 1 89 ? 20.238 58.252 67.336 1.00 25.08 123 ARG C N 1
ATOM 2967 C CA . ARG C 1 89 ? 20.998 58.257 66.078 1.00 24.51 123 ARG C CA 1
ATOM 2968 C C . ARG C 1 89 ? 22.466 57.922 66.332 1.00 26.66 123 ARG C C 1
ATOM 2969 O O . ARG C 1 89 ? 23.076 57.133 65.611 1.00 26.36 123 ARG C O 1
ATOM 2977 N N . GLN C 1 90 ? 23.032 58.538 67.359 1.00 26.16 124 GLN C N 1
ATOM 2978 C CA . GLN C 1 90 ? 24.415 58.317 67.720 1.00 29.11 124 GLN C CA 1
ATOM 2979 C C . GLN C 1 90 ? 24.657 56.862 68.099 1.00 25.57 124 GLN C C 1
ATOM 2980 O O . GLN C 1 90 ? 25.671 56.269 67.738 1.00 27.25 124 GLN C O 1
ATOM 2986 N N . GLN C 1 91 ? 23.711 56.280 68.820 1.00 27.54 125 GLN C N 1
ATOM 2987 C CA . GLN C 1 91 ? 23.846 54.897 69.247 1.00 27.61 125 GLN C CA 1
ATOM 2988 C C . GLN C 1 91 ? 23.838 53.938 68.058 1.00 21.47 125 GLN C C 1
ATOM 2989 O O . GLN C 1 91 ? 24.691 53.049 67.957 1.00 22.19 125 GLN C O 1
ATOM 2995 N N . VAL C 1 92 ? 22.905 54.144 67.136 1.00 21.05 126 VAL C N 1
ATOM 2996 C CA . VAL C 1 92 ? 22.831 53.319 65.927 1.00 19.26 126 VAL C CA 1
ATOM 2997 C C . VAL C 1 92 ? 24.167 53.396 65.181 1.00 20.57 126 VAL C C 1
ATOM 2998 O O . VAL C 1 92 ? 24.763 52.373 64.827 1.00 18.87 126 VAL C O 1
ATOM 3002 N N . PHE C 1 93 ? 24.670 54.599 64.947 1.00 17.05 127 PHE C N 1
ATOM 3003 C CA . PHE C 1 93 ? 25.875 54.658 64.112 1.00 21.04 127 PHE C CA 1
ATOM 3004 C C . PHE C 1 93 ? 27.153 54.215 64.828 1.00 27.24 127 PHE C C 1
ATOM 3005 O O . PHE C 1 93 ? 28.125 53.793 64.164 1.00 26.20 127 PHE C O 1
ATOM 3013 N N . ARG C 1 94 ? 27.152 54.244 66.159 1.00 25.02 128 ARG C N 1
ATOM 3014 C CA . ARG C 1 94 ? 28.221 53.580 66.902 1.00 27.90 128 ARG C CA 1
ATOM 3015 C C . ARG C 1 94 ? 28.221 52.080 66.658 1.00 27.81 128 ARG C C 1
ATOM 3016 O O . ARG C 1 94 ? 29.279 51.476 66.477 1.00 25.23 128 ARG C O 1
ATOM 3024 N N . SER C 1 95 ? 27.037 51.477 66.623 1.00 27.66 129 SER C N 1
ATOM 3025 C CA . SER C 1 95 ? 26.924 50.043 66.334 1.00 28.73 129 SER C CA 1
ATOM 3026 C C . SER C 1 95 ? 27.364 49.677 64.921 1.00 29.59 129 SER C C 1
ATOM 3027 O O . SER C 1 95 ? 27.879 48.570 64.699 1.00 26.86 129 SER C O 1
ATOM 3030 N N . LEU C 1 96 ? 27.167 50.592 63.973 1.00 25.04 130 LEU C N 1
ATOM 3031 C CA . LEU C 1 96 ? 27.507 50.310 62.580 1.00 23.98 130 LEU C CA 1
ATOM 3032 C C . LEU C 1 96 ? 28.980 50.554 62.272 1.00 24.84 130 LEU C C 1
ATOM 3033 O O . LEU C 1 96 ? 29.494 50.063 61.272 1.00 26.45 130 LEU C O 1
ATOM 3038 N N . ALA C 1 97 ? 29.661 51.303 63.124 1.00 21.37 131 ALA C N 1
ATOM 3039 C CA . ALA C 1 97 ? 31.045 51.692 62.835 1.00 25.54 131 ALA C CA 1
ATOM 3040 C C . ALA C 1 97 ? 31.940 50.471 62.629 1.00 26.32 131 ALA C C 1
ATOM 3041 O O . ALA C 1 97 ? 31.963 49.565 63.457 1.00 31.81 131 ALA C O 1
ATOM 3043 N N . GLY C 1 98 ? 32.677 50.452 61.520 1.00 30.85 132 GLY C N 1
ATOM 3044 C CA . GLY C 1 98 ? 33.589 49.364 61.236 1.00 31.17 132 GLY C CA 1
ATOM 3045 C C . GLY C 1 98 ? 32.934 48.227 60.472 1.00 32.44 132 GLY C C 1
ATOM 3046 O O . GLY C 1 98 ? 33.605 47.249 60.119 1.00 31.23 132 GLY C O 1
ATOM 3047 N N . HIS C 1 99 ? 31.629 48.359 60.214 1.00 29.24 133 HIS C N 1
ATOM 3048 C CA . HIS C 1 99 ? 30.874 47.357 59.464 1.00 26.53 133 HIS C CA 1
ATOM 3049 C C . HIS C 1 99 ? 30.387 47.930 58.137 1.00 23.46 133 HIS C C 1
ATOM 3050 O O . HIS C 1 99 ? 29.970 49.079 58.081 1.00 25.08 133 HIS C O 1
ATOM 3057 N N . PRO C 1 100 ? 30.402 47.121 57.068 1.00 23.01 134 PRO C N 1
ATOM 3058 C CA . PRO C 1 100 ? 29.938 47.598 55.745 1.00 20.82 134 PRO C CA 1
ATOM 3059 C C . PRO C 1 100 ? 28.415 47.573 55.622 1.00 20.14 134 PRO C C 1
ATOM 3060 O O . PRO C 1 100 ? 27.777 46.620 55.132 1.00 19.30 134 PRO C O 1
ATOM 3064 N N . VAL C 1 101 ? 27.811 48.654 56.098 1.00 17.67 135 VAL C N 1
ATOM 3065 C CA . VAL C 1 101 ? 26.355 48.734 56.185 1.00 17.27 135 VAL C CA 1
ATOM 3066 C C . VAL C 1 101 ? 25.843 49.967 55.432 1.00 18.24 135 VAL C C 1
ATOM 3067 O O . VAL C 1 101 ? 26.341 51.079 55.635 1.00 21.62 135 VAL C O 1
ATOM 3071 N N . LEU C 1 102 ? 24.930 49.747 54.496 1.00 12.82 136 LEU C N 1
ATOM 3072 C CA . LEU C 1 102 ? 24.261 50.815 53.775 1.00 11.93 136 LEU C CA 1
ATOM 3073 C C . LEU C 1 102 ? 23.196 51.436 54.666 1.00 14.92 136 LEU C C 1
ATOM 3074 O O . LEU C 1 102 ? 22.388 50.717 55.216 1.00 15.52 136 LEU C O 1
ATOM 3079 N N . SER C 1 103 ? 23.210 52.763 54.836 1.00 13.99 137 SER C N 1
ATOM 3080 C CA . SER C 1 103 ? 22.169 53.407 55.660 1.00 14.95 137 SER C CA 1
ATOM 3081 C C . SER C 1 103 ? 21.330 54.384 54.862 1.00 16.20 137 SER C C 1
ATOM 3082 O O . SER C 1 103 ? 21.873 55.245 54.126 1.00 14.81 137 SER C O 1
ATOM 3085 N N . ILE C 1 104 ? 20.014 54.303 55.067 1.00 14.42 138 ILE C N 1
ATOM 3086 C CA . ILE C 1 104 ? 19.045 55.180 54.412 1.00 13.13 138 ILE C CA 1
ATOM 3087 C C . ILE C 1 104 ? 18.040 55.687 55.463 1.00 13.51 138 ILE C C 1
ATOM 3088 O O . ILE C 1 104 ? 17.481 54.886 56.210 1.00 13.54 138 ILE C O 1
ATOM 3093 N N . SER C 1 105 ? 17.817 56.996 55.560 1.00 14.95 139 SER C N 1
ATOM 3094 C CA A SER C 1 105 ? 16.794 57.476 56.496 0.61 14.76 139 SER C CA 1
ATOM 3095 C CA B SER C 1 105 ? 16.818 57.540 56.488 0.39 15.89 139 SER C CA 1
ATOM 3096 C C . SER C 1 105 ? 15.505 57.811 55.771 1.00 15.69 139 SER C C 1
ATOM 3097 O O . SER C 1 105 ? 15.504 58.228 54.619 1.00 17.97 139 SER C O 1
ATOM 3102 N N . GLU C 1 106 ? 14.382 57.582 56.452 1.00 19.33 140 GLU C N 1
ATOM 3103 C CA . GLU C 1 106 ? 13.085 57.825 55.841 1.00 14.75 140 GLU C CA 1
ATOM 3104 C C . GLU C 1 106 ? 12.785 59.320 55.670 1.00 15.63 140 GLU C C 1
ATOM 3105 O O . GLU C 1 106 ? 12.184 59.725 54.689 1.00 17.82 140 GLU C O 1
ATOM 3111 N N . ARG C 1 107 ? 13.100 60.106 56.690 1.00 20.31 141 ARG C N 1
ATOM 3112 C CA . ARG C 1 107 ? 12.767 61.532 56.702 1.00 33.01 141 ARG C CA 1
ATOM 3113 C C . ARG C 1 107 ? 13.805 62.318 57.457 1.00 44.65 141 ARG C C 1
ATOM 3114 O O . ARG C 1 107 ? 14.391 61.814 58.415 1.00 42.93 141 ARG C O 1
ATOM 3122 N N . GLY C 1 108 ? 13.972 63.580 57.090 1.00 56.14 142 GLY C N 1
ATOM 3123 C CA . GLY C 1 108 ? 15.055 64.365 57.642 1.00 64.89 142 GLY C CA 1
ATOM 3124 C C . GLY C 1 108 ? 15.025 65.819 57.240 1.00 71.59 142 GLY C C 1
ATOM 3125 O O . GLY C 1 108 ? 14.707 66.153 56.101 1.00 73.37 142 GLY C O 1
ATOM 3126 N N .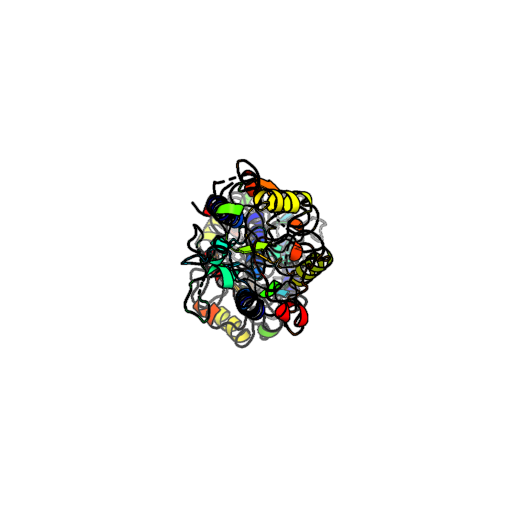 THR C 1 109 ? 15.339 66.689 58.187 1.00 76.65 143 THR C N 1
ATOM 3127 C CA . THR C 1 109 ? 15.447 68.103 57.887 1.00 82.48 143 THR C CA 1
ATOM 3128 C C . THR C 1 109 ? 16.828 68.390 57.297 1.00 86.24 143 THR C C 1
ATOM 3129 O O . THR C 1 109 ? 17.028 69.404 56.632 1.00 88.70 143 THR C O 1
ATOM 3133 N N . GLU C 1 110 ? 17.780 67.495 57.551 1.00 86.42 144 GLU C N 1
ATOM 3134 C CA . GLU C 1 110 ? 19.155 67.674 57.083 1.00 86.61 144 GLU C CA 1
ATOM 3135 C C . GLU C 1 110 ? 19.820 66.328 56.760 1.00 71.92 144 GLU C C 1
ATOM 3136 O O . GLU C 1 110 ? 19.586 65.337 57.447 1.00 69.93 144 GLU C O 1
ATOM 3142 N N . CYS C 1 111 ? 20.620 66.285 55.699 1.00 57.34 145 CYS C N 1
ATOM 3143 C CA . CYS C 1 111 ? 21.359 65.071 55.350 1.00 45.88 145 CYS C CA 1
ATOM 3144 C C . CYS C 1 111 ? 22.882 65.306 55.380 1.00 45.53 145 CYS C C 1
ATOM 3145 O O . CYS C 1 111 ? 23.568 65.121 54.375 1.00 41.63 145 CYS C O 1
ATOM 3148 N N . SER C 1 112 ? 23.406 65.709 56.534 1.00 43.46 146 SER C N 1
ATOM 3149 C CA . SER C 1 112 ? 24.837 65.983 56.675 1.00 45.86 146 SER C CA 1
ATOM 3150 C C . SER C 1 112 ? 25.426 65.199 57.844 1.00 40.82 146 SER C C 1
ATOM 3151 O O . SER C 1 112 ? 26.642 65.084 57.989 1.00 35.73 146 SER C O 1
ATOM 3154 N N . VAL C 1 113 ? 24.557 64.641 58.677 1.00 39.09 147 VAL C N 1
ATOM 3155 C CA . VAL C 1 113 ? 25.015 63.757 59.729 1.00 40.42 147 VAL C CA 1
ATOM 3156 C C . VAL C 1 113 ? 24.241 62.452 59.631 1.00 36.34 147 VAL C C 1
ATOM 3157 O O . VAL C 1 113 ? 23.047 62.461 59.348 1.00 43.31 147 VAL C O 1
ATOM 3161 N N . GLY C 1 114 ? 24.922 61.333 59.827 1.00 29.44 148 GLY C N 1
ATOM 3162 C CA . GLY C 1 114 ? 24.221 60.059 59.876 1.00 34.89 148 GLY C CA 1
ATOM 3163 C C . GLY C 1 114 ? 24.138 59.277 58.572 1.00 28.64 148 GLY C C 1
ATOM 3164 O O . GLY C 1 114 ? 25.168 58.852 58.045 1.00 28.54 148 GLY C O 1
ATOM 3165 N N . SER C 1 115 ? 22.912 59.055 58.092 1.00 24.42 149 SER C N 1
ATOM 3166 C CA . SER C 1 115 ? 22.646 58.156 56.960 1.00 25.16 149 SER C CA 1
ATOM 3167 C C . SER C 1 115 ? 23.328 58.587 55.648 1.00 20.59 149 SER C C 1
ATOM 3168 O O . SER C 1 115 ? 23.538 59.768 55.386 1.00 20.50 149 SER C O 1
ATOM 3179 N N . PHE C 1 117 ? 22.073 58.026 52.644 1.00 19.00 151 PHE C N 1
ATOM 3180 C CA . PHE C 1 117 ? 21.019 58.563 51.781 1.00 19.75 151 PHE C CA 1
ATOM 3181 C C . PHE C 1 117 ? 19.845 58.978 52.643 1.00 19.14 151 PHE C C 1
ATOM 3182 O O . PHE C 1 117 ? 19.496 58.294 53.595 1.00 18.03 151 PHE C O 1
ATOM 3190 N N . CYS C 1 118 ? 19.225 60.087 52.291 1.00 16.90 152 CYS C N 1
ATOM 3191 C CA . CYS C 1 118 ? 18.084 60.555 53.069 1.00 17.13 152 CYS C CA 1
ATOM 3192 C C . CYS C 1 118 ? 16.920 60.796 52.140 1.00 20.45 152 CYS C C 1
ATOM 3193 O O . CYS C 1 118 ? 16.988 61.661 51.278 1.00 23.89 152 CYS C O 1
ATOM 3196 N N . LEU C 1 119 ? 15.840 60.051 52.331 1.00 15.12 153 LEU C N 1
ATOM 3197 C CA . LEU C 1 119 ? 14.672 60.184 51.474 1.00 15.30 153 LEU C CA 1
ATOM 3198 C C . LEU C 1 119 ? 13.878 61.436 51.811 1.00 22.97 153 LEU C C 1
ATOM 3199 O O . LEU C 1 119 ? 13.873 61.908 52.946 1.00 24.24 153 LEU C O 1
ATOM 3204 N N . ASN C 1 120 ? 13.190 61.950 50.803 1.00 21.83 154 ASN C N 1
ATOM 3205 C CA . ASN C 1 120 ? 12.161 62.941 51.006 1.00 24.02 154 ASN C CA 1
ATOM 3206 C C . ASN C 1 120 ? 10.890 62.379 50.380 1.00 25.13 154 ASN C C 1
ATOM 3207 O O . ASN C 1 120 ? 10.749 62.426 49.161 1.00 25.33 154 ASN C O 1
ATOM 3212 N N . VAL C 1 121 ? 9.993 61.822 51.199 1.00 22.56 155 VAL C N 1
ATOM 3213 C CA . VAL C 1 121 ? 8.863 61.063 50.662 1.00 32.13 155 VAL C CA 1
ATOM 3214 C C . VAL C 1 121 ? 7.639 61.939 50.387 1.00 45.15 155 VAL C C 1
ATOM 3215 O O . VAL C 1 121 ? 6.774 61.574 49.591 1.00 47.51 155 VAL C O 1
ATOM 3219 N N . GLY C 1 122 ? 7.562 63.087 51.052 1.00 54.12 156 GLY C N 1
ATOM 3220 C CA . GLY C 1 122 ? 6.526 64.062 50.750 1.00 60.51 156 GLY C CA 1
ATOM 3221 C C . GLY C 1 122 ? 6.707 64.638 49.355 1.00 66.87 156 GLY C C 1
ATOM 3222 O O . GLY C 1 122 ? 7.793 64.553 48.775 1.00 67.71 156 GLY C O 1
ATOM 3223 N N . GLY C 1 123 ? 5.649 65.237 48.816 1.00 71.17 157 GLY C N 1
ATOM 3224 C CA . GLY C 1 123 ? 5.724 65.878 47.513 1.00 73.01 157 GLY C CA 1
ATOM 3225 C C . GLY C 1 123 ? 5.223 65.004 46.378 1.00 74.65 157 GLY C C 1
ATOM 3226 O O . GLY C 1 123 ? 4.636 63.947 46.614 1.00 74.98 157 GLY C O 1
ATOM 3227 N N . PRO C 1 124 ? 5.463 65.438 45.131 1.00 76.29 158 PRO C N 1
ATOM 3228 C CA . PRO C 1 124 ? 4.937 64.752 43.943 1.00 74.12 158 PRO C CA 1
ATOM 3229 C C . PRO C 1 124 ? 5.561 63.374 43.739 1.00 68.11 158 PRO C C 1
ATOM 3230 O O . PRO C 1 124 ? 4.850 62.385 43.550 1.00 69.27 158 PRO C O 1
ATOM 3234 N N . ARG C 1 125 ? 6.886 63.325 43.782 1.00 61.16 159 ARG C N 1
ATOM 3235 C CA . ARG C 1 125 ? 7.620 62.071 43.682 1.00 55.27 159 ARG C CA 1
ATOM 3236 C C . ARG C 1 125 ? 8.646 61.994 44.805 1.00 43.58 159 ARG C C 1
ATOM 3237 O O . ARG C 1 125 ? 9.020 63.018 45.381 1.00 37.69 159 ARG C O 1
ATOM 3245 N N . ILE C 1 126 ? 9.099 60.783 45.115 1.00 37.42 160 ILE C N 1
ATOM 3246 C CA . ILE C 1 126 ? 10.131 60.600 46.129 1.00 32.16 160 ILE C CA 1
ATOM 3247 C C . ILE C 1 126 ? 11.476 61.062 45.582 1.00 31.79 160 ILE C C 1
ATOM 3248 O O . ILE C 1 126 ? 11.870 60.667 44.494 1.00 31.67 160 ILE C O 1
ATOM 3253 N N . THR C 1 127 ? 12.188 61.876 46.346 1.00 28.73 161 THR C N 1
ATOM 3254 C CA . THR C 1 127 ? 13.530 62.284 45.944 1.00 26.99 161 THR C CA 1
ATOM 3255 C C . THR C 1 127 ? 14.466 61.887 47.073 1.00 27.45 161 THR C C 1
ATOM 3256 O O . THR C 1 127 ? 13.999 61.426 48.106 1.00 23.16 161 THR C O 1
ATOM 3260 N N . PHE C 1 128 ? 15.774 62.036 46.896 1.00 22.60 162 PHE C N 1
ATOM 3261 C CA . PHE C 1 128 ? 16.676 61.760 48.017 1.00 20.81 162 PHE C CA 1
ATOM 3262 C C . PHE C 1 128 ? 17.953 62.565 47.868 1.00 23.53 162 PHE C C 1
ATOM 3263 O O . PHE C 1 128 ? 18.282 63.021 46.765 1.00 25.07 162 PHE C O 1
ATOM 3271 N N . GLU C 1 129 ? 18.592 62.831 49.005 1.00 25.02 163 GLU C N 1
ATOM 3272 C CA . GLU C 1 129 ? 19.924 63.417 49.060 1.00 28.05 163 GLU C CA 1
ATOM 3273 C C . GLU C 1 129 ? 20.949 62.359 49.460 1.00 24.33 163 GLU C C 1
ATOM 3274 O O . GLU C 1 129 ? 20.635 61.369 50.125 1.00 21.06 163 GLU C O 1
ATOM 3280 N N . ALA C 1 130 ? 22.180 62.555 49.011 1.00 19.93 164 ALA C N 1
ATOM 3281 C CA . ALA C 1 130 ? 23.277 61.668 49.401 1.00 18.54 164 ALA C CA 1
ATOM 3282 C C . ALA C 1 130 ? 24.245 62.439 50.292 1.00 24.13 164 ALA C C 1
ATOM 3283 O O . ALA C 1 130 ? 24.586 63.601 50.029 1.00 25.33 164 ALA C O 1
ATOM 3285 N N . ASN C 1 131 ? 24.651 61.798 51.363 1.00 16.34 165 ASN C N 1
ATOM 3286 C CA . ASN C 1 131 ? 25.620 62.339 52.303 1.00 18.64 165 ASN C CA 1
ATOM 3287 C C . ASN C 1 131 ? 26.992 61.776 51.955 1.00 21.26 165 ASN C C 1
ATOM 3288 O O . ASN C 1 131 ? 27.315 60.643 52.270 1.00 18.70 165 ASN C O 1
ATOM 3293 N N . LEU C 1 132 ? 27.805 62.555 51.255 1.00 19.55 166 LEU C N 1
ATOM 3294 C CA . LEU C 1 132 ? 29.055 61.999 50.749 1.00 20.41 166 LEU C CA 1
ATOM 3295 C C . LEU C 1 132 ? 30.051 61.627 51.869 1.00 21.76 166 LEU C C 1
ATOM 3296 O O . LEU C 1 132 ? 30.816 60.675 51.732 1.00 23.05 166 LEU C O 1
ATOM 3301 N N . ASP C 1 133 ? 30.034 62.363 52.973 1.00 21.46 167 ASP C N 1
ATOM 3302 C CA . ASP C 1 133 ? 30.962 62.080 54.061 1.00 24.44 167 ASP C CA 1
ATOM 3303 C C . ASP C 1 133 ? 30.602 60.725 54.668 1.00 24.49 167 ASP C C 1
ATOM 3304 O O . ASP C 1 133 ? 31.474 59.924 54.981 1.00 29.11 167 ASP C O 1
ATOM 3309 N N . SER C 1 134 ? 29.310 60.486 54.817 1.00 24.84 168 SER C N 1
ATOM 3310 C CA A SER C 1 134 ? 28.813 59.205 55.332 0.53 23.09 168 SER C CA 1
ATOM 3311 C CA B SER C 1 134 ? 28.820 59.209 55.334 0.47 23.16 168 SER C CA 1
ATOM 3312 C C . SER C 1 134 ? 29.188 58.056 54.403 1.00 22.60 168 SER C C 1
ATOM 3313 O O . SER C 1 134 ? 29.732 57.032 54.834 1.00 23.88 168 SER C O 1
ATOM 3318 N N . ILE C 1 135 ? 28.903 58.235 53.121 1.00 19.92 169 ILE C N 1
ATOM 3319 C CA . ILE C 1 135 ? 29.277 57.258 52.105 1.00 17.92 169 ILE C CA 1
ATOM 3320 C C . ILE C 1 135 ? 30.789 56.988 52.094 1.00 21.60 169 ILE C C 1
ATOM 3321 O O . ILE C 1 135 ? 31.220 55.822 52.046 1.00 23.20 169 ILE C O 1
ATOM 3326 N N . ALA C 1 136 ? 31.593 58.052 52.158 1.00 23.59 170 ALA C N 1
ATOM 3327 C CA . ALA C 1 136 ? 33.039 57.925 52.118 1.00 29.70 170 ALA C CA 1
ATOM 3328 C C . ALA C 1 136 ? 33.559 57.116 53.294 1.00 35.33 170 ALA C C 1
ATOM 3329 O O . ALA C 1 136 ? 34.518 56.339 53.157 1.00 37.13 170 ALA C O 1
ATOM 3331 N N . ARG C 1 137 ? 32.892 57.276 54.434 1.00 36.53 171 ARG C N 1
ATOM 3332 C CA . ARG C 1 137 ? 33.277 56.617 55.674 1.00 35.76 171 ARG C CA 1
ATOM 3333 C C . ARG C 1 137 ? 32.745 55.187 55.799 1.00 36.81 171 ARG C C 1
ATOM 3334 O O . ARG C 1 137 ? 33.189 54.454 56.677 1.00 41.01 171 ARG C O 1
ATOM 3342 N N . SER C 1 138 ? 31.748 54.812 54.997 1.00 34.49 172 SER C N 1
ATOM 3343 C CA . SER C 1 138 ? 31.172 53.472 55.130 1.00 34.90 172 SER C CA 1
ATOM 3344 C C . SER C 1 138 ? 32.120 52.460 54.496 1.00 35.14 172 SER C C 1
ATOM 3345 O O . SER C 1 138 ? 33.041 52.813 53.756 1.00 39.88 172 SER C O 1
ATOM 3348 N N . GLY C 1 139 ? 31.876 51.193 54.780 1.00 36.39 173 GLY C N 1
ATOM 3349 C CA . GLY C 1 139 ? 32.641 50.109 54.196 1.00 30.32 173 GLY C CA 1
ATOM 3350 C C . GLY C 1 139 ? 32.082 49.644 52.862 1.00 27.72 173 GLY C C 1
ATOM 3351 O O . GLY C 1 139 ? 32.625 48.742 52.238 1.00 30.94 173 GLY C O 1
ATOM 3352 N N . VAL C 1 140 ? 30.952 50.187 52.442 1.00 19.78 174 VAL C N 1
ATOM 3353 C CA . VAL C 1 140 ? 30.402 49.790 51.139 1.00 21.03 174 VAL C CA 1
ATOM 3354 C C . VAL C 1 140 ? 30.903 50.698 50.013 1.00 24.21 174 VAL C C 1
ATOM 3355 O O . VAL C 1 140 ? 31.377 51.792 50.268 1.00 23.80 174 VAL C O 1
ATOM 3359 N N . ARG C 1 141 ? 30.804 50.215 48.787 1.00 21.20 175 ARG C N 1
ATOM 3360 C CA . ARG C 1 141 ? 31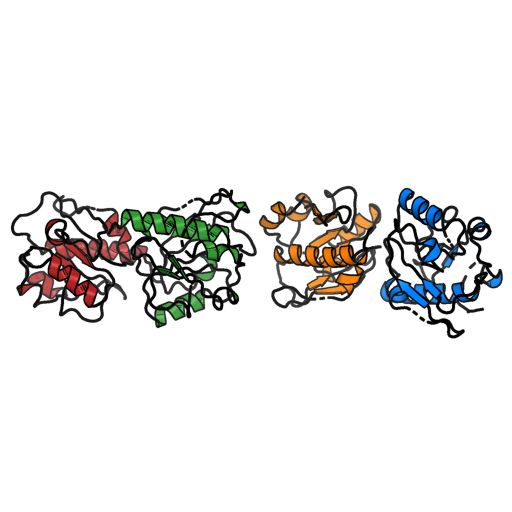.195 50.970 47.604 1.00 26.57 175 ARG C CA 1
ATOM 3361 C C . ARG C 1 141 ? 29.923 51.470 46.931 1.00 22.47 175 ARG C C 1
ATOM 3362 O O . ARG C 1 141 ? 28.990 50.701 46.720 1.00 27.09 175 ARG C O 1
ATOM 3370 N N . VAL C 1 142 ? 29.856 52.742 46.614 1.00 17.98 176 VAL C N 1
ATOM 3371 C CA . VAL C 1 142 ? 28.684 53.300 45.952 1.00 17.69 176 VAL C CA 1
ATOM 3372 C C . VAL C 1 142 ? 29.044 53.837 44.592 1.00 23.50 176 VAL C C 1
ATOM 3373 O O . VAL C 1 142 ? 29.906 54.715 44.505 1.00 22.64 176 VAL C O 1
ATOM 3377 N N . HIS C 1 143 ? 28.423 53.350 43.521 1.00 21.45 177 HIS C N 1
ATOM 3378 C CA . HIS C 1 143 ? 28.693 53.955 42.206 1.00 24.72 177 HIS C CA 1
ATOM 3379 C C . HIS C 1 143 ? 28.115 55.363 42.139 1.00 23.42 177 HIS C C 1
ATOM 3380 O O . HIS C 1 143 ? 26.938 55.549 42.455 1.00 22.44 177 HIS C O 1
ATOM 3387 N N . PRO C 1 144 ? 28.924 56.371 41.713 1.00 23.61 178 PRO C N 1
ATOM 3388 C CA . PRO C 1 144 ? 28.429 57.748 41.687 1.00 31.54 178 PRO C CA 1
ATOM 3389 C C . PRO C 1 144 ? 27.169 57.936 40.833 1.00 30.30 178 PRO C C 1
ATOM 3390 O O . PRO C 1 144 ? 26.367 58.826 41.113 1.00 32.72 178 PRO C O 1
ATOM 3394 N N . SER C 1 145 ? 26.982 57.081 39.837 1.00 27.22 179 SER C N 1
ATOM 3395 C CA . SER C 1 145 ? 25.824 57.188 38.947 1.00 28.26 179 SER C CA 1
ATOM 3396 C C . SER C 1 145 ? 24.466 57.034 39.678 1.00 26.22 179 SER C C 1
ATOM 3397 O O . SER C 1 145 ? 23.424 57.360 39.113 1.00 28.78 179 SER C O 1
ATOM 3400 N N . VAL C 1 146 ? 24.481 56.561 40.926 1.00 22.32 180 VAL C N 1
ATOM 3401 C CA . VAL C 1 146 ? 23.251 56.441 41.717 1.00 22.91 180 VAL C CA 1
ATOM 3402 C C . VAL C 1 146 ? 22.528 57.791 41.838 1.00 27.75 180 VAL C C 1
ATOM 3403 O O . VAL C 1 146 ? 21.303 57.845 41.984 1.00 31.98 180 VAL C O 1
ATOM 3407 N N . LEU C 1 147 ? 23.286 58.870 41.764 1.00 30.30 181 LEU C N 1
ATOM 3408 C CA . LEU C 1 147 ? 22.750 60.216 41.991 1.00 37.26 181 LEU C CA 1
ATOM 3409 C C . LEU C 1 147 ? 21.684 60.624 40.954 1.00 44.28 181 LEU C C 1
ATOM 3410 O O . LEU C 1 147 ? 20.975 61.615 41.137 1.00 49.71 181 LEU C O 1
ATOM 3415 N N . LYS C 1 148 ? 21.587 59.865 39.868 1.00 41.19 182 LYS C N 1
ATOM 3416 C CA . LYS C 1 148 ? 20.589 60.101 38.836 1.00 44.07 182 LYS C CA 1
ATOM 3417 C C . LYS C 1 148 ? 19.186 59.846 39.389 1.00 47.38 182 LYS C C 1
ATOM 3418 O O . LYS C 1 148 ? 18.202 60.380 38.878 1.00 48.87 182 LYS C O 1
ATOM 3424 N N . LEU C 1 149 ? 19.091 58.999 40.409 1.00 44.85 183 LEU C N 1
ATOM 3425 C CA . LEU C 1 149 ? 17.798 58.682 41.006 1.00 44.18 183 LEU C CA 1
ATOM 3426 C C . LEU C 1 149 ? 17.207 59.834 41.861 1.00 47.08 183 LEU C C 1
ATOM 3427 O O . LEU C 1 149 ? 16.006 59.820 42.156 1.00 48.67 183 LEU C O 1
ATOM 3432 N N . ALA C 1 150 ? 18.051 60.794 42.258 1.00 35.02 184 ALA C N 1
ATOM 3433 C CA . ALA C 1 150 ? 17.645 62.097 42.840 1.00 44.08 184 ALA C CA 1
ATOM 3434 C C . ALA C 1 150 ? 18.828 62.787 43.521 1.00 50.13 184 ALA C C 1
ATOM 3435 O O . ALA C 1 150 ? 19.917 62.222 43.639 1.00 50.05 184 ALA C O 1
ATOM 3437 N N . LEU C 1 157 ? 12.545 54.767 37.887 1.00 46.11 191 LEU C N 1
ATOM 3438 C CA . LEU C 1 157 ? 13.909 54.663 38.394 1.00 45.87 191 LEU C CA 1
ATOM 3439 C C . LEU C 1 157 ? 14.711 53.611 37.627 1.00 40.67 191 LEU C C 1
ATOM 3440 O O . LEU C 1 157 ? 14.362 52.433 37.643 1.00 40.45 191 LEU C O 1
ATOM 3445 N N . GLU C 1 158 ? 15.793 54.025 36.982 1.00 35.59 192 GLU C N 1
ATOM 3446 C CA . GLU C 1 158 ? 16.672 53.086 36.289 1.00 34.63 192 GLU C CA 1
ATOM 3447 C C . GLU C 1 158 ? 17.675 52.457 37.260 1.00 32.57 192 GLU C C 1
ATOM 3448 O O . GLU C 1 158 ? 18.416 53.184 37.938 1.00 28.98 192 GLU C O 1
ATOM 3454 N N . HIS C 1 159 ? 17.706 51.125 37.344 1.00 27.65 193 HIS C N 1
ATOM 3455 C CA . HIS C 1 159 ? 18.733 50.461 38.154 1.00 26.57 193 HIS C CA 1
ATOM 3456 C C . HIS C 1 159 ? 20.075 50.540 37.447 1.00 22.35 193 HIS C C 1
ATOM 3457 O O . HIS C 1 159 ? 20.129 50.796 36.247 1.00 27.28 193 HIS C O 1
ATOM 3464 N N . HIS C 1 160 ? 21.155 50.331 38.202 1.00 25.30 194 HIS C N 1
ATOM 3465 C CA . HIS C 1 160 ? 22.490 50.197 37.653 1.00 26.21 194 HIS C CA 1
ATOM 3466 C C . HIS C 1 160 ? 22.449 49.129 36.580 1.00 28.02 194 HIS C C 1
ATOM 3467 O O . HIS C 1 160 ? 21.793 48.102 36.768 1.00 32.87 194 HIS C O 1
ATOM 3474 N N . HIS C 1 161 ? 23.145 49.369 35.467 1.00 30.09 195 HIS C N 1
ATOM 3475 C CA . HIS C 1 161 ? 22.968 48.549 34.264 1.00 33.38 195 HIS C CA 1
ATOM 3476 C C . HIS C 1 161 ? 23.337 47.073 34.471 1.00 37.12 195 HIS C C 1
ATOM 3477 O O . HIS C 1 161 ? 22.898 46.221 33.698 1.00 39.57 195 HIS C O 1
ATOM 3484 N N . HIS C 1 162 ? 24.115 46.768 35.510 1.00 37.11 196 HIS C N 1
ATOM 3485 C CA . HIS C 1 162 ? 24.471 45.381 35.833 1.00 42.82 196 HIS C CA 1
ATOM 3486 C C . HIS C 1 162 ? 23.235 44.561 36.234 1.00 42.47 196 HIS C C 1
ATOM 3487 O O . HIS C 1 162 ? 23.252 43.329 36.217 1.00 43.98 196 HIS C O 1
ATOM 3494 N N . HIS C 1 163 ? 22.168 45.253 36.611 1.00 40.43 197 HIS C N 1
ATOM 3495 C CA . HIS C 1 163 ? 20.943 44.590 37.031 1.00 35.90 197 HIS C CA 1
ATOM 3496 C C . HIS C 1 163 ? 19.860 44.536 35.943 1.00 37.38 197 HIS C C 1
ATOM 3497 O O . HIS C 1 163 ? 18.744 44.106 36.204 1.00 35.37 197 HIS C O 1
ATOM 3504 N N . HIS C 1 164 ? 20.171 44.966 34.727 1.00 39.44 198 HIS C N 1
ATOM 3505 C CA . HIS C 1 164 ? 19.181 44.952 33.651 1.00 43.63 198 HIS C CA 1
ATOM 3506 C C . HIS C 1 164 ? 19.078 43.598 32.956 1.00 53.32 198 HIS C C 1
ATOM 3507 O O . HIS C 1 164 ? 19.461 42.573 33.507 1.00 58.56 198 HIS C O 1
ATOM 3514 N N . ARG D 1 4 ? 18.165 42.628 76.543 1.00 50.34 38 ARG D N 1
ATOM 3515 C CA . ARG D 1 4 ? 18.027 43.312 75.255 1.00 44.62 38 ARG D CA 1
ATOM 3516 C C . ARG D 1 4 ? 16.574 43.736 74.985 1.00 39.36 38 ARG D C 1
ATOM 3517 O O . ARG D 1 4 ? 15.643 42.988 75.282 1.00 40.82 38 ARG D O 1
ATOM 3525 N N . THR D 1 5 ? 16.403 44.921 74.409 1.00 34.66 39 THR D N 1
ATOM 3526 C CA . THR D 1 5 ? 15.108 45.380 73.896 1.00 33.21 39 THR D CA 1
ATOM 3527 C C . THR D 1 5 ? 14.557 44.477 72.800 1.00 30.96 39 THR D C 1
ATOM 3528 O O . THR D 1 5 ? 15.212 44.248 71.786 1.00 26.57 39 THR D O 1
ATOM 3532 N N . SER D 1 6 ? 13.334 43.997 73.000 1.00 22.74 40 SER D N 1
ATOM 3533 C CA . SER D 1 6 ? 12.643 43.176 72.009 1.00 21.77 40 SER D CA 1
ATOM 3534 C C . SER D 1 6 ? 11.524 43.972 71.338 1.00 20.60 40 SER D C 1
ATOM 3535 O O . SER D 1 6 ? 10.523 44.301 71.971 1.00 18.65 40 SER D O 1
ATOM 3538 N N . ILE D 1 7 ? 11.662 44.262 70.056 1.00 17.28 41 ILE D N 1
ATOM 3539 C CA . ILE D 1 7 ? 10.615 45.014 69.350 1.00 20.91 41 ILE D CA 1
ATOM 3540 C C . ILE D 1 7 ? 9.339 44.145 69.230 1.00 21.35 41 ILE D C 1
ATOM 3541 O O . ILE D 1 7 ? 8.226 44.649 69.321 1.00 20.92 41 ILE D O 1
ATOM 3546 N N . GLU D 1 8 ? 9.504 42.850 68.997 1.00 17.31 42 GLU D N 1
ATOM 3547 C CA . GLU D 1 8 ? 8.356 41.927 68.939 1.00 17.52 42 GLU D CA 1
ATOM 3548 C C . GLU D 1 8 ? 7.581 41.877 70.246 1.00 19.29 42 GLU D C 1
ATOM 3549 O O . GLU D 1 8 ? 6.331 41.953 70.270 1.00 22.62 42 GLU D O 1
ATOM 3555 N N . GLN D 1 9 ? 8.305 41.793 71.354 1.00 21.05 43 GLN D N 1
ATOM 3556 C CA . GLN D 1 9 ? 7.639 41.747 72.648 1.00 25.22 43 GLN D CA 1
ATOM 3557 C C . GLN D 1 9 ? 6.939 43.070 72.927 1.00 21.43 43 GLN D C 1
ATOM 3558 O O . GLN D 1 9 ? 5.802 43.081 73.393 1.00 19.87 43 GLN D O 1
ATOM 3564 N N . ARG D 1 10 ? 7.594 44.189 72.618 1.00 18.61 44 ARG D N 1
ATOM 3565 C CA . ARG D 1 10 ? 6.946 45.481 72.867 1.00 16.01 44 ARG D CA 1
ATOM 3566 C C . ARG D 1 10 ? 5.752 45.686 71.955 1.00 18.46 44 ARG D C 1
ATOM 3567 O O . ARG D 1 10 ? 4.736 46.236 72.394 1.00 21.19 44 ARG D O 1
ATOM 3575 N N . SER D 1 11 ? 5.861 45.245 70.705 1.00 15.17 45 SER D N 1
ATOM 3576 C CA . SER D 1 11 ? 4.749 45.414 69.758 1.00 16.26 45 SER D CA 1
ATOM 3577 C C . SER D 1 11 ? 3.513 44.607 70.208 1.00 21.68 45 SER D C 1
ATOM 3578 O O . SER D 1 11 ? 2.380 45.078 70.114 1.00 21.59 45 SER D O 1
ATOM 3581 N N . ASN D 1 12 ? 3.749 43.387 70.680 1.00 18.21 46 ASN D N 1
ATOM 3582 C CA . ASN D 1 12 ? 2.672 42.566 71.169 1.00 20.66 46 ASN D CA 1
ATOM 3583 C C . ASN D 1 12 ? 2.090 43.148 72.450 1.00 23.00 46 ASN D C 1
ATOM 3584 O O . ASN D 1 12 ? 0.873 43.118 72.643 1.00 22.52 46 ASN D O 1
ATOM 3589 N N . ALA D 1 13 ? 2.948 43.699 73.313 1.00 21.11 47 ALA D N 1
ATOM 3590 C CA . ALA D 1 13 ? 2.482 44.324 74.548 1.00 24.36 47 ALA D CA 1
ATOM 3591 C C . ALA D 1 13 ? 1.638 45.573 74.241 1.00 20.34 47 ALA D C 1
ATOM 3592 O O . ALA D 1 13 ? 0.635 45.821 74.915 1.00 19.30 47 ALA D O 1
ATOM 3594 N N . VAL D 1 14 ? 2.034 46.345 73.227 1.00 16.76 48 VAL D N 1
ATOM 3595 C CA . VAL D 1 14 ? 1.238 47.500 72.803 1.00 16.63 48 VAL D CA 1
ATOM 3596 C C . VAL D 1 14 ? -0.149 47.042 72.318 1.00 21.34 48 VAL D C 1
ATOM 3597 O O . VAL D 1 14 ? -1.167 47.611 72.718 1.00 17.90 48 VAL D O 1
ATOM 3601 N N . SER D 1 15 ? -0.206 45.986 71.510 1.00 17.39 49 SER D N 1
ATOM 3602 C CA . SER D 1 15 ? -1.505 45.434 71.087 1.00 17.55 49 SER D CA 1
ATOM 3603 C C . SER D 1 15 ? -2.384 45.104 72.270 1.00 18.33 49 SER D C 1
ATOM 3604 O O . SER D 1 15 ? -3.566 45.433 72.273 1.00 19.34 49 SER D O 1
ATOM 3607 N N . GLN D 1 16 ? -1.812 44.467 73.286 1.00 19.24 50 GLN D N 1
ATOM 3608 C CA . GLN D 1 16 ? -2.609 44.077 74.457 1.00 18.28 50 GLN D CA 1
ATOM 3609 C C . GLN D 1 16 ? -3.007 45.299 75.259 1.00 17.85 50 GLN D C 1
ATOM 3610 O O . GLN D 1 16 ? -4.126 45.349 75.782 1.00 19.31 50 GLN D O 1
ATOM 3616 N N . VAL D 1 17 ? -2.115 46.275 75.376 1.00 19.07 51 VAL D N 1
ATOM 3617 C CA . VAL D 1 17 ? -2.493 47.501 76.100 1.00 16.46 51 VAL D CA 1
ATOM 3618 C C . VAL D 1 17 ? -3.610 48.237 75.375 1.00 19.70 51 VAL D C 1
ATOM 3619 O O . VAL D 1 17 ? -4.545 48.736 76.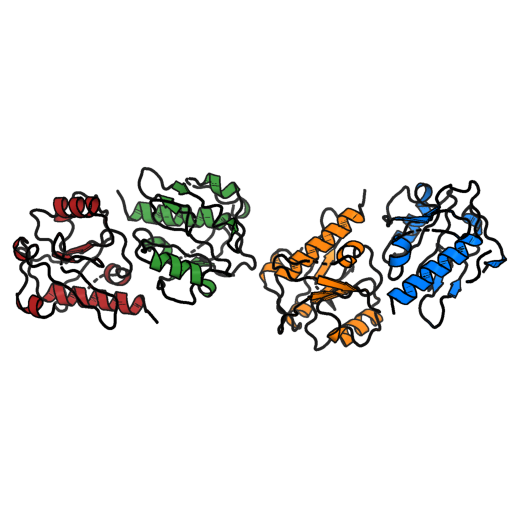030 1.00 19.40 51 VAL D O 1
ATOM 3623 N N . LEU D 1 18 ? -3.572 48.282 74.051 1.00 15.57 52 LEU D N 1
ATOM 3624 C CA . LEU D 1 18 ? -4.671 48.924 73.315 1.00 19.19 52 LEU D CA 1
ATOM 3625 C C . LEU D 1 18 ? -6.004 48.204 73.563 1.00 18.87 52 LEU D C 1
ATOM 3626 O O . LEU D 1 18 ? -7.038 48.823 73.851 1.00 16.09 52 LEU D O 1
ATOM 3631 N N . LEU D 1 19 ? -5.992 46.889 73.460 1.00 15.83 53 LEU D N 1
ATOM 3632 C CA . LEU D 1 19 ? -7.208 46.143 73.733 1.00 18.37 53 LEU D CA 1
ATOM 3633 C C . LEU D 1 19 ? -7.680 46.388 75.169 1.00 19.50 53 LEU D C 1
ATOM 3634 O O . LEU D 1 19 ? -8.875 46.479 75.407 1.00 17.58 53 LEU D O 1
ATOM 3639 N N . GLY D 1 20 ? -6.748 46.482 76.120 1.00 17.32 54 GLY D N 1
ATOM 3640 C CA . GLY D 1 20 ? -7.099 46.781 77.494 1.00 21.63 54 GLY D CA 1
ATOM 3641 C C . GLY D 1 20 ? -7.805 48.122 77.605 1.00 20.11 54 GLY D C 1
ATOM 3642 O O . GLY D 1 20 ? -8.858 48.228 78.234 1.00 16.24 54 GLY D O 1
ATOM 3643 N N . ILE D 1 21 ? -7.234 49.157 76.985 1.00 15.69 55 ILE D N 1
ATOM 3644 C CA . ILE D 1 21 ? -7.861 50.484 77.018 1.00 17.41 55 ILE D CA 1
ATOM 3645 C C . ILE D 1 21 ? -9.238 50.477 76.386 1.00 17.54 55 ILE D C 1
ATOM 3646 O O . ILE D 1 21 ? -10.175 51.054 76.944 1.00 15.77 55 ILE D O 1
ATOM 3651 N N . PHE D 1 22 ? -9.369 49.841 75.226 1.00 16.94 56 PHE D N 1
ATOM 3652 C CA . PHE D 1 22 ? -10.667 49.771 74.547 1.00 19.45 56 PHE D CA 1
ATOM 3653 C C . PHE D 1 22 ? -11.760 49.206 75.471 1.00 19.92 56 PHE D C 1
ATOM 3654 O O . PHE D 1 22 ? -12.922 49.577 75.340 1.00 20.05 56 PHE D O 1
ATOM 3662 N N . SER D 1 23 ? -11.390 48.291 76.362 1.00 16.83 57 SER D N 1
ATOM 3663 C CA . SER D 1 23 ? -12.379 47.610 77.227 1.00 16.86 57 SER D CA 1
ATOM 3664 C C . SER D 1 23 ? -13.053 48.602 78.176 1.00 22.99 57 SER D C 1
ATOM 3665 O O . SER D 1 23 ? -14.108 48.290 78.756 1.00 22.99 57 SER D O 1
ATOM 3668 N N . TYR D 1 24 ? -12.438 49.779 78.355 1.00 19.42 58 TYR D N 1
ATOM 3669 C CA . TYR D 1 24 ? -12.999 50.827 79.235 1.00 21.04 58 TYR D CA 1
ATOM 3670 C C . TYR D 1 24 ? -13.760 51.902 78.476 1.00 24.00 58 TYR D C 1
ATOM 3671 O O . TYR D 1 24 ? -14.286 52.874 79.062 1.00 24.68 58 TYR D O 1
ATOM 3680 N N . VAL D 1 25 ? -13.825 51.743 77.169 1.00 20.47 59 VAL D N 1
ATOM 3681 C CA . VAL D 1 25 ? -14.352 52.798 76.323 1.00 19.67 59 VAL D CA 1
ATOM 3682 C C . VAL D 1 25 ? -15.661 52.422 75.641 1.00 22.98 59 VAL D C 1
ATOM 3683 O O . VAL D 1 25 ? -15.835 51.278 75.218 1.00 28.01 59 VAL D O 1
ATOM 3687 N N . ARG D 1 26 ? -16.591 53.367 75.548 1.00 18.44 60 ARG D N 1
ATOM 3688 C CA . ARG D 1 26 ? -17.803 53.118 74.767 1.00 16.16 60 ARG D CA 1
ATOM 3689 C C . ARG D 1 26 ? -18.019 54.230 73.734 1.00 21.44 60 ARG D C 1
ATOM 3690 O O . ARG D 1 26 ? -17.727 55.413 73.991 1.00 24.02 60 ARG D O 1
ATOM 3698 N N . TRP D 1 27 ? -18.477 53.837 72.545 1.00 21.49 61 TRP D N 1
ATOM 3699 C CA . TRP D 1 27 ? -18.802 54.771 71.468 1.00 20.67 61 TRP D CA 1
ATOM 3700 C C . TRP D 1 27 ? -20.295 55.037 71.479 1.00 23.11 61 TRP D C 1
ATOM 3701 O O . TRP D 1 27 ? -21.088 54.138 71.818 1.00 26.38 61 TRP D O 1
ATOM 3712 N N . PRO D 1 28 ? -20.700 56.264 71.107 1.00 29.68 62 PRO D N 1
ATOM 3713 C CA . PRO D 1 28 ? -22.137 56.597 71.166 1.00 31.55 62 PRO D CA 1
ATOM 3714 C C . PRO D 1 28 ? -22.942 55.662 70.271 1.00 38.13 62 PRO D C 1
ATOM 3715 O O . PRO D 1 28 ? -24.041 55.225 70.649 1.00 39.41 62 PRO D O 1
ATOM 3719 N N . LYS D 1 29 ? -22.388 55.347 69.104 1.00 29.38 63 LYS D N 1
ATOM 3720 C CA . LYS D 1 29 ? -22.968 54.350 68.219 1.00 32.86 63 LYS D CA 1
ATOM 3721 C C . LYS D 1 29 ? -21.905 53.287 67.994 1.00 33.16 63 LYS D C 1
ATOM 3722 O O . LYS D 1 29 ? -20.946 53.529 67.261 1.00 35.67 63 LYS D O 1
ATOM 3728 N N . GLU D 1 30 ? -22.023 52.145 68.664 1.00 26.20 64 GLU D N 1
ATOM 3729 C CA . GLU D 1 30 ? -20.969 51.128 68.589 1.00 28.66 64 GLU D CA 1
ATOM 3730 C C . GLU D 1 30 ? -20.888 50.481 67.201 1.00 30.43 64 GLU D C 1
ATOM 3731 O O . GLU D 1 30 ? -21.871 49.921 66.726 1.00 29.73 64 GLU D O 1
ATOM 3737 N N . PRO D 1 31 ? -19.706 50.528 66.560 1.00 29.47 65 PRO D N 1
ATOM 3738 C CA . PRO D 1 31 ? -19.523 49.920 65.234 1.00 28.15 65 PRO D CA 1
ATOM 3739 C C . PRO D 1 31 ? -19.505 48.397 65.264 1.00 29.80 65 PRO D C 1
ATOM 3740 O O . PRO D 1 31 ? -19.150 47.801 66.288 1.00 30.31 65 PRO D O 1
ATOM 3744 N N . ALA D 1 32 ? -19.848 47.779 64.136 1.00 29.24 66 ALA D N 1
ATOM 3745 C CA . ALA D 1 32 ? -19.799 46.325 64.016 1.00 27.53 66 ALA D CA 1
ATOM 3746 C C . ALA D 1 32 ? -18.362 45.842 64.073 1.00 28.72 66 ALA D C 1
ATOM 3747 O O . ALA D 1 32 ? -18.059 44.769 64.617 1.00 26.96 66 ALA D O 1
ATOM 3749 N N . VAL D 1 33 ? -17.487 46.656 63.483 1.00 27.45 67 VAL D N 1
ATOM 3750 C CA . VAL D 1 33 ? -16.050 46.443 63.447 1.00 23.74 67 VAL D CA 1
ATOM 3751 C C . VAL D 1 33 ? -15.390 47.733 63.875 1.00 23.91 67 VAL D C 1
ATOM 3752 O O . VAL D 1 33 ? -15.750 48.797 63.375 1.00 27.17 67 VAL D O 1
ATOM 3756 N N . LEU D 1 34 ? -14.475 47.657 64.833 1.00 19.81 68 LEU D N 1
ATOM 3757 C CA . LEU D 1 34 ? -13.754 48.856 65.279 1.00 19.67 68 LEU D CA 1
ATOM 3758 C C . LEU D 1 34 ? -12.652 49.185 64.277 1.00 21.14 68 LEU D C 1
ATOM 3759 O O . LEU D 1 34 ? -11.828 48.320 63.932 1.00 20.55 68 LEU D O 1
ATOM 3764 N N . GLN D 1 35 ? -12.660 50.423 63.777 1.00 19.80 69 GLN D N 1
ATOM 3765 C CA . GLN D 1 35 ? -11.703 50.866 62.767 1.00 20.65 69 GLN D CA 1
ATOM 3766 C C . GLN D 1 35 ? -10.567 51.623 63.435 1.00 21.27 69 GLN D C 1
ATOM 3767 O O . GLN D 1 35 ? -10.775 52.672 64.047 1.00 22.27 69 GLN D O 1
ATOM 3773 N N A LEU D 1 36 ? -9.359 51.095 63.311 0.50 21.02 70 LEU D N 1
ATOM 3774 N N B LEU D 1 36 ? -9.366 51.070 63.323 0.50 21.05 70 LEU D N 1
ATOM 3775 C CA A LEU D 1 36 ? -8.220 51.740 63.924 0.50 20.76 70 LEU D CA 1
ATOM 3776 C CA B LEU D 1 36 ? -8.179 51.669 63.901 0.50 20.85 70 LEU D CA 1
ATOM 3777 C C A LEU D 1 36 ? -7.312 52.274 62.833 0.50 20.51 70 LEU D C 1
ATOM 3778 C C B LEU D 1 36 ? -7.339 52.282 62.793 0.50 20.57 70 LEU D C 1
ATOM 3779 O O A LEU D 1 36 ? -6.986 51.563 61.888 0.50 21.07 70 LEU D O 1
ATOM 3780 O O B LEU D 1 36 ? -7.083 51.627 61.786 0.50 20.92 70 LEU D O 1
ATOM 3789 N N . CYS D 1 37 ? -6.940 53.538 62.958 1.00 16.65 71 CYS D N 1
ATOM 3790 C CA A CYS D 1 37 ? -6.055 54.191 61.996 0.65 18.63 71 CYS D CA 1
ATOM 3791 C CA B CYS D 1 37 ? -6.052 54.160 61.982 0.35 17.96 71 CYS D CA 1
ATOM 3792 C C . CYS D 1 37 ? -4.705 54.459 62.629 1.00 15.53 71 CYS D C 1
ATOM 3793 O O . CYS D 1 37 ? -4.643 55.042 63.705 1.00 16.36 71 CYS D O 1
ATOM 3798 N N . VAL D 1 38 ? -3.627 54.010 61.973 1.00 16.84 72 VAL D N 1
ATOM 3799 C CA . VAL D 1 38 ? -2.270 54.255 62.432 1.00 13.19 72 VAL D CA 1
ATOM 3800 C C . VAL D 1 38 ? -1.776 55.433 61.596 1.00 15.42 72 VAL D C 1
ATOM 3801 O O . VAL D 1 38 ? -1.784 55.379 60.348 1.00 17.20 72 VAL D O 1
ATOM 3805 N N . VAL D 1 39 ? -1.365 56.499 62.272 1.00 15.78 73 VAL D N 1
ATOM 3806 C CA . VAL D 1 39 ? -1.063 57.769 61.619 1.00 15.47 73 VAL D CA 1
ATOM 3807 C C . VAL D 1 39 ? 0.304 58.295 62.049 1.00 15.32 73 VAL D C 1
ATOM 3808 O O . VAL D 1 39 ? 0.553 58.515 63.240 1.00 16.70 73 VAL D O 1
ATOM 3812 N N . GLY D 1 40 ? 1.208 58.462 61.084 1.00 15.03 74 GLY D N 1
ATOM 3813 C CA . GLY D 1 40 ? 2.561 58.951 61.346 1.00 12.51 74 GLY D CA 1
ATOM 3814 C C . GLY D 1 40 ? 3.515 57.777 61.581 1.00 16.79 74 GLY D C 1
ATOM 3815 O O . GLY D 1 40 ? 3.085 56.616 61.663 1.00 15.99 74 GLY D O 1
ATOM 3816 N N . PRO D 1 41 ? 4.811 58.063 61.699 1.00 14.69 75 PRO D N 1
ATOM 3817 C CA . PRO D 1 41 ? 5.838 57.020 61.883 1.00 14.48 75 PRO D CA 1
ATOM 3818 C C . PRO D 1 41 ? 5.643 56.304 63.215 1.00 17.19 75 PRO D C 1
ATOM 3819 O O . PRO D 1 41 ? 5.526 56.965 64.240 1.00 15.60 75 PRO D O 1
ATOM 3823 N N . THR D 1 42 ? 5.646 54.966 63.200 1.00 16.07 76 THR D N 1
ATOM 3824 C CA . THR D 1 42 ? 5.458 54.178 64.399 1.00 14.25 76 THR D CA 1
ATOM 3825 C C . THR D 1 42 ? 6.502 53.086 64.442 1.00 15.09 76 THR D C 1
ATOM 3826 O O . THR D 1 42 ? 6.949 52.621 63.410 1.00 17.14 76 THR D O 1
ATOM 3830 N N . GLU D 1 43 ? 6.871 52.660 65.643 1.00 14.69 77 GLU D N 1
ATOM 3831 C CA . GLU D 1 43 ? 7.836 51.566 65.795 1.00 12.30 77 GLU D CA 1
ATOM 3832 C C . GLU D 1 43 ? 7.143 50.265 66.222 1.00 14.50 77 GLU D C 1
ATOM 3833 O O . GLU D 1 43 ? 7.636 49.166 65.919 1.00 16.27 77 GLU D O 1
ATOM 3839 N N . TYR D 1 44 ? 6.022 50.395 66.937 1.00 14.92 78 TYR D N 1
ATOM 3840 C CA . TYR D 1 44 ? 5.423 49.261 67.661 1.00 16.21 78 TYR D CA 1
ATOM 3841 C C . TYR D 1 44 ? 4.042 48.893 67.172 1.00 19.99 78 TYR D C 1
ATOM 3842 O O . TYR D 1 44 ? 3.283 48.208 67.877 1.00 18.40 78 TYR D O 1
ATOM 3851 N N . ALA D 1 45 ? 3.714 49.312 65.959 1.00 15.31 79 ALA D N 1
ATOM 3852 C CA . ALA D 1 45 ? 2.378 49.095 65.435 1.00 19.03 79 ALA D CA 1
ATOM 3853 C C . ALA D 1 45 ? 2.253 47.881 64.521 1.00 19.99 79 ALA D C 1
ATOM 3854 O O . ALA D 1 45 ? 1.155 47.590 64.055 1.00 19.31 79 ALA D O 1
ATOM 3856 N N . ASP D 1 46 ? 3.354 47.188 64.245 1.00 21.27 80 ASP D N 1
ATOM 3857 C CA . ASP D 1 46 ? 3.312 46.153 63.220 1.00 20.23 80 ASP D CA 1
ATOM 3858 C C . ASP D 1 46 ? 2.330 45.042 63.644 1.00 22.18 80 ASP D C 1
ATOM 3859 O O . ASP D 1 46 ? 1.664 44.442 62.806 1.00 25.79 80 ASP D O 1
ATOM 3864 N N . GLY D 1 47 ? 2.207 44.805 64.949 1.00 20.77 81 GLY D N 1
ATOM 3865 C CA . GLY D 1 47 ? 1.230 43.851 65.465 1.00 23.26 81 GLY D CA 1
ATOM 3866 C C . GLY D 1 47 ? -0.221 44.307 65.281 1.00 29.11 81 GLY D C 1
ATOM 3867 O O . GLY D 1 47 ? -1.051 43.560 64.757 1.00 30.99 81 GLY D O 1
ATOM 3868 N N . LEU D 1 48 ? -0.509 45.547 65.684 1.00 25.35 82 LEU D N 1
ATOM 3869 C CA . LEU D 1 48 ? -1.825 46.167 65.527 1.00 22.03 82 LEU D CA 1
ATOM 3870 C C . LEU D 1 48 ? -2.301 46.052 64.088 1.00 22.82 82 LEU D C 1
ATOM 3871 O O . LEU D 1 48 ? -3.476 45.771 63.828 1.00 19.44 82 LEU D O 1
ATOM 3876 N N . LEU D 1 49 ? -1.364 46.236 63.154 1.00 17.40 83 LEU D N 1
ATOM 3877 C CA . LEU D 1 49 ? -1.721 46.351 61.748 1.00 18.09 83 LEU D CA 1
ATOM 3878 C C . LEU D 1 49 ? -2.133 45.009 61.146 1.00 24.25 83 LEU D C 1
ATOM 3879 O O . LEU D 1 49 ? -2.773 44.978 60.094 1.00 31.42 83 LEU D O 1
ATOM 3884 N N . ARG D 1 50 ? -1.820 43.904 61.825 1.00 22.79 84 ARG D N 1
ATOM 3885 C CA . ARG D 1 50 ? -2.326 42.583 61.411 1.00 26.68 84 ARG D CA 1
ATOM 3886 C C . ARG D 1 50 ? -3.788 42.381 61.826 1.00 29.23 84 ARG D C 1
ATOM 3887 O O . ARG D 1 50 ? -4.440 41.418 61.431 1.00 28.75 84 ARG D O 1
ATOM 3895 N N . GLY D 1 51 ? -4.313 43.300 62.620 1.00 28.82 85 GLY D N 1
ATOM 3896 C CA . GLY D 1 51 ? -5.682 43.178 63.070 1.00 23.28 85 GLY D CA 1
ATOM 3897 C C . GLY D 1 51 ? -5.753 42.455 64.385 1.00 25.12 85 GLY D C 1
ATOM 3898 O O . GLY D 1 51 ? -4.898 41.614 64.694 1.00 30.38 85 GLY D O 1
ATOM 3907 N N . VAL D 1 53 ? -8.749 41.176 67.778 1.00 26.67 87 VAL D N 1
ATOM 3908 C CA . VAL D 1 53 ? -10.127 40.860 68.168 1.00 26.57 87 VAL D CA 1
ATOM 3909 C C . VAL D 1 53 ? -10.313 41.190 69.632 1.00 23.43 87 VAL D C 1
ATOM 3910 O O . VAL D 1 53 ? -9.469 40.829 70.466 1.00 27.53 87 VAL D O 1
ATOM 3914 N N . GLN D 1 54 ? -11.407 41.884 69.958 1.00 22.20 88 GLN D N 1
ATOM 3915 C CA . GLN D 1 54 ? -11.725 42.168 71.352 1.00 20.79 88 GLN D CA 1
ATOM 3916 C C . GLN D 1 54 ? -12.263 40.907 72.017 1.00 27.39 88 GLN D C 1
ATOM 3917 O O . GLN D 1 54 ? -12.702 39.974 71.327 1.00 29.58 88 GLN D O 1
ATOM 3923 N N . ALA D 1 55 ? -12.253 40.875 73.348 1.00 28.91 89 ALA D N 1
ATOM 3924 C CA . ALA D 1 55 ? -12.761 39.708 74.068 1.00 34.82 89 ALA D CA 1
ATOM 3925 C C . ALA D 1 55 ? -14.214 39.388 73.735 1.00 37.51 89 ALA D C 1
ATOM 3926 O O . ALA D 1 55 ? -14.596 38.225 73.725 1.00 37.68 89 ALA D O 1
ATOM 3928 N N . ASN D 1 56 ? -15.009 40.399 73.404 1.00 38.45 90 ASN D N 1
ATOM 3929 C CA . ASN D 1 56 ? -16.423 40.176 73.086 1.00 35.69 90 ASN D CA 1
ATOM 3930 C C . ASN D 1 56 ? -16.638 39.690 71.659 1.00 34.55 90 ASN D C 1
ATOM 3931 O O . ASN D 1 56 ? -17.760 39.448 71.248 1.00 36.57 90 ASN D O 1
ATOM 3936 N N . GLY D 1 57 ? -15.555 39.544 70.902 1.00 32.41 91 GLY D N 1
ATOM 3937 C CA . GLY D 1 57 ? -15.638 39.069 69.533 1.00 28.90 91 GLY D CA 1
ATOM 3938 C C . GLY D 1 57 ? -15.568 40.109 68.421 1.00 26.94 91 GLY D C 1
ATOM 3939 O O . GLY D 1 57 ? -15.442 39.746 67.261 1.00 27.56 91 GLY D O 1
ATOM 3940 N N . ARG D 1 58 ? -15.642 41.392 68.760 1.00 25.55 92 ARG D N 1
ATOM 3941 C CA . ARG D 1 58 ? -15.577 42.442 67.744 1.00 23.23 92 ARG D CA 1
ATOM 3942 C C . ARG D 1 58 ? -14.164 42.580 67.197 1.00 22.93 92 ARG D C 1
ATOM 3943 O O . ARG D 1 58 ? -13.184 42.655 67.934 1.00 22.58 92 ARG D O 1
ATOM 3951 N N . ARG D 1 59 ? -14.081 42.590 65.883 1.00 21.85 93 ARG D N 1
ATOM 3952 C CA . ARG D 1 59 ? -12.832 42.742 65.170 1.00 20.08 93 ARG D CA 1
ATOM 3953 C C . ARG D 1 59 ? -12.344 44.180 65.251 1.00 22.52 93 ARG D C 1
ATOM 3954 O O . ARG D 1 59 ? -13.154 45.105 65.271 1.00 21.97 93 ARG D O 1
ATOM 3962 N N . VAL D 1 60 ? -11.026 44.354 65.339 1.00 21.36 94 VAL D N 1
ATOM 3963 C CA . VAL D 1 60 ? -10.404 45.666 65.210 1.00 17.68 94 VAL D CA 1
ATOM 3964 C C . VAL D 1 60 ? -9.598 45.627 63.907 1.00 22.48 94 VAL D C 1
ATOM 3965 O O . VAL D 1 60 ? -8.635 44.865 63.799 1.00 23.06 94 VAL D O 1
ATOM 3969 N N . HIS D 1 61 ? -10.040 46.381 62.905 1.00 18.90 95 HIS D N 1
ATOM 3970 C CA . HIS D 1 61 ? -9.371 46.436 61.616 1.00 21.61 95 HIS D CA 1
ATOM 3971 C C . HIS D 1 61 ? -8.463 47.654 61.570 1.00 20.79 95 HIS D C 1
ATOM 3972 O O . HIS D 1 61 ? -8.905 48.751 61.865 1.00 21.81 95 HIS D O 1
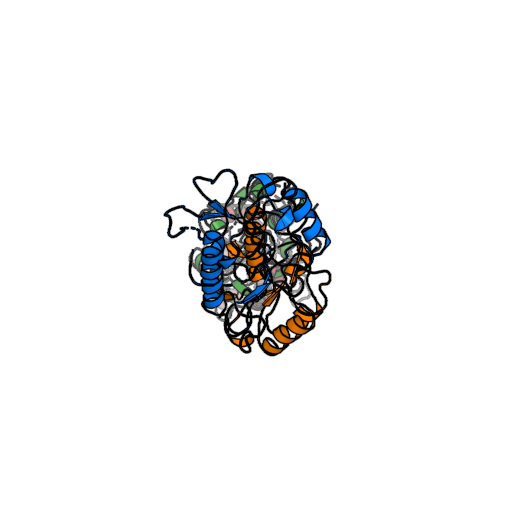ATOM 3979 N N . ALA D 1 62 ? -7.210 47.476 61.178 1.00 22.93 96 ALA D N 1
ATOM 3980 C CA . ALA D 1 62 ? -6.269 48.597 61.222 1.00 22.23 96 ALA D CA 1
ATOM 3981 C C . ALA D 1 62 ? -5.721 48.927 59.842 1.00 26.11 96 ALA D C 1
ATOM 3982 O O . ALA D 1 62 ? -5.482 48.032 59.023 1.00 21.90 96 ALA D O 1
ATOM 3984 N N . GLU D 1 63 ? -5.538 50.227 59.595 1.00 20.92 97 GLU D N 1
ATOM 3985 C CA . GLU D 1 63 ? -5.017 50.722 58.328 1.00 22.32 97 GLU D CA 1
ATOM 3986 C C . GLU D 1 63 ? -4.060 51.861 58.645 1.00 19.64 97 GLU D C 1
ATOM 3987 O O . GLU D 1 63 ? -4.323 52.619 59.560 1.00 18.57 97 GLU D O 1
ATOM 3993 N N . ARG D 1 64 ? -2.983 52.019 57.888 1.00 16.71 98 ARG D N 1
ATOM 3994 C CA . ARG D 1 64 ? -2.217 53.255 58.022 1.00 17.92 98 ARG D CA 1
ATOM 3995 C C . ARG D 1 64 ? -2.874 54.344 57.195 1.00 19.02 98 ARG D C 1
ATOM 3996 O O . ARG D 1 64 ? -3.289 54.086 56.063 1.00 19.51 98 ARG D O 1
ATOM 4004 N N . ARG D 1 65 ? -2.995 55.532 57.762 1.00 18.66 99 ARG D N 1
ATOM 4005 C CA . ARG D 1 65 ? -3.562 56.655 57.026 1.00 19.67 99 ARG D CA 1
ATOM 4006 C C . ARG D 1 65 ? -2.672 57.872 57.155 1.00 19.73 99 ARG D C 1
ATOM 4007 O O . ARG D 1 65 ? -1.902 57.983 58.118 1.00 19.16 99 ARG D O 1
ATOM 4015 N N . ALA D 1 66 ? -2.810 58.807 56.216 1.00 19.82 100 ALA D N 1
ATOM 4016 C CA . ALA D 1 66 ? -1.947 59.995 56.175 1.00 20.25 100 ALA D CA 1
ATOM 4017 C C . ALA D 1 66 ? -2.325 61.021 57.217 1.00 21.48 100 ALA D C 1
ATOM 4018 O O . ALA D 1 66 ? -3.515 61.225 57.512 1.00 17.71 100 ALA D O 1
ATOM 4020 N N . VAL D 1 67 ? -1.317 61.711 57.747 1.00 24.39 101 VAL D N 1
ATOM 4021 C CA . VAL D 1 67 ? -1.554 62.799 58.699 1.00 24.45 101 VAL D CA 1
ATOM 4022 C C . VAL D 1 67 ? -2.503 63.841 58.118 1.00 25.02 101 VAL D C 1
ATOM 4023 O O . VAL D 1 67 ? -3.282 64.448 58.852 1.00 28.21 101 VAL D O 1
ATOM 4027 N N . ASP D 1 68 ? -2.442 64.044 56.803 1.00 26.96 102 ASP D N 1
ATOM 4028 C CA . ASP D 1 68 ? -3.266 65.065 56.149 1.00 28.78 102 ASP D CA 1
ATOM 4029 C C . ASP D 1 68 ? -4.532 64.515 55.473 1.00 31.57 102 ASP D C 1
ATOM 4030 O O . ASP D 1 68 ? -5.159 65.201 54.665 1.00 34.16 102 ASP D O 1
ATOM 4035 N N . ASN D 1 69 ? -4.927 63.292 55.817 1.00 26.08 103 ASN D N 1
ATOM 4036 C CA . ASN D 1 69 ? -6.203 62.766 55.345 1.00 25.40 103 ASN D CA 1
ATOM 4037 C C . ASN D 1 69 ? -7.339 63.537 56.029 1.00 25.47 103 ASN D C 1
ATOM 4038 O O . ASN D 1 69 ? -7.477 63.466 57.236 1.00 23.07 103 ASN D O 1
ATOM 4043 N N . PRO D 1 70 ? -8.132 64.306 55.261 1.00 27.88 104 PRO D N 1
ATOM 4044 C CA . PRO D 1 70 ? -9.158 65.162 55.880 1.00 29.07 104 PRO D CA 1
ATOM 4045 C C . PRO D 1 70 ? -10.298 64.382 56.526 1.00 27.46 104 PRO D C 1
ATOM 4046 O O . PRO D 1 70 ? -11.045 64.932 57.330 1.00 29.16 104 PRO D O 1
ATOM 4050 N N . ASP D 1 71 ? -10.398 63.101 56.203 1.00 28.06 105 ASP D N 1
ATOM 4051 C CA . ASP D 1 71 ? -11.523 62.295 56.651 1.00 27.38 105 ASP D CA 1
ATOM 4052 C C . ASP D 1 71 ? -11.196 61.351 57.815 1.00 27.32 105 ASP D C 1
ATOM 4053 O O . ASP D 1 71 ? -11.982 60.448 58.092 1.00 32.06 105 ASP D O 1
ATOM 4058 N N . LEU D 1 72 ? -10.067 61.562 58.494 1.00 23.20 106 LEU D N 1
ATOM 4059 C CA . LEU D 1 72 ? -9.702 60.717 59.629 1.00 18.72 106 LEU D CA 1
ATOM 4060 C C . LEU D 1 72 ? -10.851 60.633 60.624 1.00 21.43 106 LEU D C 1
ATOM 4061 O O . LEU D 1 72 ? -11.105 59.591 61.198 1.00 23.06 106 LEU D O 1
ATOM 4066 N N . GLY D 1 73 ? -11.523 61.744 60.845 1.00 19.88 107 GLY D N 1
ATOM 4067 C CA . GLY D 1 73 ? -12.610 61.758 61.820 1.00 17.78 107 GLY D CA 1
ATOM 4068 C C . GLY D 1 73 ? -13.758 60.797 61.547 1.00 22.76 107 GLY D C 1
ATOM 4069 O O . GLY D 1 73 ? -14.389 60.282 62.489 1.00 27.56 107 GLY D O 1
ATOM 4070 N N . THR D 1 74 ? -14.057 60.557 60.276 1.00 21.72 108 THR D N 1
ATOM 4071 C CA . THR D 1 74 ? -15.153 59.649 59.932 1.00 28.49 108 THR D CA 1
ATOM 4072 C C . THR D 1 74 ? -14.668 58.256 59.550 1.00 32.86 108 THR D C 1
ATOM 4073 O O . THR D 1 74 ? -15.413 57.283 59.656 1.00 33.86 108 THR D O 1
ATOM 4077 N N . LEU D 1 75 ? -13.402 58.145 59.167 1.00 27.63 109 LEU D N 1
ATOM 4078 C CA . LEU D 1 75 ? -12.852 56.849 58.794 1.00 24.94 109 LEU D CA 1
ATOM 4079 C C . LEU D 1 75 ? -12.423 55.987 59.971 1.00 26.42 109 LEU D C 1
ATOM 4080 O O . LEU D 1 75 ? -12.344 54.767 59.862 1.00 29.41 109 LEU D O 1
ATOM 4085 N N . CYS D 1 76 ? -12.060 56.607 61.076 1.00 21.77 110 CYS D N 1
ATOM 4086 C CA A CYS D 1 76 ? -11.494 55.900 62.216 0.74 25.11 110 CYS D CA 1
ATOM 4087 C CA B CYS D 1 76 ? -11.573 55.809 62.184 0.26 24.46 110 CYS D CA 1
ATOM 4088 C C . CYS D 1 76 ? -12.367 55.996 63.471 1.00 23.75 110 CYS D C 1
ATOM 4089 O O . CYS D 1 76 ? -12.929 57.061 63.749 1.00 23.03 110 CYS D O 1
ATOM 4094 N N . ASN D 1 77 ? -12.403 54.918 64.253 1.00 17.02 111 ASN D N 1
ATOM 4095 C CA . ASN D 1 77 ? -12.962 54.931 65.593 1.00 16.87 111 ASN D CA 1
ATOM 4096 C C . ASN D 1 77 ? -11.852 55.166 66.605 1.00 18.32 111 ASN D C 1
ATOM 4097 O O . ASN D 1 77 ? -12.084 55.704 67.682 1.00 16.17 111 ASN D O 1
ATOM 4102 N N . VAL D 1 78 ? -10.641 54.747 66.236 1.00 15.00 112 VAL D N 1
ATOM 4103 C CA . VAL D 1 78 ? -9.461 54.864 67.084 1.00 11.24 112 VAL D CA 1
ATOM 4104 C C . VAL D 1 78 ? -8.322 55.375 66.219 1.00 17.02 112 VAL D C 1
ATOM 4105 O O . VAL D 1 78 ? -8.194 54.948 65.074 1.00 16.69 112 VAL D O 1
ATOM 4109 N N . ILE D 1 79 ? -7.517 56.275 66.752 1.00 14.58 113 ILE D N 1
ATOM 4110 C CA . ILE D 1 79 ? -6.278 56.652 66.082 1.00 13.77 113 ILE D CA 1
ATOM 4111 C C . ILE D 1 79 ? -5.104 56.324 66.960 1.00 16.71 113 ILE D C 1
ATOM 4112 O O . ILE D 1 79 ? -5.078 56.653 68.156 1.00 13.24 113 ILE D O 1
ATOM 4117 N N . TYR D 1 80 ? -4.131 55.642 66.360 1.00 13.53 114 TYR D N 1
ATOM 4118 C CA . TYR D 1 80 ? -2.867 55.336 67.016 1.00 11.89 114 TYR D CA 1
ATOM 4119 C C . TYR D 1 80 ? -1.845 56.263 66.391 1.00 15.92 114 TYR D C 1
ATOM 4120 O O . TYR D 1 80 ? -1.474 56.096 65.236 1.00 16.32 114 TYR D O 1
ATOM 4129 N N . LEU D 1 81 ? -1.414 57.251 67.156 1.00 14.25 115 LEU D N 1
ATOM 4130 C CA . LEU D 1 81 ? -0.640 58.390 66.606 1.00 14.42 115 LEU D CA 1
ATOM 4131 C C . LEU D 1 81 ? 0.856 58.232 66.833 1.00 11.66 115 LEU D C 1
ATOM 4132 O O . LEU D 1 81 ? 1.334 58.089 67.984 1.00 16.17 115 LEU D O 1
ATOM 4137 N N . GLY D 1 82 ? 1.614 58.236 65.733 1.00 14.32 116 GLY D N 1
ATOM 4138 C CA . GLY D 1 82 ? 3.064 58.128 65.789 1.00 12.34 116 GLY D CA 1
ATOM 4139 C C . GLY D 1 82 ? 3.722 59.492 65.973 1.00 17.45 116 GLY D C 1
ATOM 4140 O O . GLY D 1 82 ? 3.132 60.435 66.536 1.00 14.74 116 GLY D O 1
ATOM 4141 N N . VAL D 1 83 ? 4.967 59.609 65.524 1.00 17.26 117 VAL D N 1
ATOM 4142 C CA . VAL D 1 83 ? 5.722 60.841 65.705 1.00 20.10 117 VAL D CA 1
ATOM 4143 C C . VAL D 1 83 ? 5.341 61.916 64.725 1.00 28.43 117 VAL D C 1
ATOM 4144 O O . VAL D 1 83 ? 5.709 61.841 63.555 1.00 34.37 117 VAL D O 1
ATOM 4148 N N . VAL D 1 84 ? 4.608 62.905 65.195 1.00 20.22 118 VAL D N 1
ATOM 4149 C CA . VAL D 1 84 ? 4.247 64.061 64.391 1.00 21.79 118 VAL D CA 1
ATOM 4150 C C . VAL D 1 84 ? 4.757 65.331 65.081 1.00 22.46 118 VAL D C 1
ATOM 4151 O O . VAL D 1 84 ? 4.872 65.373 66.312 1.00 20.96 118 VAL D O 1
ATOM 4155 N N . ASP D 1 85 ? 5.073 66.363 64.309 1.00 19.94 119 ASP D N 1
ATOM 4156 C CA . ASP D 1 85 ? 5.426 67.651 64.927 1.00 25.97 119 ASP D CA 1
ATOM 4157 C C . ASP D 1 85 ? 4.137 68.384 65.300 1.00 24.34 119 ASP D C 1
ATOM 4158 O O . ASP D 1 85 ? 3.052 67.864 65.048 1.00 24.44 119 ASP D O 1
ATOM 4163 N N . GLU D 1 86 ? 4.244 69.563 65.920 1.00 19.09 120 GLU D N 1
ATOM 4164 C CA . GLU D 1 86 ? 3.062 70.245 66.460 1.00 22.14 120 GLU D CA 1
ATOM 4165 C C . GLU D 1 86 ? 2.087 70.673 65.352 1.00 22.30 120 GLU D C 1
ATOM 4166 O O . GLU D 1 86 ? 0.878 70.649 65.539 1.00 20.16 120 GLU D O 1
ATOM 4172 N N . ARG D 1 87 ? 2.619 71.100 64.211 1.00 19.90 121 ARG D N 1
ATOM 4173 C CA . ARG D 1 87 ? 1.764 71.456 63.086 1.00 22.57 121 ARG D CA 1
ATOM 4174 C C . ARG D 1 87 ? 0.959 70.262 62.581 1.00 19.13 121 ARG D C 1
ATOM 4175 O O . ARG D 1 87 ? -0.256 70.361 62.388 1.00 21.64 121 ARG D O 1
ATOM 4183 N N . GLU D 1 88 ? 1.629 69.126 62.411 1.00 15.09 122 GLU D N 1
ATOM 4184 C CA . GLU D 1 88 ? 0.955 67.902 61.988 1.00 17.04 122 GLU D CA 1
ATOM 4185 C C . GLU D 1 88 ? -0.029 67.410 63.017 1.00 18.32 122 GLU D C 1
ATOM 4186 O O . GLU D 1 88 ? -1.132 66.963 62.664 1.00 17.50 122 GLU D O 1
ATOM 4192 N N . ARG D 1 89 ? 0.383 67.444 64.284 1.00 17.90 123 ARG D N 1
ATOM 4193 C CA . ARG D 1 89 ? -0.514 67.038 65.370 1.00 17.24 123 ARG D CA 1
ATOM 4194 C C . ARG D 1 89 ? -1.814 67.890 65.339 1.00 18.92 123 ARG D C 1
ATOM 4195 O O . ARG D 1 89 ? -2.933 67.367 65.435 1.00 17.32 123 ARG D O 1
ATOM 4203 N N . GLN D 1 90 ? -1.686 69.207 65.192 1.00 12.64 124 GLN D N 1
ATOM 4204 C CA . GLN D 1 90 ? -2.882 70.041 65.125 1.00 12.30 124 GLN D CA 1
ATOM 4205 C C . GLN D 1 90 ? -3.757 69.714 63.934 1.00 15.44 124 GLN D C 1
ATOM 4206 O O . GLN D 1 90 ? -4.981 69.761 64.031 1.00 17.25 124 GLN D O 1
ATOM 4212 N N . GLN D 1 91 ? -3.136 69.394 62.816 1.00 15.14 125 GLN D N 1
ATOM 4213 C CA . GLN D 1 91 ? -3.894 69.053 61.608 1.00 17.31 125 GLN D CA 1
ATOM 4214 C C . GLN D 1 91 ? -4.708 67.780 61.845 1.00 19.52 125 GLN D C 1
ATOM 4215 O O . GLN D 1 91 ? -5.880 67.705 61.492 1.00 19.52 125 GLN D O 1
ATOM 4221 N N . VAL D 1 92 ? -4.080 66.772 62.433 1.00 15.21 126 VAL D N 1
ATOM 4222 C CA . VAL D 1 92 ? -4.829 65.559 62.779 1.00 14.78 126 VAL D CA 1
ATOM 4223 C C . VAL D 1 92 ? -6.044 65.883 63.687 1.00 18.06 126 VAL D C 1
ATOM 4224 O O . VAL D 1 92 ? -7.185 65.493 63.407 1.00 18.52 126 VAL D O 1
ATOM 4228 N N . PHE D 1 93 ? -5.821 66.605 64.774 1.00 13.18 127 PHE D N 1
ATOM 4229 C CA . PHE D 1 93 ? -6.935 66.831 65.694 1.00 16.96 127 PHE D CA 1
ATOM 4230 C C . PHE D 1 93 ? -7.983 67.810 65.187 1.00 21.09 127 PHE D C 1
ATOM 4231 O O . PHE D 1 93 ? -9.128 67.764 65.648 1.00 17.45 127 PHE D O 1
ATOM 4239 N N . ARG D 1 94 ? -7.630 68.672 64.230 1.00 18.15 128 ARG D N 1
ATOM 4240 C CA . ARG D 1 94 ? -8.664 69.429 63.528 1.00 21.48 128 ARG D CA 1
ATOM 4241 C C . ARG D 1 94 ? -9.561 68.454 62.763 1.00 19.25 128 ARG D C 1
ATOM 4242 O O . ARG D 1 94 ? -10.765 68.603 62.748 1.00 19.47 128 ARG D O 1
ATOM 4250 N N . SER D 1 95 ? -8.984 67.438 62.137 1.00 17.65 129 SER D N 1
ATOM 4251 C CA . SER D 1 95 ? -9.797 66.477 61.401 1.00 17.16 129 SER D CA 1
ATOM 4252 C C . SER D 1 95 ? -10.679 65.663 62.318 1.00 16.68 129 SER D C 1
ATOM 4253 O O . SER D 1 95 ? -11.770 65.256 61.909 1.00 21.14 129 SER D O 1
ATOM 4256 N N . LEU D 1 96 ? -10.220 65.414 63.545 1.00 17.27 130 LEU D N 1
ATOM 4257 C CA . LEU D 1 96 ? -10.995 64.586 64.475 1.00 18.85 130 LEU D CA 1
ATOM 4258 C C . LEU D 1 96 ? -12.049 65.402 65.223 1.00 22.33 130 LEU D C 1
ATOM 4259 O O . LEU D 1 96 ? -12.964 64.825 65.802 1.00 23.34 130 LEU D O 1
ATOM 4264 N N . ALA D 1 97 ? -11.903 66.725 65.219 1.00 20.68 131 ALA D N 1
ATOM 4265 C CA . ALA D 1 97 ? -12.773 67.577 66.012 1.00 25.52 131 ALA D CA 1
ATOM 4266 C C . ALA D 1 97 ? -14.238 67.336 65.651 1.00 26.32 131 ALA D C 1
ATOM 4267 O O . ALA D 1 97 ? -14.599 67.345 64.470 1.00 28.36 131 ALA D O 1
ATOM 4269 N N . GLY D 1 98 ? -15.071 67.097 66.661 1.00 23.78 132 GLY D N 1
ATOM 4270 C CA . GLY D 1 98 ? -16.482 66.876 66.428 1.00 25.88 132 GLY D CA 1
ATOM 4271 C C . GLY D 1 98 ? -16.865 65.435 66.178 1.00 27.55 132 GLY D C 1
ATOM 4272 O O . GLY D 1 98 ? -18.052 65.135 66.032 1.00 31.95 132 GLY D O 1
ATOM 4273 N N . HIS D 1 99 ? -15.878 64.540 66.147 1.00 21.55 133 HIS D N 1
ATOM 4274 C CA . HIS D 1 99 ? -16.123 63.116 65.960 1.00 22.65 133 HIS D CA 1
ATOM 4275 C C . HIS D 1 99 ? -15.705 62.309 67.181 1.00 25.24 133 HIS D C 1
ATOM 4276 O O . HIS D 1 99 ? -14.724 62.655 67.831 1.00 28.22 133 HIS D O 1
ATOM 4283 N N . PRO D 1 100 ? -16.448 61.235 67.501 1.00 21.53 134 PRO D N 1
ATOM 4284 C CA . PRO D 1 100 ? -16.102 60.378 68.645 1.00 19.43 134 PRO D CA 1
ATOM 4285 C C . PRO D 1 100 ? -14.970 59.397 68.316 1.00 21.67 134 PRO D C 1
ATOM 4286 O O . PRO D 1 100 ? -15.189 58.220 68.019 1.00 21.24 134 PRO D O 1
ATOM 4290 N N . VAL D 1 101 ? -13.749 59.907 68.421 1.00 21.03 135 VAL D N 1
ATOM 4291 C CA . VAL D 1 101 ? -12.551 59.148 68.054 1.00 17.32 135 VAL D CA 1
ATOM 4292 C C . VAL D 1 101 ? -11.616 59.039 69.262 1.00 17.36 135 VAL D C 1
ATOM 4293 O O . VAL D 1 101 ? -11.213 60.046 69.863 1.00 21.75 135 VAL D O 1
ATOM 4297 N N . LEU D 1 102 ? -11.295 57.802 69.626 1.00 14.96 136 LEU D N 1
ATOM 4298 C CA . LEU D 1 102 ? -10.334 57.527 70.690 1.00 13.42 136 LEU D CA 1
ATOM 4299 C C . LEU D 1 102 ? -8.925 57.712 70.145 1.00 13.61 136 LEU D C 1
ATOM 4300 O O . LEU D 1 102 ? -8.602 57.119 69.127 1.00 15.16 136 LEU D O 1
ATOM 4305 N N . SER D 1 103 ? -8.102 58.504 70.824 1.00 15.21 137 SER D N 1
ATOM 4306 C CA . SER D 1 103 ? -6.720 58.788 70.387 1.00 12.53 137 SER D CA 1
ATOM 4307 C C . SER D 1 103 ? -5.713 58.266 71.406 1.00 16.88 137 SER D C 1
ATOM 4308 O O . SER D 1 103 ? -5.859 58.488 72.620 1.00 13.00 137 SER D O 1
ATOM 4311 N N . ILE D 1 104 ? -4.691 57.581 70.901 1.00 11.56 138 ILE D N 1
ATOM 4312 C CA . ILE D 1 104 ? -3.626 57.030 71.729 1.00 11.44 138 ILE D CA 1
ATOM 4313 C C . ILE D 1 104 ? -2.291 57.355 71.054 1.00 15.28 138 ILE D C 1
ATOM 4314 O O . ILE D 1 104 ? -2.105 56.993 69.892 1.00 15.62 138 ILE D O 1
ATOM 4319 N N . SER D 1 105 ? -1.348 57.994 71.748 1.00 12.99 139 SER D N 1
ATOM 4320 C CA A SER D 1 105 ? -0.048 58.249 71.105 0.63 11.92 139 SER D CA 1
ATOM 4321 C CA B SER D 1 105 ? -0.044 58.247 71.121 0.37 13.02 139 SER D CA 1
ATOM 4322 C C . SER D 1 105 ? 0.981 57.176 71.501 1.00 15.91 139 SER D C 1
ATOM 4323 O O . SER D 1 105 ? 0.992 56.665 72.626 1.00 13.90 139 SER D O 1
ATOM 4328 N N . GLU D 1 106 ? 1.864 56.844 70.574 1.00 13.85 140 GLU D N 1
ATOM 4329 C CA . GLU D 1 106 ? 2.874 55.836 70.864 1.00 11.09 140 GLU D CA 1
ATOM 4330 C C . GLU D 1 106 ? 3.980 56.324 71.826 1.00 16.49 140 GLU D C 1
ATOM 4331 O O . GLU D 1 106 ? 4.471 55.558 72.685 1.00 17.25 140 GLU D O 1
ATOM 4337 N N . ARG D 1 107 ? 4.438 57.558 71.588 1.00 15.98 141 ARG D N 1
ATOM 4338 C CA . ARG D 1 107 ? 5.540 58.174 72.324 1.00 19.44 141 ARG D CA 1
ATOM 4339 C C . ARG D 1 107 ? 5.359 59.697 72.393 1.00 29.54 141 ARG D C 1
ATOM 4340 O O . ARG D 1 107 ? 4.603 60.286 71.597 1.00 28.80 141 ARG D O 1
ATOM 4348 N N . GLY D 1 108 ? 5.974 60.323 73.393 1.00 30.45 142 GLY D N 1
ATOM 4349 C CA . GLY D 1 108 ? 5.858 61.760 73.580 1.00 35.19 142 GLY D CA 1
ATOM 4350 C C . GLY D 1 108 ? 6.423 62.200 74.919 1.00 42.41 142 GLY D C 1
ATOM 4351 O O . GLY D 1 108 ? 6.609 61.373 75.807 1.00 45.24 142 GLY D O 1
ATOM 4352 N N . THR D 1 109 ? 6.713 63.493 75.059 1.00 43.36 143 THR D N 1
ATOM 4353 C CA . THR D 1 109 ? 7.168 64.071 76.330 1.00 41.41 143 THR D CA 1
ATOM 4354 C C . THR D 1 109 ? 6.043 64.649 77.218 1.00 35.84 143 THR D C 1
ATOM 4355 O O . THR D 1 109 ? 6.240 64.873 78.413 1.00 36.89 143 THR D O 1
ATOM 4359 N N . GLU D 1 110 ? 4.878 64.891 76.626 1.00 26.61 144 GLU D N 1
ATOM 4360 C CA . GLU D 1 110 ? 3.787 65.600 77.294 1.00 25.72 144 GLU D CA 1
ATOM 4361 C C . GLU D 1 110 ? 2.442 64.991 76.942 1.00 27.79 144 GLU D C 1
ATOM 4362 O O . GLU D 1 110 ? 2.196 64.692 75.776 1.00 26.74 144 GLU D O 1
ATOM 4368 N N . CYS D 1 111 ? 1.558 64.843 77.930 1.00 24.61 145 CYS D N 1
ATOM 4369 C CA A CYS D 1 111 ? 0.247 64.254 77.638 0.44 20.95 145 CYS D CA 1
ATOM 4370 C CA B CYS D 1 111 ? 0.267 64.227 77.733 0.56 20.89 145 CYS D CA 1
ATOM 4371 C C . CYS D 1 111 ? -0.864 65.181 78.112 1.00 22.79 145 CYS D C 1
ATOM 4372 O O . CYS D 1 111 ? -1.737 64.808 78.886 1.00 21.43 145 CYS D O 1
ATOM 4377 N N . SER D 1 112 ? -0.847 66.409 77.614 1.00 18.70 146 SER D N 1
ATOM 4378 C CA . SER D 1 112 ? -1.901 67.348 78.024 1.00 19.45 146 SER D CA 1
ATOM 4379 C C . SER D 1 112 ? -2.553 68.027 76.821 1.00 27.00 146 SER D C 1
ATOM 4380 O O . SER D 1 112 ? -3.576 68.701 76.953 1.00 23.83 146 SER D O 1
ATOM 4383 N N . VAL D 1 113 ? -1.954 67.864 75.645 1.00 23.16 147 VAL D N 1
ATOM 4384 C CA . VAL D 1 113 ? -2.614 68.369 74.453 1.00 27.14 147 VAL D CA 1
ATOM 4385 C C . VAL D 1 113 ? -2.775 67.238 73.469 1.00 25.85 147 VAL D C 1
ATOM 4386 O O . VAL D 1 113 ? -1.859 66.467 73.288 1.00 30.45 147 VAL D O 1
ATOM 4390 N N . GLY D 1 114 ? -3.929 67.126 72.829 1.00 25.12 148 GLY D N 1
ATOM 4391 C CA . GLY D 1 114 ? -4.046 66.109 71.798 1.00 22.62 148 GLY D CA 1
ATOM 4392 C C . GLY D 1 114 ? -4.576 64.765 72.304 1.00 13.30 148 GLY D C 1
ATOM 4393 O O . GLY D 1 114 ? -5.692 64.717 72.821 1.00 17.32 148 GLY D O 1
ATOM 4394 N N . SER D 1 115 ? -3.772 63.716 72.154 1.00 13.63 149 SER D N 1
ATOM 4395 C CA . SER D 1 115 ? -4.232 62.340 72.399 1.00 13.08 149 SER D CA 1
ATOM 4396 C C . SER D 1 115 ? -4.768 62.144 73.806 1.00 16.01 149 SER D C 1
ATOM 4397 O O . SER D 1 115 ? -4.229 62.686 74.785 1.00 16.10 149 SER D O 1
ATOM 4408 N N . PHE D 1 117 ? -4.840 59.255 75.490 1.00 13.68 151 PHE D N 1
ATOM 440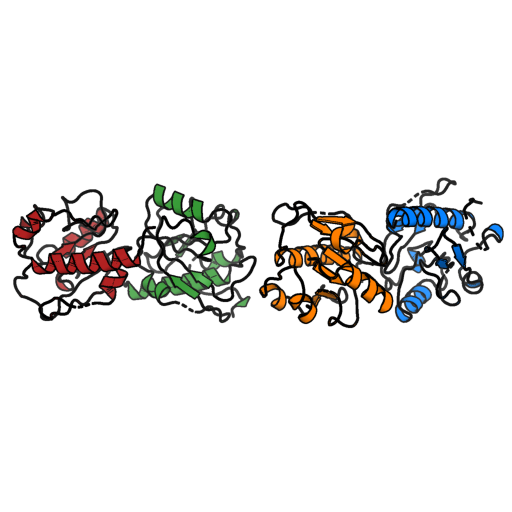9 C CA . PHE D 1 117 ? -3.902 58.397 76.233 1.00 15.67 151 PHE D CA 1
ATOM 4410 C C . PHE D 1 117 ? -2.540 58.441 75.572 1.00 18.15 151 PHE D C 1
ATOM 4411 O O . PHE D 1 117 ? -2.470 58.471 74.364 1.00 15.19 151 PHE D O 1
ATOM 4419 N N . CYS D 1 118 ? -1.489 58.438 76.375 1.00 11.35 152 CYS D N 1
ATOM 4420 C CA A CYS D 1 118 ? -0.130 58.418 75.825 0.70 15.10 152 CYS D CA 1
ATOM 4421 C CA B CYS D 1 118 ? -0.121 58.444 75.859 0.30 16.79 152 CYS D CA 1
ATOM 4422 C C . CYS D 1 118 ? 0.637 57.248 76.400 1.00 15.97 152 CYS D C 1
ATOM 4423 O O . CYS D 1 118 ? 0.793 57.121 77.607 1.00 18.03 152 CYS D O 1
ATOM 4428 N N . LEU D 1 119 ? 1.115 56.375 75.524 1.00 14.02 153 LEU D N 1
ATOM 4429 C CA . LEU D 1 119 ? 1.904 55.246 75.977 1.00 13.28 153 LEU D CA 1
ATOM 4430 C C . LEU D 1 119 ? 3.333 55.644 76.351 1.00 20.36 153 LEU D C 1
ATOM 4431 O O . LEU D 1 119 ? 3.909 56.627 75.795 1.00 18.11 153 LEU D O 1
ATOM 4436 N N . ASN D 1 120 ? 3.906 54.862 77.274 1.00 17.24 154 ASN D N 1
ATOM 4437 C CA . ASN D 1 120 ? 5.325 54.864 77.576 1.00 16.72 154 ASN D CA 1
ATOM 4438 C C . ASN D 1 120 ? 5.807 53.431 77.368 1.00 18.36 154 ASN D C 1
ATOM 4439 O O . ASN D 1 120 ? 5.650 52.574 78.248 1.00 19.66 154 ASN D O 1
ATOM 4444 N N . VAL D 1 121 ? 6.368 53.162 76.209 1.00 19.18 155 VAL D N 1
ATOM 4445 C CA . VAL D 1 121 ? 6.612 51.767 75.837 1.00 23.00 155 VAL D CA 1
ATOM 4446 C C . VAL D 1 121 ? 7.962 51.284 76.360 1.00 38.64 155 VAL D C 1
ATOM 4447 O O . VAL D 1 121 ? 8.164 50.082 76.560 1.00 47.94 155 VAL D O 1
ATOM 4451 N N . GLY D 1 122 ? 8.877 52.214 76.611 1.00 41.43 156 GLY D N 1
ATOM 4452 C CA . GLY D 1 122 ? 10.149 51.860 77.215 1.00 51.70 156 GLY D CA 1
ATOM 4453 C C . GLY D 1 122 ? 10.004 51.340 78.632 1.00 58.41 156 GLY D C 1
ATOM 4454 O O . GLY D 1 122 ? 8.971 51.538 79.280 1.00 63.75 156 GLY D O 1
ATOM 4455 N N . GLY D 1 123 ? 11.032 50.653 79.116 1.00 60.94 157 GLY D N 1
ATOM 4456 C CA . GLY D 1 123 ? 11.038 50.188 80.488 1.00 59.76 157 GLY D CA 1
ATOM 4457 C C . GLY D 1 123 ? 10.562 48.760 80.604 1.00 59.31 157 GLY D C 1
ATOM 4458 O O . GLY D 1 123 ? 10.372 48.088 79.592 1.00 60.74 157 GLY D O 1
ATOM 4459 N N . PRO D 1 124 ? 10.330 48.305 81.844 1.00 58.03 158 PRO D N 1
ATOM 4460 C CA . PRO D 1 124 ? 9.978 46.915 82.170 1.00 56.01 158 PRO D CA 1
ATOM 4461 C C . PRO D 1 124 ? 8.608 46.512 81.616 1.00 52.38 158 PRO D C 1
ATOM 4462 O O . PRO D 1 124 ? 8.471 45.439 81.024 1.00 51.32 158 PRO D O 1
ATOM 4466 N N . ARG D 1 125 ? 7.602 47.352 81.831 1.00 46.14 159 ARG D N 1
ATOM 4467 C CA . ARG D 1 125 ? 6.290 47.103 81.262 1.00 39.39 159 ARG D CA 1
ATOM 4468 C C . ARG D 1 125 ? 5.799 48.387 80.594 1.00 33.39 159 ARG D C 1
ATOM 4469 O O . ARG D 1 125 ? 6.326 49.482 80.822 1.00 35.80 159 ARG D O 1
ATOM 4477 N N . ILE D 1 126 ? 4.813 48.246 79.731 1.00 28.90 160 ILE D N 1
ATOM 4478 C CA . ILE D 1 126 ? 4.245 49.414 79.095 1.00 24.95 160 ILE D CA 1
ATOM 4479 C C . ILE D 1 126 ? 3.374 50.118 80.140 1.00 27.95 160 ILE D C 1
ATOM 4480 O O . ILE D 1 126 ? 2.614 49.476 80.896 1.00 23.51 160 ILE D O 1
ATOM 4485 N N . THR D 1 127 ? 3.522 51.433 80.240 1.00 26.17 161 THR D N 1
ATOM 4486 C CA . THR D 1 127 ? 2.644 52.207 81.099 1.00 23.81 161 THR D CA 1
ATOM 4487 C C . THR D 1 127 ? 1.969 53.236 80.214 1.00 21.00 161 THR D C 1
ATOM 4488 O O . THR D 1 127 ? 2.312 53.366 79.028 1.00 19.09 161 THR D O 1
ATOM 4492 N N . PHE D 1 128 ? 1.019 53.973 80.770 1.00 19.19 162 PHE D N 1
ATOM 4493 C CA . PHE D 1 128 ? 0.381 55.000 79.984 1.00 19.33 162 PHE D CA 1
ATOM 4494 C C . PHE D 1 128 ? -0.108 56.144 80.878 1.00 21.12 162 PHE D C 1
ATOM 4495 O O . PHE D 1 128 ? -0.383 55.951 82.069 1.00 18.86 162 PHE D O 1
ATOM 4503 N N . GLU D 1 129 ? -0.192 57.325 80.283 1.00 15.84 163 GLU D N 1
ATOM 4504 C CA . GLU D 1 129 ? -0.791 58.482 80.918 1.00 18.04 163 GLU D CA 1
ATOM 4505 C C . GLU D 1 129 ? -2.156 58.739 80.317 1.00 17.44 163 GLU D C 1
ATOM 4506 O O . GLU D 1 129 ? -2.411 58.429 79.153 1.00 15.66 163 GLU D O 1
ATOM 4512 N N . ALA D 1 130 ? -3.027 59.348 81.107 1.00 16.10 164 ALA D N 1
ATOM 4513 C CA . ALA D 1 130 ? -4.333 59.765 80.619 1.00 19.58 164 ALA D CA 1
ATOM 4514 C C . ALA D 1 130 ? -4.374 61.297 80.536 1.00 19.59 164 ALA D C 1
ATOM 4515 O O . ALA D 1 130 ? -4.021 62.008 81.496 1.00 23.58 164 ALA D O 1
ATOM 4517 N N . ASN D 1 131 ? -4.868 61.804 79.412 1.00 18.42 165 ASN D N 1
ATOM 4518 C CA . ASN D 1 131 ? -4.999 63.252 79.199 1.00 17.73 165 ASN D CA 1
ATOM 4519 C C . ASN D 1 131 ? -6.402 63.636 79.597 1.00 13.13 165 ASN D C 1
ATOM 4520 O O . ASN D 1 131 ? -7.334 63.555 78.796 1.00 13.91 165 ASN D O 1
ATOM 4525 N N . LEU D 1 132 ? -6.547 64.101 80.834 1.00 13.97 166 LEU D N 1
ATOM 4526 C CA . LEU D 1 132 ? -7.884 64.258 81.427 1.00 13.07 166 LEU D CA 1
ATOM 4527 C C . LEU D 1 132 ? -8.712 65.309 80.690 1.00 16.07 166 LEU D C 1
ATOM 4528 O O . LEU D 1 132 ? -9.932 65.173 80.581 1.00 17.27 166 LEU D O 1
ATOM 4533 N N . ASP D 1 133 ? -8.060 66.365 80.191 1.00 13.78 167 ASP D N 1
ATOM 4534 C CA . ASP D 1 133 ? -8.794 67.388 79.463 1.00 12.97 167 ASP D CA 1
ATOM 4535 C C . ASP D 1 133 ? -9.301 66.905 78.104 1.00 15.17 167 ASP D C 1
ATOM 4536 O O . ASP D 1 133 ? -10.456 67.190 77.739 1.00 19.44 167 ASP D O 1
ATOM 4541 N N . SER D 1 134 ? -8.476 66.184 77.341 1.00 14.90 168 SER D N 1
ATOM 4542 C CA A SER D 1 134 ? -8.947 65.623 76.071 0.72 17.52 168 SER D CA 1
ATOM 4543 C CA B SER D 1 134 ? -8.975 65.668 76.068 0.28 16.74 168 SER D CA 1
ATOM 4544 C C . SER D 1 134 ? -10.014 64.570 76.316 1.00 14.63 168 SER D C 1
ATOM 4545 O O . SER D 1 134 ? -10.963 64.457 75.577 1.00 18.12 168 SER D O 1
ATOM 4550 N N . ILE D 1 135 ? -9.823 63.772 77.348 1.00 12.96 169 ILE D N 1
ATOM 4551 C CA . ILE D 1 135 ? -10.853 62.774 77.698 1.00 12.42 169 ILE D CA 1
ATOM 4552 C C . ILE D 1 135 ? -12.200 63.485 78.017 1.00 20.24 169 ILE D C 1
ATOM 4553 O O . ILE D 1 135 ? -13.264 63.075 77.527 1.00 19.18 169 ILE D O 1
ATOM 4558 N N . ALA D 1 136 ? -12.157 64.562 78.800 1.00 20.21 170 ALA D N 1
ATOM 4559 C CA . ALA D 1 136 ? -13.397 65.263 79.164 1.00 21.04 170 ALA D CA 1
ATOM 4560 C C . ALA D 1 136 ? -14.105 65.893 77.946 1.00 23.56 170 ALA D C 1
ATOM 4561 O O . ALA D 1 136 ? -15.324 66.017 77.931 1.00 26.57 170 ALA D O 1
ATOM 4563 N N . ARG D 1 137 ? -13.350 66.291 76.931 1.00 22.39 171 ARG D N 1
ATOM 4564 C CA . ARG D 1 137 ? -13.931 66.921 75.738 1.00 28.14 171 ARG D CA 1
ATOM 4565 C C . ARG D 1 137 ? -14.493 65.902 74.726 1.00 26.11 171 ARG D C 1
ATOM 4566 O O . ARG D 1 137 ? -15.411 66.215 73.962 1.00 27.32 171 ARG D O 1
ATOM 4574 N N . SER D 1 138 ? -13.996 64.668 74.779 1.00 23.66 172 SER D N 1
ATOM 4575 C CA . SER D 1 138 ? -14.281 63.663 73.753 1.00 21.22 172 SER D CA 1
ATOM 4576 C C . SER D 1 138 ? -15.715 63.157 73.739 1.00 23.93 172 SER D C 1
ATOM 4577 O O . SER D 1 138 ? -16.323 63.029 74.781 1.00 22.68 172 SER D O 1
ATOM 4580 N N . GLY D 1 139 ? -16.219 62.800 72.558 1.00 28.95 173 GLY D N 1
ATOM 4581 C CA . GLY D 1 139 ? -17.535 62.190 72.438 1.00 30.85 173 GLY D CA 1
ATOM 4582 C C . GLY D 1 139 ? -17.495 60.706 72.791 1.00 30.76 173 GLY D C 1
ATOM 4583 O O . GLY D 1 139 ? -18.547 60.084 73.048 1.00 26.80 173 GLY D O 1
ATOM 4584 N N . VAL D 1 140 ? -16.286 60.151 72.927 1.00 17.51 174 VAL D N 1
ATOM 4585 C CA . VAL D 1 140 ? -16.169 58.760 73.350 1.00 22.11 174 VAL D CA 1
ATOM 4586 C C . VAL D 1 140 ? -16.337 58.766 74.877 1.00 24.32 174 VAL D C 1
ATOM 4587 O O . VAL D 1 140 ? -15.973 59.747 75.505 1.00 28.44 174 VAL D O 1
ATOM 4591 N N . ARG D 1 141 ? -16.893 57.711 75.484 1.00 19.23 175 ARG D N 1
ATOM 4592 C CA . ARG D 1 141 ? -17.002 57.692 76.944 1.00 19.26 175 ARG D CA 1
ATOM 4593 C C . ARG D 1 141 ? -15.964 56.746 77.527 1.00 22.01 175 ARG D C 1
ATOM 4594 O O . ARG D 1 141 ? -15.803 55.624 77.052 1.00 26.04 175 ARG D O 1
ATOM 4602 N N . VAL D 1 142 ? -15.236 57.214 78.531 1.00 17.08 176 VAL D N 1
ATOM 4603 C CA . VAL D 1 142 ? -14.176 56.421 79.150 1.00 21.04 176 VAL D CA 1
ATOM 4604 C C . VAL D 1 142 ? -14.549 56.117 80.601 1.00 22.38 176 VAL D C 1
ATOM 4605 O O . VAL D 1 142 ? -14.804 57.041 81.381 1.00 17.89 176 VAL D O 1
ATOM 4609 N N . HIS D 1 143 ? -14.612 54.835 80.976 1.00 19.08 177 HIS D N 1
ATOM 4610 C CA . HIS D 1 143 ? -14.969 54.538 82.364 1.00 22.37 177 HIS D CA 1
ATOM 4611 C C . HIS D 1 143 ? -13.851 54.995 83.290 1.00 23.87 177 HIS D C 1
ATOM 4612 O O . HIS D 1 143 ? -12.682 54.728 83.018 1.00 20.79 177 HIS D O 1
ATOM 4619 N N . PRO D 1 144 ? -14.208 55.708 84.368 1.00 22.03 178 PRO D N 1
ATOM 4620 C CA . PRO D 1 144 ? -13.183 56.302 85.238 1.00 26.44 178 PRO D CA 1
ATOM 4621 C C . PRO D 1 144 ? -12.185 55.311 85.853 1.00 29.32 178 PRO D C 1
ATOM 4622 O O . PRO D 1 144 ? -11.097 55.746 86.216 1.00 30.35 178 PRO D O 1
ATOM 4626 N N . SER D 1 145 ? -12.535 54.030 85.985 1.00 25.57 179 SER D N 1
ATOM 4627 C CA . SER D 1 145 ? -11.605 53.076 86.583 1.00 28.07 179 SER D CA 1
ATOM 4628 C C . SER D 1 145 ? -10.308 52.901 85.776 1.00 32.96 179 SER D C 1
ATOM 4629 O O . SER D 1 145 ? -9.297 52.474 86.329 1.00 33.26 179 SER D O 1
ATOM 4632 N N . VAL D 1 146 ? -10.322 53.244 84.485 1.00 26.68 180 VAL D N 1
ATOM 4633 C CA . VAL D 1 146 ? -9.095 53.152 83.673 1.00 27.39 180 VAL D CA 1
ATOM 4634 C C . VAL D 1 146 ? -8.107 54.202 84.155 1.00 31.61 180 VAL D C 1
ATOM 4635 O O . VAL D 1 146 ? -6.886 54.006 84.086 1.00 35.34 180 VAL D O 1
ATOM 4639 N N . LEU D 1 147 ? -8.638 55.324 84.642 1.00 28.10 181 LEU D N 1
ATOM 4640 C CA . LEU D 1 147 ? -7.794 56.468 84.986 1.00 32.81 181 LEU D CA 1
ATOM 4641 C C . LEU D 1 147 ? -6.904 56.155 86.159 1.00 34.33 181 LEU D C 1
ATOM 4642 O O . LEU D 1 147 ? -5.818 56.714 86.300 1.00 36.57 181 LEU D O 1
ATOM 4647 N N . LYS D 1 148 ? -7.352 55.209 86.963 1.00 37.15 182 LYS D N 1
ATOM 4648 C CA . LYS D 1 148 ? -6.607 54.768 88.121 1.00 45.58 182 LYS D CA 1
ATOM 4649 C C . LYS D 1 148 ? -5.386 53.938 87.717 1.00 46.38 182 LYS D C 1
ATOM 4650 O O . LYS D 1 148 ? -4.340 54.016 88.365 1.00 45.96 182 LYS D O 1
ATOM 4656 N N . LEU D 1 149 ? -5.508 53.191 86.616 1.00 46.08 183 LEU D N 1
ATOM 4657 C CA . LEU D 1 149 ? -4.420 52.335 86.119 1.00 45.22 183 LEU D CA 1
ATOM 4658 C C . LEU D 1 149 ? -3.277 53.129 85.473 1.00 46.40 183 LEU D C 1
ATOM 4659 O O . LEU D 1 149 ? -2.185 52.593 85.253 1.00 50.85 183 LEU D O 1
ATOM 4664 N N . ALA D 1 150 ? -3.541 54.397 85.170 1.00 41.22 184 ALA D N 1
ATOM 4665 C CA . ALA D 1 150 ? -2.560 55.287 84.543 1.00 37.15 184 ALA D CA 1
ATOM 4666 C C . ALA D 1 150 ? -1.522 55.773 85.544 1.00 39.36 184 ALA D C 1
ATOM 4667 O O . ALA D 1 150 ? -1.871 56.145 86.667 1.00 43.87 184 ALA D O 1
#